Protein AF-A0AAD2CQD9-F1 (afdb_monomer)

Foldseek 3Di:
DLLVVVCVVVVNDDLVVVQVCVVVVVDPPRPDHNVNSVVCCVVWNDDPVCQQQPPDADDFDQFDAPFADDDCVLQPPQQEWEKEWDWADFQPWIWIWIAIQAQRQIATATDDDPLVVVVVVQVLSVVLSHHYAEYEFEPVPVVCDPVSCVVRNHYYDYDDVPDGDVVNVVVSVQLNVQLVVLVVPAPAQFAARVLSRLSSRVSSVVQQLARDPSYSDPPHGSCCSRVSHHDDCVQWVQDRQFFWKWFAHDDDDVDSGGRTFTWTFRTWDPDSGRWTWTQGLPPRDIDIGNDIDGGDDDPVSRVSRNVVRVVVVRDGRFGADPVRDGPDPDPPDDPPPDDCVVVCPVCVVDVVPPDPPPPPPPPPPPPDPPDDPDPVVVVVVVVVVPPPPPDDDDDDDDDD

Sequence (400 aa):
MEARSALHILNAPSTKSLKYAIRSGLIKNCPITEEAINHAEAIFGPDASTLKGKSTRPTPKKTYDDFFSPPEELYQHNRSITVCIDHMEIENAKFLTCIDTTVRYRSCIPCRTSRLNLDKIFRHYNKAGFHVKTIKCDRAFIPLTDDMLDDMGVTIDPTAAGDHEPTAERNNRTLKERVRVALARLPYKVVRKVITECLGRRAAELLNVFPQKDSISSHFSPQQLIDSVNINYKSDMVAELGQYVHAIGTDSNNLMEPQSIEAIYIEPTKGQRTGHRVLNLNTKKMISRPKVVVLPVTDQVIQRVEAWAAAKGVTSMKFFDKKRDLDTFQDGNQIAGVDDTEQGYLEEAFDQDYEPEEEDERDFNLRGQFDDIDDSKRNELLADADNDVDDMPELTVRFQ

Radius of gyration: 28.27 Å; Cα contacts (8 Å, |Δi|>4): 533; chains: 1; bounding box: 92×60×68 Å

Organism: NCBI:txid2856

Solvent-accessible surface area (backbone atoms only — not comparable to full-atom values): 23880 Å² total; per-residue (Å²): 112,66,43,59,51,50,36,54,75,66,69,54,61,55,69,68,57,50,44,48,37,58,78,69,56,72,55,79,90,59,94,61,52,64,66,48,42,54,51,45,40,71,74,51,35,74,58,68,67,53,40,25,74,67,45,69,58,79,78,86,74,87,68,77,85,68,70,44,81,69,66,67,75,66,43,79,84,51,29,71,32,44,34,25,36,43,81,43,65,54,66,79,35,48,26,43,35,36,36,34,70,44,56,54,40,46,46,41,41,66,64,84,53,70,67,69,50,50,55,52,54,49,57,47,37,49,76,44,64,30,42,67,43,36,39,38,27,36,64,89,59,61,85,61,51,68,70,60,29,62,75,64,62,36,46,78,50,61,42,60,95,94,46,73,46,65,71,30,51,53,50,48,53,56,50,51,50,51,37,50,55,53,52,70,70,45,92,52,77,31,71,38,49,72,55,55,42,47,42,48,30,49,41,25,55,59,57,16,65,44,51,43,87,80,25,83,34,85,82,51,16,23,36,37,63,50,69,28,43,70,87,49,60,82,67,60,59,74,66,62,67,68,41,37,25,41,36,29,51,62,81,90,59,100,60,97,62,65,30,35,41,60,24,31,36,59,45,50,41,89,65,85,63,76,26,34,33,28,38,30,69,86,79,74,41,80,45,77,27,64,41,74,44,74,40,76,78,48,72,71,55,40,54,51,50,33,50,54,8,44,77,69,75,43,84,64,74,46,56,46,47,100,82,70,46,79,57,62,90,63,74,84,73,74,56,91,90,61,76,67,82,80,65,50,64,70,50,77,77,45,59,86,82,67,70,77,76,73,80,71,88,68,78,75,73,85,77,81,85,86,82,79,84,62,73,72,66,60,55,62,67,51,61,74,64,65,77,80,67,87,84,71,85,85,81,81,84,76,92,127

Nearest PDB structures (foldseek):
  8fnj-assembly1_B  TM=5.018E-01  e=2.767E-07  Homo sapiens
  5jl4-assembly1_A  TM=6.960E-01  e=2.024E-05  Human immunodeficiency virus 1
  8fnl-assembly1_G  TM=4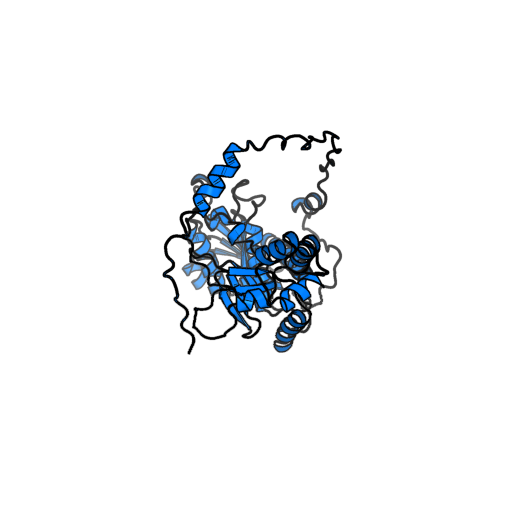.165E-01  e=2.793E-08  Homo sapiens
  7u32-assembly1_F  TM=4.137E-01  e=2.793E-08  Visna/maedi virus EV1 KV1772
  4e1n-assembly1_A-2  TM=6.637E-01  e=2.880E-05  Human immunodeficiency virus type 1 (NEW YORK-5 ISOLATE)

pLDDT: mean 75.84, std 19.42, range [31.92, 96.19]

Structure (mmCIF, N/CA/C/O backbone):
data_AF-A0AAD2CQD9-F1
#
_entry.id   AF-A0AAD2CQD9-F1
#
loop_
_atom_site.group_PDB
_atom_site.id
_atom_site.type_symbol
_atom_site.label_atom_id
_atom_site.label_alt_id
_atom_site.label_comp_id
_atom_site.label_asym_id
_atom_site.label_entity_id
_atom_site.label_seq_id
_atom_site.pdbx_PDB_ins_code
_atom_site.Cartn_x
_atom_site.Cartn_y
_atom_site.Cartn_z
_atom_site.occupancy
_atom_site.B_iso_or_equiv
_atom_site.auth_seq_id
_atom_site.auth_comp_id
_atom_site.auth_asym_id
_atom_site.auth_atom_id
_atom_site.pdbx_PDB_model_num
ATOM 1 N N . MET A 1 1 ? -12.488 9.260 28.743 1.00 68.25 1 MET A N 1
ATOM 2 C CA . MET A 1 1 ? -12.953 7.896 29.103 1.00 68.25 1 MET A CA 1
ATOM 3 C C . MET A 1 1 ? -14.430 7.882 29.481 1.00 68.25 1 MET A C 1
ATOM 5 O O . MET A 1 1 ? -15.168 7.062 28.950 1.00 68.25 1 MET A O 1
ATOM 9 N N . GLU A 1 2 ? -14.881 8.813 30.323 1.00 83.88 2 GLU A N 1
ATOM 10 C CA . GLU A 1 2 ? -16.268 8.881 30.815 1.00 83.88 2 GLU A CA 1
ATOM 11 C C . GLU A 1 2 ? -17.322 9.006 29.707 1.00 83.88 2 GLU A C 1
ATOM 13 O O . GLU A 1 2 ? -18.307 8.278 29.737 1.00 83.88 2 GLU A O 1
ATOM 18 N N . ALA A 1 3 ? -17.080 9.812 28.666 1.00 85.88 3 ALA A N 1
ATOM 19 C CA . ALA A 1 3 ? -17.989 9.926 27.518 1.00 85.88 3 ALA A CA 1
ATOM 20 C C . ALA A 1 3 ? -18.225 8.591 26.781 1.00 85.88 3 ALA A C 1
ATOM 22 O O . ALA A 1 3 ? -19.349 8.300 26.376 1.00 85.88 3 ALA A O 1
ATOM 23 N N . ARG A 1 4 ? -17.196 7.737 26.652 1.00 85.62 4 ARG A N 1
ATOM 24 C CA . ARG A 1 4 ? -17.338 6.396 26.049 1.00 85.62 4 ARG A CA 1
ATOM 25 C C . ARG A 1 4 ? -18.096 5.438 26.965 1.00 85.62 4 ARG A C 1
ATOM 27 O O . ARG A 1 4 ? -18.937 4.686 26.488 1.00 85.62 4 ARG A O 1
ATOM 34 N N . SER A 1 5 ? -17.825 5.499 28.267 1.00 86.50 5 SER A N 1
ATOM 35 C CA . SER A 1 5 ? -18.565 4.718 29.262 1.00 86.50 5 SER A CA 1
ATOM 36 C C . SER A 1 5 ? -20.051 5.086 29.248 1.00 86.50 5 SER A C 1
ATOM 38 O O . SER A 1 5 ? -20.903 4.215 29.113 1.00 86.50 5 SER A O 1
ATOM 40 N N . ALA A 1 6 ? -20.369 6.382 29.267 1.00 86.50 6 ALA A N 1
ATOM 41 C CA . ALA A 1 6 ? -21.735 6.884 29.178 1.00 86.50 6 ALA A CA 1
ATOM 42 C C . ALA A 1 6 ? -22.427 6.465 27.872 1.00 86.50 6 ALA A C 1
ATOM 44 O O . ALA A 1 6 ? -23.576 6.034 27.909 1.00 86.50 6 ALA A O 1
ATOM 45 N N . LEU A 1 7 ? -21.724 6.516 26.732 1.00 87.44 7 LEU A N 1
ATOM 46 C CA . LEU A 1 7 ? -22.238 5.997 25.463 1.00 87.44 7 LEU A CA 1
ATOM 47 C C . LEU A 1 7 ? -22.656 4.526 25.599 1.00 87.44 7 LEU A C 1
ATOM 49 O O . LEU A 1 7 ? -23.752 4.171 25.178 1.00 87.44 7 LEU A O 1
ATOM 53 N N . HIS A 1 8 ? -21.823 3.674 26.203 1.00 87.69 8 HIS A N 1
ATOM 5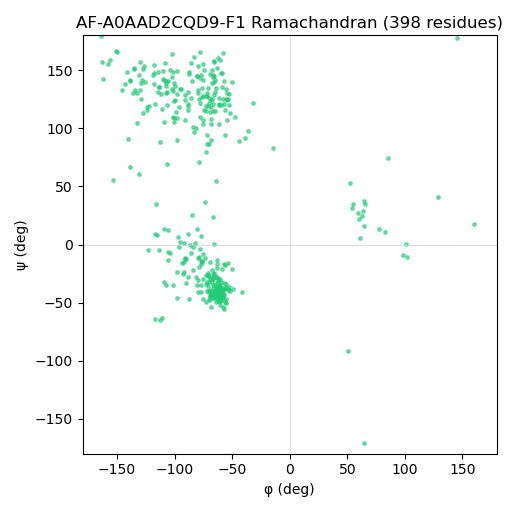4 C CA . HIS A 1 8 ? -22.130 2.250 26.389 1.00 87.69 8 HIS A CA 1
ATOM 55 C C . HIS A 1 8 ? -23.265 2.017 27.391 1.00 87.69 8 HIS A C 1
ATOM 57 O O . HIS A 1 8 ? -24.164 1.231 27.105 1.00 87.69 8 HIS A O 1
ATOM 63 N N . ILE A 1 9 ? -23.269 2.735 28.517 1.00 88.62 9 ILE A N 1
ATOM 64 C CA . ILE A 1 9 ? -24.322 2.666 29.545 1.00 88.62 9 ILE A CA 1
ATOM 65 C C . ILE A 1 9 ? -25.686 3.042 28.956 1.00 88.62 9 ILE A C 1
ATOM 67 O O . ILE A 1 9 ? -26.688 2.394 29.245 1.00 88.62 9 ILE A O 1
ATOM 71 N N . LEU A 1 10 ? -25.723 4.049 28.082 1.00 88.50 10 LEU A N 1
ATOM 72 C CA . LEU A 1 10 ? -26.937 4.502 27.400 1.00 88.50 10 LEU A CA 1
ATOM 73 C C . LEU A 1 10 ? -27.314 3.632 26.187 1.00 88.50 10 LEU A C 1
ATOM 75 O O . LEU A 1 10 ? -28.165 4.026 25.394 1.00 88.50 10 LEU A O 1
ATOM 79 N N . ASN A 1 11 ? -26.708 2.449 26.039 1.00 87.56 11 ASN A N 1
ATOM 80 C CA . ASN A 1 11 ? -26.952 1.500 24.949 1.00 87.56 11 ASN A CA 1
ATOM 81 C C . ASN A 1 11 ? -26.549 2.023 23.550 1.00 87.56 11 ASN A C 1
ATOM 83 O O . ASN A 1 11 ? -27.198 1.778 22.526 1.00 87.56 11 ASN A O 1
ATOM 87 N N . ALA A 1 12 ? -25.438 2.757 23.513 1.00 88.31 12 ALA A N 1
ATOM 88 C CA . ALA A 1 12 ? -24.756 3.256 22.322 1.00 88.31 12 ALA A CA 1
ATOM 89 C C . ALA A 1 12 ? -25.650 4.035 21.334 1.00 88.31 12 ALA A C 1
ATOM 91 O O . ALA A 1 12 ? -25.681 3.688 20.151 1.00 88.31 12 ALA A O 1
ATOM 92 N N . PRO A 1 13 ? -26.401 5.072 21.755 1.00 89.12 13 PRO A N 1
ATOM 93 C CA . PRO A 1 13 ? -27.195 5.900 20.844 1.00 89.12 13 PRO A CA 1
ATOM 94 C C . PRO A 1 13 ? -26.317 6.548 19.762 1.00 89.12 13 PRO A C 1
ATOM 96 O O . PRO A 1 13 ? -25.092 6.590 19.875 1.00 89.12 13 PRO A O 1
ATOM 99 N N . SER A 1 14 ? -26.933 7.074 18.697 1.00 86.38 14 SER A N 1
ATOM 100 C CA . SER A 1 14 ? -26.167 7.842 17.706 1.00 86.38 14 SER A CA 1
ATOM 101 C C . SER A 1 14 ? -25.489 9.046 18.376 1.00 86.38 14 SER A C 1
ATOM 103 O O . SER A 1 14 ? -26.049 9.628 19.309 1.00 86.38 14 SER A O 1
ATOM 105 N N . THR A 1 15 ? -24.312 9.455 17.896 1.00 86.69 15 THR A N 1
ATOM 106 C CA . THR A 1 15 ? -23.597 10.622 18.445 1.00 86.69 15 THR A CA 1
ATOM 107 C C . THR A 1 15 ? -24.465 11.881 18.392 1.00 86.69 15 THR A C 1
ATOM 109 O O . THR A 1 15 ? -24.514 12.634 19.361 1.00 86.69 15 THR A O 1
ATOM 112 N N . LYS A 1 16 ? -25.242 12.063 17.314 1.00 88.81 16 LYS A N 1
ATOM 113 C CA . LYS A 1 16 ? -26.214 13.159 17.169 1.00 88.81 16 LYS A CA 1
ATOM 114 C C . LYS A 1 16 ? -27.299 13.114 18.250 1.00 88.81 16 LYS A C 1
ATOM 116 O O . LYS A 1 16 ? -27.583 14.139 18.866 1.00 88.81 16 LYS A O 1
ATOM 121 N N . SER A 1 17 ? -27.875 11.939 18.502 1.00 89.25 17 SER A N 1
ATOM 122 C CA . SER A 1 17 ? -28.901 11.745 19.536 1.00 89.25 17 SER A CA 1
ATOM 123 C C . SER A 1 17 ? -28.343 11.973 20.940 1.00 89.25 17 SER A C 1
ATOM 125 O O . SER A 1 17 ? -29.004 12.606 21.755 1.00 89.25 17 SER A O 1
ATOM 127 N N . LEU A 1 18 ? -27.119 11.510 21.216 1.00 88.56 18 LEU A N 1
ATOM 128 C CA . LEU A 1 18 ? -26.476 11.702 22.516 1.00 88.56 18 LEU A CA 1
ATOM 129 C C . LEU A 1 18 ? -26.173 13.183 22.782 1.00 88.56 18 LEU A C 1
ATOM 131 O O . LEU A 1 18 ? -26.510 13.698 23.844 1.00 88.56 18 LEU A O 1
ATOM 135 N N . LYS A 1 19 ? -25.616 13.890 21.790 1.00 90.31 19 LYS A N 1
ATOM 136 C CA . LYS A 1 19 ? -25.384 15.343 21.860 1.00 90.31 19 LYS A CA 1
ATOM 137 C C . LYS A 1 19 ? -26.682 16.119 22.050 1.00 90.31 19 LYS A C 1
ATOM 139 O O . LYS A 1 19 ? -26.730 17.068 22.822 1.00 90.31 19 LYS A O 1
ATOM 144 N N . TYR A 1 20 ? -27.745 15.728 21.348 1.00 90.88 20 TYR A N 1
ATOM 145 C CA . TYR A 1 20 ? -29.069 16.317 21.541 1.00 90.88 20 TYR A CA 1
ATOM 146 C C . TYR A 1 20 ? -29.584 16.096 22.970 1.00 90.88 20 TYR A C 1
ATOM 148 O O . TYR A 1 20 ? -29.956 17.059 23.628 1.00 90.88 20 TYR A O 1
ATOM 156 N N . ALA A 1 21 ? -29.522 14.867 23.488 1.00 89.94 21 ALA A N 1
ATOM 157 C CA . ALA A 1 21 ? -30.004 14.554 24.831 1.00 89.94 21 ALA A CA 1
ATOM 158 C C . ALA A 1 21 ? -29.280 15.341 25.936 1.00 89.94 21 ALA A C 1
ATOM 160 O O . ALA A 1 21 ? -29.913 15.733 26.916 1.00 89.94 21 ALA A O 1
ATOM 161 N N . ILE A 1 22 ? -27.982 15.606 25.763 1.00 89.75 22 ILE A N 1
ATOM 162 C CA . ILE A 1 22 ? -27.195 16.428 26.692 1.00 89.75 22 ILE A CA 1
ATOM 163 C C . ILE A 1 22 ? -27.576 17.906 26.569 1.00 89.75 22 ILE A C 1
ATOM 165 O O . ILE A 1 22 ? -27.887 18.527 27.581 1.00 89.75 22 ILE A O 1
ATOM 169 N N . ARG A 1 23 ? -27.624 18.457 25.346 1.00 88.69 23 ARG A N 1
ATOM 170 C CA . ARG A 1 23 ? -28.008 19.863 25.106 1.00 88.69 23 ARG A CA 1
ATOM 171 C C . ARG A 1 23 ? -29.410 20.186 25.614 1.00 88.69 23 ARG A C 1
ATOM 173 O O . ARG A 1 23 ? -29.631 21.250 26.176 1.00 88.69 23 ARG A O 1
ATOM 180 N N . SER A 1 24 ? -30.346 19.259 25.435 1.00 89.38 24 SER A N 1
ATOM 181 C CA . SER A 1 24 ? -31.734 19.399 25.878 1.00 89.38 24 SER A CA 1
ATOM 182 C C . SER A 1 24 ? -31.940 19.056 27.358 1.00 89.38 24 SER A C 1
ATOM 184 O O . SER A 1 24 ? -33.074 19.093 27.828 1.00 89.38 24 SER A O 1
ATOM 186 N N . GLY A 1 25 ? -30.884 18.693 28.099 1.00 87.88 25 GLY A N 1
ATOM 187 C CA . GLY A 1 25 ? -30.979 18.364 29.523 1.00 87.88 25 GLY A CA 1
ATOM 188 C C . GLY A 1 25 ? -31.856 17.143 29.832 1.00 87.88 25 GLY A C 1
ATOM 189 O O . GLY A 1 25 ? -32.378 17.035 30.940 1.00 87.88 25 GLY A O 1
ATOM 190 N N . LEU A 1 26 ? -32.029 16.217 28.876 1.00 89.50 26 LEU A N 1
ATOM 191 C CA . LEU A 1 26 ? -32.893 15.036 29.035 1.00 89.50 26 LEU A CA 1
ATOM 192 C C . LEU A 1 26 ? -32.364 14.063 30.100 1.00 89.50 26 LEU A C 1
ATOM 194 O O . LEU A 1 26 ? -33.128 13.291 30.675 1.00 89.50 26 LEU A O 1
ATOM 198 N N . ILE A 1 27 ? -31.054 14.094 30.362 1.00 88.00 27 ILE A N 1
ATOM 199 C CA . ILE A 1 27 ? -30.380 13.227 31.330 1.00 88.00 27 ILE A CA 1
ATOM 200 C C . ILE A 1 27 ? -29.963 14.073 32.534 1.00 88.00 27 ILE A C 1
ATOM 202 O O . ILE A 1 27 ? -28.997 14.835 32.475 1.00 88.00 27 ILE A O 1
ATOM 206 N N . LYS A 1 28 ? -30.684 13.926 33.648 1.00 86.06 28 LYS A N 1
ATOM 207 C CA . LYS A 1 28 ? -30.339 14.603 34.906 1.00 86.06 28 LYS A CA 1
ATOM 208 C C . LYS A 1 28 ? -29.002 14.091 35.448 1.00 86.06 28 LYS A C 1
ATOM 210 O O . LYS A 1 28 ? -28.739 12.892 35.402 1.00 86.06 28 LYS A O 1
ATOM 215 N N . ASN A 1 29 ? -28.199 14.998 36.010 1.00 85.94 29 ASN A N 1
ATOM 216 C CA . ASN A 1 29 ? -26.888 14.708 36.608 1.00 85.94 29 ASN A CA 1
ATOM 217 C C . ASN A 1 29 ? -25.922 13.983 35.655 1.00 85.94 29 ASN A C 1
ATOM 219 O O . ASN A 1 29 ? -25.145 13.131 36.082 1.00 85.94 29 ASN A O 1
ATOM 223 N N . CYS A 1 30 ? -25.985 14.291 34.357 1.00 83.75 30 CYS A N 1
ATOM 224 C CA . CYS A 1 30 ? -25.062 13.725 33.386 1.00 83.75 30 CYS A CA 1
ATOM 225 C C . CYS A 1 30 ? -23.659 14.329 33.597 1.00 83.75 30 CYS A C 1
ATOM 227 O O . CYS A 1 30 ? -23.515 15.543 33.469 1.00 83.75 30 CYS A O 1
ATOM 229 N N . PRO A 1 31 ? -22.623 13.525 33.905 1.00 84.25 31 PRO A N 1
ATOM 230 C CA . PRO A 1 31 ? -21.279 14.046 34.165 1.00 84.25 31 PRO A CA 1
ATOM 231 C C . PRO A 1 31 ? -20.521 14.415 32.880 1.00 84.25 31 PRO A C 1
ATOM 233 O O . PRO A 1 31 ? -19.393 14.890 32.948 1.00 84.25 31 PRO A O 1
ATOM 236 N N . ILE A 1 32 ? -21.108 14.166 31.704 1.00 89.88 32 ILE A N 1
ATOM 237 C CA . ILE A 1 32 ? -20.449 14.339 30.408 1.00 89.88 32 ILE A CA 1
ATOM 238 C C . ILE A 1 32 ? -20.985 15.562 29.664 1.00 89.88 32 ILE A C 1
ATOM 240 O O . ILE A 1 32 ? -22.186 15.829 29.648 1.00 89.88 32 ILE A O 1
ATOM 244 N N . THR A 1 33 ? -20.081 16.277 29.002 1.00 89.38 33 THR A N 1
ATOM 245 C CA . THR A 1 33 ? -20.396 17.418 28.137 1.00 89.38 33 THR A CA 1
ATOM 246 C C . THR A 1 33 ? -20.344 17.018 26.661 1.00 89.38 33 THR A C 1
ATOM 248 O O . THR A 1 33 ? -19.781 15.984 26.292 1.00 89.38 33 THR A O 1
ATOM 251 N N . GLU A 1 34 ? -20.915 17.846 25.784 1.00 89.62 34 GLU A N 1
ATOM 252 C CA . GLU A 1 34 ? -20.796 17.656 24.332 1.00 89.62 34 GLU A CA 1
ATOM 253 C C . GLU A 1 34 ? -19.334 17.717 23.862 1.00 89.62 34 GLU A C 1
ATOM 255 O O . GLU A 1 34 ? -18.913 16.912 23.029 1.00 89.62 34 GLU A O 1
ATOM 260 N N . GLU A 1 35 ? -18.532 18.601 24.454 1.00 89.06 35 GLU A N 1
ATOM 261 C CA . GLU A 1 35 ? -17.092 18.686 24.202 1.00 89.06 35 GLU A CA 1
ATOM 262 C C . GLU A 1 35 ? -16.376 17.383 24.564 1.00 89.06 35 GLU A C 1
ATOM 264 O O . GLU A 1 35 ? -15.565 16.885 23.786 1.00 89.06 35 GLU A O 1
ATOM 269 N N . ALA A 1 36 ? -16.733 16.760 25.693 1.00 89.44 36 ALA A N 1
ATOM 270 C CA . ALA A 1 36 ? -16.169 15.472 26.084 1.00 89.44 36 ALA A CA 1
ATOM 271 C C . ALA A 1 36 ? -16.494 14.357 25.072 1.00 89.44 36 ALA A C 1
ATOM 273 O O . ALA A 1 36 ? -15.678 13.452 24.879 1.00 89.44 36 ALA A O 1
ATOM 274 N N . ILE A 1 37 ? -17.652 14.422 24.400 1.00 88.69 37 ILE A N 1
ATOM 275 C CA . ILE A 1 37 ? -18.001 13.507 23.301 1.00 88.69 37 ILE A CA 1
ATOM 276 C C . ILE A 1 37 ? -17.127 13.785 22.079 1.00 88.69 37 ILE A C 1
ATOM 278 O O . ILE A 1 37 ? -16.564 12.842 21.528 1.00 88.69 37 ILE A O 1
ATOM 282 N N . ASN A 1 38 ? -16.973 15.052 21.684 1.00 90.31 38 ASN A N 1
ATOM 283 C CA . ASN A 1 38 ? -16.125 15.437 20.551 1.00 90.31 38 ASN A CA 1
ATOM 284 C C . ASN A 1 38 ? -14.672 15.002 20.769 1.00 90.31 38 ASN A C 1
ATOM 286 O O . ASN A 1 38 ? -14.072 14.385 19.892 1.00 90.31 38 ASN A O 1
ATOM 290 N N . HIS A 1 39 ? -14.125 15.244 21.962 1.00 90.06 39 HIS A N 1
ATOM 291 C CA . HIS A 1 39 ? -12.779 14.804 22.325 1.00 90.06 39 HIS A CA 1
ATOM 292 C C . HIS A 1 39 ? -12.667 13.279 22.334 1.00 90.06 39 HIS A C 1
ATOM 294 O O . HIS A 1 39 ? -11.682 12.730 21.849 1.00 90.06 39 HIS A O 1
ATOM 300 N N . ALA A 1 40 ? -13.673 12.564 22.847 1.00 88.00 40 ALA A N 1
ATOM 301 C CA . ALA A 1 40 ? -13.659 11.106 22.823 1.00 88.00 40 ALA A CA 1
ATOM 302 C C . ALA A 1 40 ? -13.692 10.546 21.391 1.00 88.00 40 ALA A C 1
ATOM 304 O O . ALA A 1 40 ? -13.002 9.567 21.113 1.00 88.00 40 ALA A O 1
ATOM 305 N N . GLU A 1 41 ? -14.457 11.159 20.490 1.00 86.88 41 GLU A N 1
ATOM 306 C CA . GLU A 1 41 ? -14.512 10.772 19.079 1.00 86.88 41 GLU A CA 1
ATOM 307 C C . GLU A 1 41 ? -13.201 11.100 18.351 1.00 86.88 41 GLU A C 1
ATOM 309 O O . GLU A 1 41 ? -12.699 10.261 17.610 1.00 86.88 41 GLU A O 1
ATOM 314 N N . ALA A 1 42 ? -12.586 12.253 18.624 1.00 86.75 42 ALA A N 1
ATOM 315 C CA . ALA A 1 42 ? -11.290 12.625 18.055 1.00 86.75 42 ALA A CA 1
ATOM 316 C C . ALA A 1 42 ? -10.146 11.710 18.532 1.00 86.75 42 ALA A C 1
ATOM 318 O O . ALA A 1 42 ? -9.323 11.279 17.730 1.00 86.75 42 ALA A O 1
ATOM 319 N N . ILE A 1 43 ? -10.105 11.380 19.828 1.00 85.88 43 ILE A N 1
ATOM 320 C CA . ILE A 1 43 ? -9.034 10.561 20.419 1.00 85.88 43 ILE A CA 1
ATOM 321 C C . ILE A 1 43 ? -9.199 9.088 20.051 1.00 85.88 43 ILE A C 1
ATOM 323 O O . ILE A 1 43 ? -8.234 8.413 19.694 1.00 85.88 43 ILE A O 1
ATOM 327 N N . PHE A 1 44 ? -10.412 8.554 20.193 1.00 83.50 44 PHE A N 1
ATOM 328 C CA . PHE A 1 44 ? -10.629 7.114 20.110 1.00 83.50 44 PHE A CA 1
ATOM 329 C C . PHE A 1 44 ? -11.297 6.654 18.816 1.00 83.50 44 PHE A C 1
ATOM 331 O O . PHE A 1 44 ? -11.452 5.443 18.613 1.00 83.50 44 PHE A O 1
ATOM 338 N N . GLY A 1 45 ? -11.721 7.590 17.972 1.00 86.00 45 GLY A N 1
ATOM 339 C CA . GLY A 1 45 ? -12.501 7.296 16.785 1.00 86.00 45 GLY A CA 1
ATOM 340 C C . GLY A 1 45 ? -13.882 6.702 17.099 1.00 86.00 45 GLY A C 1
ATOM 341 O O . GLY A 1 45 ? -14.316 6.626 18.262 1.00 86.00 45 GLY A O 1
ATOM 342 N N . PRO A 1 46 ? -14.577 6.229 16.052 1.00 86.25 46 PRO A N 1
ATOM 343 C CA . PRO A 1 46 ? -15.876 5.587 16.188 1.00 86.25 46 PRO A CA 1
ATOM 344 C C . PRO A 1 46 ? -15.802 4.343 17.080 1.00 86.25 46 PRO A C 1
ATOM 346 O O . PRO A 1 46 ? -14.805 3.622 17.128 1.00 86.25 46 PRO A O 1
ATOM 349 N N . ASP A 1 47 ? -16.886 4.084 17.807 1.00 86.12 47 ASP A N 1
ATOM 350 C CA . ASP A 1 47 ? -16.962 2.965 18.738 1.00 86.12 47 ASP A CA 1
ATOM 351 C C . ASP A 1 47 ? -17.072 1.608 18.017 1.00 86.12 47 ASP A C 1
ATOM 353 O O . ASP A 1 47 ? -17.959 1.380 17.191 1.00 86.12 47 ASP A O 1
ATOM 357 N N . ALA A 1 48 ? -16.186 0.676 18.373 1.00 84.81 48 ALA A N 1
ATOM 358 C CA . ALA A 1 48 ? -16.092 -0.640 17.744 1.00 84.81 48 ALA A CA 1
ATOM 359 C C . ALA A 1 48 ? -17.354 -1.500 17.942 1.00 84.81 48 ALA A C 1
ATOM 361 O O . ALA A 1 48 ? -17.746 -2.233 17.031 1.00 84.81 48 ALA A O 1
ATOM 362 N N . SER A 1 49 ? -17.999 -1.423 19.111 1.00 83.75 49 SER A N 1
ATOM 363 C CA . SER A 1 49 ? -19.226 -2.177 19.409 1.00 83.75 49 SER A CA 1
ATOM 364 C C . SER A 1 49 ? -20.398 -1.663 18.574 1.00 83.75 49 SER A C 1
ATOM 366 O O . SER A 1 49 ? -21.150 -2.446 17.993 1.00 83.75 49 SER A O 1
ATOM 368 N N . THR A 1 50 ? -20.489 -0.343 18.428 1.00 85.50 50 THR A N 1
ATOM 369 C CA . THR A 1 50 ? -21.460 0.334 17.565 1.00 85.50 50 THR A CA 1
ATOM 370 C C . THR A 1 50 ? -21.255 -0.052 16.102 1.00 85.50 50 THR A C 1
ATOM 372 O O . THR A 1 50 ? -22.224 -0.378 15.417 1.00 85.50 50 THR A O 1
ATOM 375 N N . LEU A 1 51 ? -20.004 -0.101 15.627 1.00 84.69 51 LEU A N 1
ATOM 376 C CA . LEU A 1 51 ? -19.702 -0.557 14.268 1.00 84.69 51 LEU A CA 1
ATOM 377 C C . LEU A 1 51 ? -20.123 -2.015 14.043 1.00 84.69 51 LEU A C 1
ATOM 379 O O . LEU A 1 51 ? -20.713 -2.315 13.009 1.00 84.69 51 LEU A O 1
ATOM 383 N N . LYS A 1 52 ? -19.883 -2.910 15.004 1.00 84.38 52 LYS A N 1
ATOM 384 C CA . LYS A 1 52 ? -20.291 -4.320 14.896 1.00 84.38 52 LYS A CA 1
ATOM 385 C C . LYS A 1 52 ? -21.808 -4.510 14.906 1.00 84.38 52 LYS A C 1
ATOM 387 O O . LYS A 1 52 ? -22.295 -5.395 14.210 1.00 84.38 52 LYS A O 1
ATOM 392 N N . GLY A 1 53 ? -22.532 -3.716 15.695 1.00 81.88 53 GLY A N 1
ATOM 393 C CA . GLY A 1 53 ? -23.972 -3.891 15.907 1.00 81.88 53 GLY A CA 1
ATOM 394 C C . GLY A 1 53 ? -24.882 -3.095 14.970 1.00 81.88 53 GLY A C 1
ATOM 395 O O . GLY A 1 53 ? -26.025 -3.492 14.775 1.00 81.88 53 GLY A O 1
ATOM 396 N N . LYS A 1 54 ? -24.412 -1.968 14.413 1.00 82.69 54 LYS A N 1
ATOM 397 C CA . LYS A 1 54 ? -25.266 -1.009 13.679 1.00 82.69 54 LYS A CA 1
ATOM 398 C C . LYS A 1 54 ? -24.824 -0.725 12.239 1.00 82.69 54 LYS A C 1
ATOM 400 O O . LYS A 1 54 ? -25.494 0.038 11.546 1.00 82.69 54 LYS A O 1
ATOM 405 N N . SER A 1 55 ? -23.692 -1.266 11.784 1.00 80.56 55 SER A N 1
ATOM 406 C CA . SER A 1 55 ? -23.164 -0.943 10.449 1.00 80.56 55 SER A CA 1
ATOM 407 C C . SER A 1 55 ? -23.886 -1.677 9.330 1.00 80.56 55 SER A C 1
ATOM 409 O O . SER A 1 55 ? -23.640 -2.851 9.082 1.00 80.56 55 SER A O 1
ATOM 411 N N . THR A 1 56 ? -24.659 -0.952 8.534 1.00 74.00 56 THR A N 1
ATOM 412 C CA . THR A 1 56 ? -25.305 -1.523 7.354 1.00 74.00 56 THR A CA 1
ATOM 413 C C . THR A 1 56 ? -24.355 -1.630 6.162 1.00 74.00 56 THR A C 1
ATOM 415 O O . THR A 1 56 ? -23.384 -0.876 6.010 1.00 74.00 56 THR A O 1
ATOM 418 N N . ARG A 1 57 ? -24.651 -2.582 5.269 1.00 72.81 57 ARG A N 1
ATOM 419 C CA . ARG A 1 57 ? -23.979 -2.684 3.974 1.00 72.81 57 ARG A CA 1
ATOM 420 C C . ARG A 1 57 ? -24.246 -1.404 3.168 1.00 72.81 57 ARG A C 1
ATOM 422 O O . ARG A 1 57 ? -25.409 -1.062 2.962 1.00 72.81 57 ARG A O 1
ATOM 429 N N . PRO A 1 58 ? -23.205 -0.714 2.671 1.00 73.12 58 PRO A N 1
ATOM 430 C CA . PRO A 1 58 ? -23.402 0.450 1.821 1.00 73.12 58 PRO A CA 1
ATOM 431 C C . PRO A 1 58 ? -24.044 0.042 0.492 1.00 73.12 58 PRO A C 1
ATOM 433 O O . PRO A 1 58 ? -23.672 -0.969 -0.115 1.00 73.12 58 PRO A O 1
ATOM 436 N N . THR A 1 59 ? -24.980 0.861 0.018 1.00 74.69 59 THR A N 1
ATOM 437 C CA . THR A 1 59 ? -25.526 0.750 -1.334 1.00 74.69 59 THR A CA 1
ATOM 438 C C . THR A 1 59 ? -24.423 1.036 -2.355 1.00 74.69 59 THR A C 1
ATOM 440 O O . THR A 1 59 ? -23.717 2.042 -2.210 1.00 74.69 59 THR A O 1
ATOM 443 N N . PRO A 1 60 ? -24.246 0.186 -3.382 1.00 67.75 60 PRO A N 1
ATOM 444 C CA . PRO A 1 60 ? -23.234 0.415 -4.404 1.00 67.75 60 PRO A CA 1
ATOM 445 C C . PRO A 1 60 ? -23.536 1.728 -5.131 1.00 67.75 60 PRO A C 1
ATOM 447 O O . PRO A 1 60 ? -24.607 1.888 -5.715 1.00 67.75 60 PRO A O 1
ATOM 450 N N . LYS A 1 61 ? -22.598 2.677 -5.082 1.00 65.50 61 LYS A N 1
ATOM 451 C CA . LYS A 1 61 ? -22.685 3.901 -5.880 1.00 65.50 61 LYS A CA 1
ATOM 452 C C . LYS A 1 61 ? -22.294 3.586 -7.322 1.00 65.50 61 LYS A C 1
ATOM 454 O O . LYS A 1 61 ? -21.438 2.735 -7.560 1.00 65.50 61 LYS A O 1
ATOM 459 N N . LYS A 1 62 ? -22.927 4.267 -8.278 1.00 62.38 62 LYS A N 1
ATOM 460 C CA . LYS A 1 62 ? -22.520 4.216 -9.683 1.00 62.38 62 LYS A CA 1
ATOM 461 C C . LYS A 1 62 ? -21.161 4.907 -9.805 1.00 62.38 62 LYS A C 1
ATOM 463 O O . LYS A 1 62 ? -21.049 6.081 -9.461 1.00 62.38 62 LYS A O 1
ATOM 468 N N . THR A 1 63 ? -20.148 4.169 -10.236 1.00 59.69 63 THR A N 1
ATOM 469 C CA . THR A 1 63 ? -18.825 4.722 -10.539 1.00 59.69 63 THR A CA 1
ATOM 470 C C . THR A 1 63 ? -18.876 5.372 -11.918 1.00 59.69 63 THR A C 1
ATOM 472 O O . THR A 1 63 ? -19.426 4.780 -12.849 1.00 59.69 63 THR A O 1
ATOM 475 N N . TYR A 1 64 ? -18.347 6.588 -12.031 1.00 59.41 64 TYR A N 1
ATOM 476 C CA . TYR A 1 64 ? -18.037 7.211 -13.314 1.00 59.41 64 TYR A CA 1
ATOM 477 C C . TYR A 1 64 ? -16.573 6.912 -13.620 1.00 59.41 64 TYR A C 1
ATOM 479 O O . TYR A 1 64 ? -15.733 7.003 -12.723 1.00 59.41 64 TYR A O 1
ATOM 487 N N . ASP A 1 65 ? -16.290 6.492 -14.848 1.00 60.34 65 ASP A N 1
ATOM 488 C CA . ASP A 1 65 ? -14.920 6.240 -15.264 1.00 60.34 65 ASP A CA 1
ATOM 489 C C . ASP A 1 65 ? -14.268 7.579 -15.655 1.00 60.34 65 ASP A C 1
ATOM 491 O O . ASP A 1 65 ? -14.491 8.094 -16.752 1.00 60.34 65 ASP A O 1
ATOM 495 N N . ASP A 1 66 ? -13.469 8.148 -14.749 1.00 63.25 66 ASP A N 1
ATOM 496 C CA . ASP A 1 66 ? -12.626 9.318 -15.026 1.00 63.25 66 ASP A CA 1
ATOM 497 C C . ASP A 1 66 ? -11.366 8.863 -15.783 1.00 63.25 66 ASP A C 1
ATOM 499 O O . ASP A 1 66 ? -10.262 8.801 -15.233 1.00 63.25 66 ASP A O 1
ATOM 503 N N . PHE A 1 67 ? -11.544 8.467 -17.045 1.00 68.94 67 PHE A N 1
ATOM 504 C CA . PHE A 1 67 ? -10.432 8.074 -17.906 1.00 68.94 67 PHE A CA 1
ATOM 505 C C . PHE A 1 67 ? -9.566 9.288 -18.243 1.00 68.94 67 PHE A C 1
ATOM 507 O O . PHE A 1 67 ? -10.041 10.281 -18.796 1.00 68.94 67 PHE A O 1
ATOM 514 N N . PHE A 1 68 ? -8.274 9.186 -17.939 1.00 78.69 68 PHE A N 1
ATOM 515 C CA . PHE A 1 68 ? -7.274 10.135 -18.401 1.00 78.69 68 PHE A CA 1
ATOM 516 C C . PHE A 1 68 ? -6.749 9.667 -19.761 1.00 78.69 68 PHE A C 1
ATOM 518 O O . PHE A 1 68 ? -6.221 8.562 -19.865 1.00 78.69 68 PHE A O 1
ATOM 525 N N . SER A 1 69 ? -6.886 10.497 -20.797 1.00 80.75 69 SER A N 1
ATOM 526 C CA . SER A 1 69 ? -6.284 10.240 -22.109 1.00 80.75 69 SER A CA 1
ATOM 527 C C . SER A 1 69 ? -5.008 11.068 -22.234 1.00 80.75 69 SER A C 1
ATOM 529 O O . SER A 1 69 ? -5.108 12.293 -22.349 1.00 80.75 69 SER A O 1
ATOM 531 N N . PRO A 1 70 ? -3.818 10.449 -22.211 1.00 80.62 70 PRO A N 1
ATOM 532 C CA . PRO A 1 70 ? -2.582 11.190 -22.392 1.00 80.62 70 PRO A CA 1
ATOM 533 C C . PRO A 1 70 ? -2.488 11.737 -23.830 1.00 80.62 70 PRO A C 1
ATOM 535 O O . PRO A 1 70 ? -3.039 11.117 -24.745 1.00 80.62 70 PRO A O 1
ATOM 538 N N . PRO A 1 71 ? -1.818 12.883 -24.056 1.00 84.75 71 PRO A N 1
ATOM 539 C CA . PRO A 1 71 ? -1.633 13.435 -25.399 1.00 84.75 71 PRO A CA 1
ATOM 540 C C . PRO A 1 71 ? -0.904 12.455 -26.330 1.00 84.75 71 PRO A C 1
ATOM 542 O O . PRO A 1 71 ? 0.104 11.859 -25.939 1.00 84.75 71 PRO A O 1
ATOM 545 N N . GLU A 1 72 ? -1.389 12.294 -27.566 1.00 83.12 72 GLU A N 1
ATOM 546 C CA . GLU A 1 72 ? -0.849 11.308 -28.519 1.00 83.12 72 GLU A CA 1
ATOM 547 C C . GLU A 1 72 ? 0.612 11.614 -28.890 1.00 83.12 72 GLU A C 1
ATOM 549 O O . GLU A 1 72 ? 1.396 10.709 -29.179 1.00 83.12 72 GLU A O 1
ATOM 554 N N . GLU A 1 73 ? 1.012 12.886 -28.827 1.00 84.56 73 GLU A N 1
ATOM 555 C CA . GLU A 1 73 ? 2.372 13.360 -29.096 1.00 84.56 73 GLU A CA 1
ATOM 556 C C . GLU A 1 73 ? 3.407 12.679 -28.195 1.00 84.56 73 GLU A C 1
ATOM 558 O O . GLU A 1 73 ? 4.521 12.395 -28.639 1.00 84.56 73 GLU A O 1
ATOM 563 N N . LEU A 1 74 ? 3.029 12.341 -26.955 1.00 81.75 74 LEU A N 1
ATOM 564 C CA . LEU A 1 74 ? 3.911 11.641 -26.021 1.00 81.75 74 LEU A CA 1
ATOM 565 C C . LEU A 1 74 ? 4.252 10.229 -26.496 1.00 81.75 74 LEU A C 1
ATOM 567 O O . LEU A 1 74 ? 5.311 9.713 -26.141 1.00 81.75 74 LEU A O 1
ATOM 571 N N . TYR A 1 75 ? 3.399 9.614 -27.317 1.00 81.62 75 TYR A N 1
ATOM 572 C CA . TYR A 1 75 ? 3.589 8.255 -27.810 1.00 81.62 75 TYR A CA 1
ATOM 573 C C . TYR A 1 75 ? 4.360 8.197 -29.124 1.00 81.62 75 TYR A C 1
ATOM 575 O O . TYR A 1 75 ? 5.110 7.244 -29.317 1.00 81.62 75 TYR A O 1
ATOM 583 N N . GLN A 1 76 ? 4.217 9.183 -30.015 1.00 80.56 76 GLN A N 1
ATOM 584 C CA . GLN A 1 76 ? 4.698 9.118 -31.409 1.00 80.56 76 GLN A CA 1
ATOM 585 C C . GLN A 1 76 ? 6.157 8.653 -31.553 1.00 80.56 76 GLN A C 1
ATOM 587 O O . GLN A 1 76 ? 6.461 7.856 -32.441 1.00 80.56 76 GLN A O 1
ATOM 592 N N . HIS A 1 77 ? 7.040 9.083 -30.646 1.00 80.12 77 HIS A N 1
ATOM 593 C CA . HIS A 1 77 ? 8.463 8.720 -30.661 1.00 80.12 77 HIS A CA 1
ATOM 594 C C . HIS A 1 77 ? 8.915 7.853 -29.476 1.00 80.12 77 HIS A C 1
ATOM 596 O O . HIS A 1 77 ? 10.042 7.363 -29.484 1.00 80.12 77 HIS A O 1
ATOM 602 N N . ASN A 1 78 ? 8.039 7.591 -28.500 1.00 84.88 78 ASN A N 1
ATOM 603 C CA . ASN A 1 78 ? 8.414 6.966 -27.225 1.00 84.88 78 ASN A CA 1
ATOM 604 C C . ASN A 1 78 ? 7.758 5.599 -26.979 1.00 84.88 78 ASN A C 1
ATOM 606 O O . ASN A 1 78 ? 7.874 5.055 -25.883 1.00 84.88 78 ASN A O 1
ATOM 610 N N . ARG A 1 79 ? 7.080 5.003 -27.976 1.00 87.50 79 ARG A N 1
ATOM 611 C CA . ARG A 1 79 ? 6.424 3.689 -27.796 1.00 87.50 79 ARG A CA 1
ATOM 612 C C . ARG A 1 79 ? 7.406 2.566 -27.476 1.00 87.50 79 ARG A C 1
ATOM 614 O O . ARG A 1 79 ? 7.020 1.597 -26.842 1.00 87.50 79 ARG A O 1
ATOM 621 N N . SER A 1 80 ? 8.648 2.652 -27.948 1.00 90.75 80 SER A N 1
ATOM 622 C CA . SER A 1 80 ? 9.674 1.639 -27.674 1.00 90.75 80 SER A CA 1
ATOM 623 C C . SER A 1 80 ? 10.405 1.973 -26.382 1.00 90.75 80 SER A C 1
ATOM 625 O O . SER A 1 80 ? 11.103 2.980 -26.334 1.00 90.75 80 SER A O 1
ATOM 627 N N . ILE A 1 81 ? 10.278 1.124 -25.364 1.00 92.19 81 ILE A N 1
ATOM 628 C CA . ILE A 1 81 ? 10.865 1.376 -24.044 1.00 92.19 81 ILE A CA 1
ATOM 629 C C . ILE A 1 81 ? 11.954 0.360 -23.699 1.00 92.19 81 ILE A C 1
ATOM 631 O O . ILE A 1 81 ? 11.899 -0.812 -24.090 1.00 92.19 81 ILE A O 1
ATOM 635 N N . THR A 1 82 ? 12.938 0.834 -22.938 1.00 93.12 82 THR A N 1
ATOM 636 C CA . THR A 1 82 ? 13.935 -0.006 -22.270 1.00 93.12 82 THR A CA 1
ATOM 637 C C . THR A 1 82 ? 13.561 -0.119 -20.803 1.00 93.12 82 THR A C 1
ATOM 639 O O . THR A 1 82 ? 13.243 0.885 -20.163 1.00 93.12 82 THR A O 1
ATOM 642 N N . VAL A 1 83 ? 13.597 -1.336 -20.270 1.00 93.38 83 VAL A N 1
ATOM 643 C CA . VAL A 1 83 ? 13.332 -1.599 -18.854 1.00 93.38 83 VAL A CA 1
ATOM 644 C C . VAL A 1 83 ? 14.589 -2.099 -18.166 1.00 93.38 83 VAL A C 1
ATOM 646 O O . VAL A 1 83 ? 15.280 -2.965 -18.691 1.00 93.38 83 VAL A O 1
ATOM 649 N N . CYS A 1 84 ? 14.872 -1.577 -16.980 1.00 91.75 84 CYS A N 1
ATOM 650 C CA . CYS A 1 84 ? 15.924 -2.070 -16.104 1.00 91.75 84 CYS A CA 1
ATOM 651 C C . CYS A 1 84 ? 15.276 -2.933 -15.016 1.00 91.75 84 CYS A C 1
ATOM 653 O O . CYS A 1 84 ? 14.381 -2.457 -14.309 1.00 91.75 84 CYS A O 1
ATOM 655 N N . ILE A 1 85 ? 15.706 -4.189 -14.881 1.00 90.88 85 ILE A N 1
ATOM 656 C CA . ILE A 1 85 ? 15.169 -5.128 -13.886 1.00 90.88 85 ILE A CA 1
ATOM 657 C C . ILE A 1 85 ? 16.245 -5.586 -12.906 1.00 90.88 85 ILE A C 1
ATOM 659 O O . ILE A 1 85 ? 17.398 -5.781 -13.285 1.00 90.88 85 ILE A O 1
ATOM 663 N N . ASP A 1 86 ? 15.851 -5.813 -11.655 1.00 88.38 86 ASP A N 1
ATOM 664 C CA . ASP A 1 86 ? 16.715 -6.428 -10.647 1.00 88.38 86 ASP A CA 1
ATOM 665 C C . ASP A 1 86 ? 15.889 -7.225 -9.619 1.00 88.38 86 ASP A C 1
ATOM 667 O O . ASP A 1 86 ? 14.659 -7.134 -9.538 1.00 88.38 86 ASP A O 1
ATOM 671 N N . HIS A 1 87 ? 16.567 -8.062 -8.841 1.00 87.38 87 HIS A N 1
ATOM 672 C CA . HIS A 1 87 ? 16.004 -8.721 -7.679 1.00 87.38 87 HIS A CA 1
ATOM 673 C C . HIS A 1 87 ? 16.241 -7.880 -6.428 1.00 87.38 87 HIS A C 1
ATOM 675 O O . HIS A 1 87 ? 17.371 -7.601 -6.037 1.00 87.38 87 HIS A O 1
ATOM 681 N N . MET A 1 88 ? 15.157 -7.567 -5.729 1.00 88.25 88 MET A N 1
ATOM 682 C CA . MET A 1 88 ? 15.201 -6.884 -4.442 1.00 88.25 88 MET A CA 1
ATOM 683 C C . MET A 1 88 ? 14.714 -7.822 -3.340 1.00 88.25 88 MET A C 1
ATOM 685 O O . MET A 1 88 ? 13.686 -8.482 -3.482 1.00 88.25 88 MET A O 1
ATOM 689 N N . GLU A 1 89 ? 15.417 -7.864 -2.213 1.00 86.75 89 GLU A N 1
ATOM 690 C CA . GLU A 1 89 ? 14.978 -8.570 -1.007 1.00 86.75 89 GLU A CA 1
ATOM 691 C C . GLU A 1 89 ? 14.664 -7.553 0.095 1.00 86.75 89 GLU A C 1
ATOM 693 O O . GLU A 1 89 ? 15.454 -6.644 0.357 1.00 86.75 89 GLU A O 1
ATOM 698 N N . ILE A 1 90 ? 13.483 -7.686 0.700 1.00 82.00 90 ILE A N 1
ATOM 699 C CA . ILE A 1 90 ? 13.046 -6.917 1.866 1.00 82.00 90 ILE A CA 1
ATOM 700 C C . ILE A 1 90 ? 12.591 -7.922 2.916 1.00 82.00 90 ILE A C 1
ATOM 702 O O . ILE A 1 90 ? 11.579 -8.599 2.730 1.00 82.00 90 ILE A O 1
ATOM 706 N N . GLU A 1 91 ? 13.337 -7.997 4.016 1.00 74.62 91 GLU A N 1
ATOM 707 C CA . GLU A 1 91 ? 13.084 -8.865 5.170 1.00 74.62 91 GLU A CA 1
ATOM 708 C C . GLU A 1 91 ? 12.847 -10.341 4.810 1.00 74.62 91 GLU A C 1
ATOM 710 O O . GLU A 1 91 ? 13.772 -11.142 4.747 1.00 74.62 91 GLU A O 1
ATOM 715 N N . ASN A 1 92 ? 11.582 -10.713 4.607 1.00 81.94 92 ASN A N 1
ATOM 716 C CA . ASN A 1 92 ? 11.092 -12.067 4.380 1.00 81.94 92 ASN A CA 1
ATOM 717 C C . ASN A 1 92 ? 10.490 -12.251 2.970 1.00 81.94 92 ASN A C 1
ATOM 719 O O . ASN A 1 92 ? 9.880 -13.290 2.685 1.00 81.94 92 ASN A O 1
ATOM 723 N N . ALA A 1 93 ? 10.632 -11.251 2.094 1.00 87.62 93 ALA A N 1
ATOM 724 C CA . ALA A 1 93 ? 10.070 -11.215 0.752 1.00 87.62 93 ALA A CA 1
ATOM 725 C C . ALA A 1 93 ? 11.123 -10.855 -0.306 1.00 87.62 93 ALA A C 1
ATOM 727 O O . ALA A 1 93 ? 11.941 -9.959 -0.128 1.00 87.62 93 ALA A O 1
ATOM 728 N N . LYS A 1 94 ? 11.057 -11.555 -1.441 1.00 89.50 94 LYS A N 1
ATOM 729 C CA . LYS A 1 94 ? 11.858 -11.283 -2.638 1.00 89.50 94 LYS A CA 1
ATOM 730 C C . LYS A 1 94 ? 10.955 -10.727 -3.722 1.00 89.50 94 LYS A C 1
ATOM 732 O O . LYS A 1 94 ? 9.828 -11.205 -3.875 1.00 89.50 94 LYS A O 1
ATOM 737 N N . PHE A 1 95 ? 11.458 -9.772 -4.479 1.00 91.25 95 PHE A N 1
ATOM 738 C CA . PHE A 1 95 ? 10.734 -9.049 -5.510 1.00 91.25 95 PHE A CA 1
ATOM 739 C C . PHE A 1 95 ? 11.544 -9.021 -6.797 1.00 91.25 95 PHE A C 1
ATOM 741 O O . PHE A 1 95 ? 12.769 -8.934 -6.760 1.00 91.25 95 PHE A O 1
ATOM 748 N N . LEU A 1 96 ? 10.833 -9.065 -7.919 1.00 91.75 96 LEU A N 1
ATOM 749 C CA . LEU A 1 96 ? 11.325 -8.554 -9.183 1.00 91.75 96 LEU A CA 1
ATOM 750 C C . LEU A 1 96 ? 10.927 -7.086 -9.230 1.00 91.75 96 LEU A C 1
ATOM 752 O O . LEU A 1 96 ? 9.733 -6.764 -9.172 1.00 91.75 96 LEU A O 1
ATOM 756 N N . THR A 1 97 ? 11.919 -6.216 -9.308 1.00 92.69 97 THR A N 1
ATOM 757 C CA . THR A 1 97 ? 11.713 -4.794 -9.526 1.00 92.69 97 THR A CA 1
ATOM 758 C C . THR A 1 97 ? 11.997 -4.465 -10.979 1.00 92.69 97 THR A C 1
ATOM 760 O O . THR A 1 97 ? 12.795 -5.121 -11.644 1.00 92.69 97 THR A O 1
ATOM 763 N N . CYS A 1 98 ? 11.280 -3.476 -11.487 1.00 93.50 98 CYS A N 1
ATOM 764 C CA . CYS A 1 98 ? 11.429 -2.987 -12.842 1.00 93.50 98 CYS A CA 1
ATOM 765 C C . CYS A 1 98 ? 11.229 -1.480 -12.823 1.00 93.50 98 CYS A C 1
ATOM 767 O O . CYS A 1 98 ? 10.327 -0.988 -12.143 1.00 93.50 98 CYS A O 1
ATOM 769 N N . ILE A 1 99 ? 12.057 -0.769 -13.572 1.00 94.19 99 ILE A N 1
ATOM 770 C CA . ILE A 1 99 ? 11.890 0.647 -13.866 1.00 94.19 99 ILE A CA 1
ATOM 771 C C . ILE A 1 99 ? 12.181 0.851 -15.346 1.00 94.19 99 ILE A C 1
ATOM 773 O O . ILE A 1 99 ? 13.192 0.360 -15.843 1.00 94.19 99 ILE A O 1
ATOM 777 N N . ASP A 1 100 ? 11.300 1.535 -16.067 1.00 93.69 100 ASP A N 1
ATOM 778 C CA . ASP A 1 100 ? 11.610 1.920 -17.442 1.00 93.69 100 ASP A CA 1
ATOM 779 C C . ASP A 1 100 ? 12.389 3.239 -17.501 1.00 93.69 100 ASP A C 1
ATOM 781 O O . ASP A 1 100 ? 12.358 4.057 -16.579 1.00 93.69 100 ASP A O 1
ATOM 785 N N . THR A 1 101 ? 13.124 3.438 -18.589 1.00 90.44 101 THR A N 1
ATOM 786 C CA . THR A 1 101 ? 13.985 4.613 -18.780 1.00 90.44 101 THR A CA 1
ATOM 787 C C . THR A 1 101 ? 13.259 5.822 -19.368 1.00 90.44 101 THR A C 1
ATOM 789 O O . THR A 1 101 ? 13.872 6.875 -19.490 1.00 90.44 101 THR A O 1
ATOM 792 N N . THR A 1 102 ? 11.998 5.675 -19.778 1.00 91.25 102 THR A N 1
ATOM 793 C CA . THR A 1 102 ? 11.284 6.634 -20.633 1.00 91.25 102 THR A CA 1
ATOM 794 C C . THR A 1 102 ? 10.176 7.335 -19.848 1.00 91.25 102 THR A C 1
ATOM 796 O O . THR A 1 102 ? 10.222 8.535 -19.624 1.00 91.25 102 THR A O 1
ATOM 799 N N . VAL A 1 103 ? 9.192 6.580 -19.380 1.00 91.31 103 VAL A N 1
ATOM 800 C CA . VAL A 1 103 ? 8.087 7.003 -18.514 1.00 91.31 103 VAL A CA 1
ATOM 801 C C . VAL A 1 103 ? 8.493 7.008 -17.034 1.00 91.31 103 VAL A C 1
ATOM 803 O O . VAL A 1 103 ? 7.868 7.702 -16.236 1.00 91.31 103 VAL A O 1
ATOM 806 N N . ARG A 1 104 ? 9.538 6.255 -16.655 1.00 93.12 104 ARG A N 1
ATOM 807 C CA . ARG A 1 104 ? 9.985 6.053 -15.260 1.00 93.12 104 ARG A CA 1
ATOM 808 C C . ARG A 1 104 ? 8.947 5.342 -14.383 1.00 93.12 104 ARG A C 1
ATOM 810 O O . ARG A 1 104 ? 8.918 5.529 -13.167 1.00 93.12 104 ARG A O 1
ATOM 817 N N . TYR A 1 105 ? 8.113 4.494 -14.980 1.00 94.31 105 TYR A N 1
ATOM 818 C CA . TYR A 1 105 ? 7.152 3.667 -14.263 1.00 94.31 105 TYR A CA 1
ATOM 819 C C . TYR A 1 105 ? 7.863 2.547 -13.505 1.00 94.31 105 TYR A C 1
ATOM 821 O O . TYR A 1 105 ? 8.650 1.778 -14.064 1.00 94.31 105 TYR A O 1
ATOM 829 N N . ARG A 1 106 ? 7.564 2.432 -12.211 1.00 95.31 106 ARG A N 1
ATOM 830 C CA . ARG A 1 106 ? 8.144 1.429 -11.316 1.00 95.31 106 ARG A CA 1
ATOM 831 C C . ARG A 1 106 ? 7.170 0.285 -11.096 1.00 95.31 106 ARG A C 1
ATOM 833 O O . ARG A 1 106 ? 6.016 0.488 -10.729 1.00 95.31 106 ARG A O 1
ATOM 840 N N . SER A 1 107 ? 7.656 -0.939 -11.230 1.00 94.19 107 SER A N 1
ATOM 841 C CA . SER A 1 107 ? 6.936 -2.149 -10.836 1.00 94.19 107 SER A CA 1
ATOM 842 C C . SER A 1 107 ? 7.704 -2.885 -9.747 1.00 94.19 107 SER A C 1
ATOM 844 O O . SER A 1 107 ? 8.919 -3.041 -9.824 1.00 94.19 107 SER A O 1
ATOM 846 N N . CYS A 1 108 ? 6.984 -3.377 -8.740 1.00 94.06 108 CYS A N 1
ATOM 847 C CA . CYS A 1 108 ? 7.536 -4.209 -7.675 1.00 94.06 108 CYS A CA 1
ATOM 848 C C . CYS A 1 108 ? 6.630 -5.428 -7.481 1.00 94.06 108 CYS A C 1
ATOM 850 O O . CYS A 1 108 ? 5.517 -5.331 -6.954 1.00 94.06 108 CYS A O 1
ATOM 852 N N . ILE A 1 109 ? 7.083 -6.581 -7.974 1.00 91.56 109 ILE A N 1
ATOM 853 C CA . ILE A 1 109 ? 6.281 -7.803 -8.050 1.00 91.56 109 ILE A CA 1
ATOM 854 C C . ILE A 1 109 ? 6.927 -8.879 -7.175 1.00 91.56 109 ILE A C 1
ATOM 856 O O . ILE A 1 109 ? 8.061 -9.269 -7.446 1.00 91.56 109 ILE A O 1
ATOM 860 N N . PRO A 1 110 ? 6.225 -9.425 -6.165 1.00 90.19 110 PRO A N 1
ATOM 861 C CA . PRO A 1 110 ? 6.733 -10.548 -5.384 1.00 90.19 110 PRO A CA 1
ATOM 862 C C . PRO A 1 110 ? 7.173 -11.718 -6.275 1.00 90.19 110 PRO A C 1
ATOM 864 O O . PRO A 1 110 ? 6.431 -12.167 -7.156 1.00 90.19 110 PRO A O 1
ATOM 867 N N . CYS A 1 111 ? 8.382 -12.224 -6.049 1.00 82.94 111 CYS A N 1
ATOM 868 C CA . CYS A 1 111 ? 8.961 -13.303 -6.838 1.00 82.94 111 CYS A CA 1
ATOM 869 C C . CYS A 1 111 ? 8.187 -14.609 -6.639 1.00 82.94 111 CYS A C 1
ATOM 871 O O . CYS A 1 111 ? 8.103 -15.142 -5.530 1.00 82.94 111 CYS A O 1
ATOM 873 N N . ARG A 1 112 ? 7.666 -15.149 -7.747 1.00 68.88 112 ARG A N 1
ATOM 874 C CA . ARG A 1 112 ? 7.241 -16.552 -7.863 1.00 68.88 112 ARG A CA 1
ATOM 875 C C . ARG A 1 112 ? 8.164 -17.268 -8.843 1.00 68.88 112 ARG A C 1
ATOM 877 O O . ARG A 1 112 ? 8.944 -18.115 -8.432 1.00 68.88 112 ARG A O 1
ATOM 884 N N . THR A 1 113 ? 8.118 -16.851 -10.109 1.00 66.62 113 THR A N 1
ATOM 885 C CA . THR A 1 113 ? 9.064 -17.206 -11.177 1.00 66.62 113 THR A CA 1
ATOM 886 C C . THR A 1 113 ? 9.318 -15.970 -12.047 1.00 66.62 113 THR A C 1
ATOM 888 O O . THR A 1 113 ? 8.430 -15.127 -12.193 1.00 66.62 113 THR A O 1
ATOM 891 N N . SER A 1 114 ? 10.519 -15.845 -12.617 1.00 68.00 114 SER A N 1
ATOM 892 C CA . SER A 1 114 ? 10.933 -14.694 -13.439 1.00 68.00 114 SER A CA 1
ATOM 893 C C . SER A 1 114 ? 10.042 -14.504 -14.677 1.00 68.00 114 SER A C 1
ATOM 895 O O . SER A 1 114 ? 9.524 -13.409 -14.888 1.00 68.00 114 SER A O 1
ATOM 897 N N . ARG A 1 115 ? 9.748 -15.582 -15.425 1.00 71.81 115 ARG A N 1
ATOM 898 C CA . ARG A 1 115 ? 8.897 -15.553 -16.639 1.00 71.81 115 ARG A CA 1
ATOM 899 C C . ARG A 1 115 ? 7.511 -14.951 -16.400 1.00 71.81 115 ARG A C 1
ATOM 901 O O . ARG A 1 115 ? 7.084 -14.064 -17.131 1.00 71.81 115 ARG A O 1
ATOM 908 N N . LEU A 1 116 ? 6.801 -15.425 -15.372 1.00 72.00 116 LEU A N 1
ATOM 909 C CA . LEU A 1 116 ? 5.431 -14.978 -15.085 1.00 72.00 116 LEU A CA 1
ATOM 910 C C . LEU A 1 116 ? 5.372 -13.512 -14.651 1.00 72.00 116 LEU A C 1
ATOM 912 O O . LEU A 1 116 ? 4.332 -12.870 -14.789 1.00 72.00 116 LEU A O 1
ATOM 916 N N . ASN A 1 117 ? 6.457 -12.998 -14.078 1.00 81.56 117 ASN A N 1
ATOM 917 C CA . ASN A 1 117 ? 6.528 -11.609 -13.661 1.00 81.56 117 ASN A CA 1
ATOM 918 C C . ASN A 1 117 ? 6.816 -10.689 -14.857 1.00 81.56 117 ASN A C 1
ATOM 920 O O . ASN A 1 117 ? 6.149 -9.665 -14.978 1.00 81.56 117 ASN A O 1
ATOM 924 N N . LEU A 1 118 ? 7.710 -11.085 -15.771 1.00 83.12 118 LEU A N 1
ATOM 925 C CA . LEU A 1 118 ? 7.989 -10.331 -17.000 1.00 83.12 118 LEU A CA 1
ATOM 926 C C . LEU A 1 118 ? 6.767 -10.243 -17.921 1.00 83.12 118 LEU A C 1
ATOM 928 O O . LEU A 1 118 ? 6.413 -9.153 -18.358 1.00 83.12 118 LEU A O 1
ATOM 932 N N . ASP A 1 119 ? 6.047 -11.349 -18.129 1.00 84.62 119 ASP A N 1
ATOM 933 C CA . ASP A 1 119 ? 4.809 -11.362 -18.927 1.00 84.62 119 ASP A CA 1
ATOM 934 C C . ASP A 1 119 ? 3.751 -10.387 -18.374 1.00 84.62 119 ASP A C 1
ATOM 936 O O . ASP A 1 119 ? 3.086 -9.678 -19.129 1.00 84.62 119 ASP A O 1
ATOM 940 N N . LYS A 1 120 ? 3.627 -10.273 -17.044 1.00 86.56 120 LYS A N 1
ATOM 941 C CA . LYS A 1 120 ? 2.723 -9.289 -16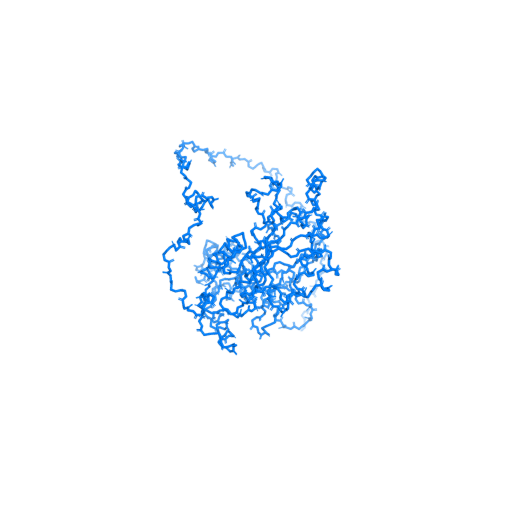.425 1.00 86.56 120 LYS A CA 1
ATOM 942 C C . LYS A 1 120 ? 3.148 -7.854 -16.703 1.00 86.56 120 LYS A C 1
ATOM 944 O O . LYS A 1 120 ? 2.284 -7.049 -17.034 1.00 86.56 120 LYS A O 1
ATOM 949 N N . ILE A 1 121 ? 4.439 -7.554 -16.563 1.00 88.50 121 ILE A N 1
ATOM 950 C CA . ILE A 1 121 ? 4.991 -6.221 -16.834 1.00 88.50 121 ILE A CA 1
ATOM 951 C C . ILE A 1 121 ? 4.736 -5.855 -18.301 1.00 88.50 121 ILE A C 1
ATOM 953 O O . ILE A 1 121 ? 4.219 -4.784 -18.596 1.00 88.50 121 ILE A O 1
ATOM 957 N N . PHE A 1 122 ? 5.000 -6.776 -19.226 1.00 89.62 122 PHE A N 1
ATOM 958 C CA . PHE A 1 122 ? 4.871 -6.510 -20.658 1.00 89.62 122 PHE A CA 1
ATOM 959 C C . PHE A 1 122 ? 3.419 -6.309 -21.071 1.00 89.62 122 PHE A C 1
ATOM 961 O O . PHE A 1 122 ? 3.105 -5.370 -21.795 1.00 89.62 122 PHE A O 1
ATOM 968 N N . ARG A 1 123 ? 2.499 -7.140 -20.567 1.00 89.44 123 ARG A N 1
ATOM 969 C CA . ARG A 1 123 ? 1.058 -6.941 -20.789 1.00 89.44 123 ARG A CA 1
ATOM 970 C C . ARG A 1 123 ? 0.564 -5.611 -20.243 1.00 89.44 123 ARG A C 1
ATOM 972 O O . ARG A 1 123 ? -0.413 -5.084 -20.767 1.00 89.44 123 ARG A O 1
ATOM 979 N N . HIS A 1 124 ? 1.187 -5.102 -19.185 1.00 90.19 124 HIS A N 1
ATOM 980 C CA . HIS A 1 124 ? 0.852 -3.803 -18.622 1.00 90.19 124 HIS A CA 1
ATOM 981 C C . HIS A 1 124 ? 1.247 -2.682 -19.585 1.00 90.19 124 HIS A C 1
ATOM 983 O O . HIS A 1 124 ? 0.373 -1.936 -20.013 1.00 90.19 124 HIS A O 1
ATOM 989 N N . TYR A 1 125 ? 2.507 -2.645 -20.023 1.00 92.38 125 TYR A N 1
ATOM 990 C CA . TYR A 1 125 ? 2.972 -1.662 -21.007 1.00 92.38 125 TYR A CA 1
ATOM 991 C C . TYR A 1 125 ? 2.218 -1.758 -22.342 1.00 92.38 125 TYR A C 1
ATOM 993 O O . TYR A 1 125 ? 1.758 -0.742 -22.858 1.00 92.38 125 TYR A O 1
ATOM 1001 N N . ASN A 1 126 ? 1.987 -2.974 -22.854 1.00 90.81 126 ASN A N 1
ATOM 1002 C CA . ASN A 1 126 ? 1.287 -3.185 -24.124 1.00 90.81 126 ASN A CA 1
ATOM 1003 C C . ASN A 1 126 ? -0.150 -2.643 -24.104 1.00 90.81 126 ASN A C 1
ATOM 1005 O O . ASN A 1 126 ? -0.619 -2.127 -25.114 1.00 90.81 126 ASN A O 1
ATOM 1009 N N . LYS A 1 127 ? -0.853 -2.732 -22.965 1.00 89.06 127 LYS A N 1
ATOM 1010 C CA . LYS A 1 127 ? -2.194 -2.139 -22.810 1.00 89.06 127 LYS A CA 1
ATOM 1011 C C . LYS A 1 127 ? -2.174 -0.613 -22.858 1.00 89.06 127 LYS A C 1
ATOM 1013 O O . LYS A 1 127 ? -3.158 -0.027 -23.288 1.00 89.06 127 LYS A O 1
ATOM 1018 N N . ALA A 1 128 ? -1.071 -0.009 -22.431 1.00 88.38 128 ALA A N 1
ATOM 1019 C CA . ALA A 1 128 ? -0.854 1.431 -22.438 1.00 88.38 128 ALA A CA 1
ATOM 1020 C C . ALA A 1 128 ? -0.290 1.957 -23.772 1.00 88.38 128 ALA A C 1
ATOM 1022 O O . ALA A 1 128 ? -0.029 3.147 -23.891 1.00 88.38 128 ALA A O 1
ATOM 1023 N N . GLY A 1 129 ? -0.057 1.090 -24.767 1.00 89.62 129 GLY A N 1
ATOM 1024 C CA . GLY A 1 129 ? 0.534 1.477 -26.054 1.00 89.62 129 GLY A CA 1
ATOM 1025 C C . GLY A 1 129 ? 2.067 1.574 -26.062 1.00 89.62 129 GLY A C 1
ATOM 1026 O O . GLY A 1 129 ? 2.637 2.048 -27.046 1.00 89.62 129 GLY A O 1
ATOM 1027 N N . PHE A 1 130 ? 2.737 1.102 -25.005 1.00 91.62 130 PHE A N 1
ATOM 1028 C CA . PHE A 1 130 ? 4.196 0.992 -24.933 1.00 91.62 130 PHE A CA 1
ATOM 1029 C C . PHE A 1 130 ? 4.653 -0.454 -25.158 1.00 91.62 130 PHE A C 1
ATOM 1031 O O . PHE A 1 130 ? 4.027 -1.409 -24.704 1.00 91.62 130 PHE A O 1
ATOM 1038 N N . HIS A 1 131 ? 5.787 -0.621 -25.826 1.00 91.62 131 HIS A N 1
ATOM 1039 C CA . HIS A 1 131 ? 6.372 -1.904 -26.185 1.00 91.62 131 HIS A CA 1
ATOM 1040 C C . HIS A 1 131 ? 7.796 -1.988 -25.649 1.00 91.62 131 HIS A C 1
ATOM 1042 O O . HIS A 1 131 ? 8.671 -1.205 -26.028 1.00 91.62 131 HIS A O 1
ATOM 1048 N N . VAL A 1 132 ? 8.030 -2.953 -24.764 1.00 91.56 132 VAL A N 1
ATOM 1049 C CA . VAL A 1 132 ? 9.369 -3.239 -24.247 1.00 91.56 132 VAL A CA 1
ATOM 1050 C C . VAL A 1 132 ? 10.199 -3.857 -25.368 1.00 91.56 132 VAL A C 1
ATOM 1052 O O . VAL A 1 132 ? 9.801 -4.882 -25.908 1.00 91.56 132 VAL A O 1
ATOM 1055 N N . LYS A 1 133 ? 11.330 -3.237 -25.721 1.00 90.75 133 LYS A N 1
ATOM 1056 C CA . LYS A 1 133 ? 12.274 -3.767 -26.727 1.00 90.75 133 LYS A CA 1
ATOM 1057 C C . LYS A 1 133 ? 13.558 -4.308 -26.121 1.00 90.75 133 LYS A C 1
ATOM 1059 O O . LYS A 1 133 ? 14.096 -5.293 -26.617 1.00 90.75 133 LYS A O 1
ATOM 1064 N N . THR A 1 134 ? 14.023 -3.672 -25.051 1.00 90.62 134 THR A N 1
ATOM 1065 C CA . THR A 1 134 ? 15.295 -4.003 -24.412 1.00 90.62 134 THR A CA 1
ATOM 1066 C C . THR A 1 134 ? 15.089 -4.175 -22.916 1.00 90.62 134 THR A C 1
ATOM 1068 O O . THR A 1 134 ? 14.459 -3.332 -22.270 1.00 90.62 134 THR A O 1
ATOM 1071 N N . ILE A 1 135 ? 15.634 -5.254 -22.360 1.00 90.50 135 ILE A N 1
ATOM 1072 C CA . ILE A 1 135 ? 15.772 -5.445 -20.917 1.00 90.50 135 ILE A CA 1
ATOM 1073 C C . ILE A 1 135 ? 17.240 -5.259 -20.552 1.00 90.50 135 ILE A C 1
ATOM 1075 O O . ILE A 1 135 ? 18.084 -6.034 -20.992 1.00 90.50 135 ILE A O 1
ATOM 1079 N N . LYS A 1 136 ? 17.524 -4.284 -19.693 1.00 90.00 136 LYS A N 1
ATOM 1080 C CA . LYS A 1 136 ? 18.800 -4.165 -18.993 1.00 90.00 136 LYS A CA 1
ATOM 1081 C C . LYS A 1 136 ? 18.723 -4.902 -17.668 1.00 90.00 136 LYS A C 1
ATOM 1083 O O . LYS A 1 136 ? 17.784 -4.700 -16.892 1.00 90.00 136 LYS A O 1
ATOM 1088 N N . CYS A 1 137 ? 19.682 -5.776 -17.409 1.00 86.38 137 CYS A N 1
ATOM 1089 C CA . CYS A 1 137 ? 19.694 -6.566 -16.185 1.00 86.38 137 CYS A CA 1
ATOM 1090 C C . CYS A 1 137 ? 21.092 -7.047 -15.820 1.00 86.38 137 CYS A C 1
ATOM 1092 O O . CYS A 1 137 ? 21.957 -7.225 -16.675 1.00 86.38 137 CYS A O 1
ATOM 1094 N N . ASP A 1 138 ? 21.269 -7.385 -14.550 1.00 80.88 138 ASP A N 1
ATOM 1095 C CA . ASP A 1 138 ? 22.466 -8.083 -14.103 1.00 80.88 138 ASP A CA 1
ATOM 1096 C C . ASP A 1 138 ? 22.545 -9.501 -14.695 1.00 80.88 138 ASP A C 1
ATOM 1098 O O . ASP A 1 138 ? 21.538 -10.151 -15.007 1.00 80.88 138 ASP A O 1
ATOM 1102 N N . ARG A 1 139 ? 23.761 -10.058 -14.751 1.00 72.19 139 ARG A N 1
ATOM 1103 C CA . ARG A 1 139 ? 24.023 -11.409 -15.287 1.00 72.19 139 ARG A CA 1
ATOM 1104 C C . ARG A 1 139 ? 23.247 -12.544 -14.597 1.00 72.19 139 ARG A C 1
ATOM 1106 O O . ARG A 1 139 ? 23.122 -13.632 -15.153 1.00 72.19 139 ARG A O 1
ATOM 1113 N N . ALA A 1 140 ? 22.691 -12.308 -13.410 1.00 67.94 140 ALA A N 1
ATOM 1114 C CA . ALA A 1 140 ? 21.835 -13.262 -12.701 1.00 67.94 140 ALA A CA 1
ATOM 1115 C C . ALA A 1 140 ? 20.530 -13.603 -13.453 1.00 67.94 140 ALA A C 1
ATOM 1117 O O . ALA A 1 140 ? 19.890 -14.609 -13.142 1.00 67.94 140 ALA A O 1
ATOM 1118 N N . PHE A 1 141 ? 20.143 -12.789 -14.440 1.00 70.38 141 PHE A N 1
ATOM 1119 C CA . PHE A 1 141 ? 18.955 -12.984 -15.275 1.00 70.38 141 PHE A CA 1
ATOM 1120 C C . PHE A 1 141 ? 19.239 -13.688 -16.611 1.00 70.38 141 PHE A C 1
ATOM 1122 O O . PHE A 1 141 ? 18.299 -14.023 -17.327 1.00 70.38 141 PHE A O 1
ATOM 1129 N N . ILE A 1 142 ? 20.505 -14.015 -16.900 1.00 61.41 142 ILE A N 1
ATOM 1130 C CA . ILE A 1 142 ? 20.930 -14.781 -18.086 1.00 61.41 142 ILE A CA 1
ATOM 1131 C C . ILE A 1 142 ? 20.293 -16.189 -18.205 1.00 61.41 142 ILE A C 1
ATOM 1133 O O . ILE A 1 142 ? 20.207 -16.679 -19.323 1.00 61.41 142 ILE A O 1
ATOM 1137 N N . PRO A 1 143 ? 19.765 -16.857 -17.152 1.00 59.69 143 PRO A N 1
ATOM 1138 C CA . PRO A 1 143 ? 19.007 -18.102 -17.332 1.00 59.69 143 PRO A CA 1
ATOM 1139 C C . PRO A 1 143 ? 17.669 -17.958 -18.088 1.00 59.69 143 PRO A C 1
ATOM 1141 O O . PRO A 1 143 ? 16.944 -18.946 -18.205 1.00 59.69 143 PRO A O 1
ATOM 1144 N N . LEU A 1 144 ? 17.288 -16.755 -18.536 1.00 63.56 144 LEU A N 1
ATOM 1145 C CA . LEU A 1 144 ? 16.201 -16.561 -19.500 1.00 63.56 144 LEU A CA 1
ATOM 1146 C C . LEU A 1 144 ? 16.644 -17.176 -20.838 1.00 63.56 144 LEU A C 1
ATOM 1148 O O . LEU A 1 144 ? 17.629 -16.733 -21.413 1.00 63.56 144 LEU A O 1
ATOM 1152 N N . THR A 1 145 ? 15.964 -18.231 -21.297 1.00 61.53 145 THR A N 1
ATOM 1153 C CA . THR A 1 145 ? 16.333 -18.918 -22.545 1.00 61.53 145 THR A CA 1
ATOM 1154 C C . THR A 1 145 ? 16.106 -18.021 -23.757 1.00 61.53 145 THR A C 1
ATOM 1156 O O . THR A 1 145 ? 15.126 -17.276 -23.782 1.00 61.53 145 THR A O 1
ATOM 1159 N N . ASP A 1 146 ? 16.957 -18.146 -24.776 1.00 68.38 146 ASP A N 1
ATOM 1160 C CA . ASP A 1 146 ? 16.823 -17.417 -26.047 1.00 68.38 146 ASP A CA 1
ATOM 1161 C C . ASP A 1 146 ? 15.414 -17.599 -26.647 1.00 68.38 146 ASP A C 1
ATOM 1163 O O . ASP A 1 146 ? 14.769 -16.617 -27.001 1.00 68.38 146 ASP A O 1
ATOM 1167 N N . ASP A 1 147 ? 14.846 -18.810 -26.562 1.00 67.69 147 ASP A N 1
ATOM 1168 C CA . ASP A 1 147 ? 13.456 -19.100 -26.954 1.00 67.69 147 ASP A CA 1
ATOM 1169 C C . ASP A 1 147 ? 12.420 -18.183 -26.273 1.00 67.69 147 ASP A C 1
ATOM 1171 O O . ASP A 1 147 ? 11.431 -17.781 -26.878 1.00 67.69 147 ASP A O 1
ATOM 1175 N N . MET A 1 148 ? 12.616 -17.846 -24.992 1.00 69.31 148 MET A N 1
ATOM 1176 C CA . MET A 1 148 ? 11.702 -16.953 -24.273 1.00 69.31 148 MET A CA 1
ATOM 1177 C C . MET A 1 148 ? 11.825 -15.503 -24.730 1.00 69.31 148 MET A C 1
ATOM 1179 O O . MET A 1 148 ? 10.848 -14.762 -24.652 1.00 69.31 148 MET A O 1
ATOM 1183 N N . LEU A 1 149 ? 13.020 -15.089 -25.133 1.00 72.75 149 LEU A N 1
ATOM 1184 C CA . LEU A 1 149 ? 13.297 -13.734 -25.594 1.00 72.75 149 LEU A CA 1
ATOM 1185 C C . LEU A 1 149 ? 12.783 -13.525 -27.009 1.00 72.75 149 LEU A C 1
ATOM 1187 O O . LEU A 1 149 ? 12.141 -12.507 -27.272 1.00 72.75 149 LEU A O 1
ATOM 1191 N N . ASP A 1 150 ? 12.962 -14.533 -27.857 1.00 75.81 150 ASP A N 1
ATOM 1192 C CA . ASP A 1 150 ? 12.438 -14.574 -29.216 1.00 75.81 150 ASP A CA 1
ATOM 1193 C C . ASP A 1 150 ? 10.902 -14.606 -29.219 1.00 75.81 150 ASP A C 1
ATOM 1195 O O . ASP A 1 150 ? 10.279 -13.802 -29.914 1.00 75.81 150 ASP A O 1
ATOM 1199 N N . ASP A 1 151 ? 10.278 -15.429 -28.361 1.00 77.06 151 ASP A N 1
ATOM 1200 C CA . ASP A 1 151 ? 8.819 -15.447 -28.150 1.00 77.06 151 ASP A CA 1
ATOM 1201 C C . ASP A 1 151 ? 8.267 -14.064 -27.753 1.00 77.06 151 ASP A C 1
ATOM 1203 O O . ASP A 1 151 ? 7.144 -13.696 -28.107 1.00 77.06 151 ASP A O 1
ATOM 1207 N N . MET A 1 152 ? 9.030 -13.311 -26.956 1.00 74.06 152 MET A N 1
ATOM 1208 C CA . MET A 1 152 ? 8.618 -12.009 -26.428 1.00 74.06 152 MET A CA 1
ATOM 1209 C C . MET A 1 152 ? 9.026 -10.842 -27.338 1.00 74.06 152 MET A C 1
ATOM 1211 O O . MET A 1 152 ? 8.534 -9.732 -27.133 1.00 74.06 152 MET A O 1
ATOM 1215 N N . GLY A 1 153 ? 9.885 -11.078 -28.336 1.00 81.69 153 GLY A N 1
ATOM 1216 C CA . GLY A 1 153 ? 10.425 -10.056 -29.234 1.00 81.69 153 GLY A CA 1
ATOM 1217 C C . GLY A 1 153 ? 11.326 -9.036 -28.531 1.00 81.69 153 GLY A C 1
ATOM 1218 O O . GLY A 1 153 ? 11.289 -7.854 -28.878 1.00 81.69 153 GLY A O 1
ATOM 1219 N N . VAL A 1 154 ? 12.090 -9.462 -27.516 1.00 84.38 154 VAL A N 1
ATOM 1220 C CA . VAL A 1 154 ? 12.880 -8.572 -26.646 1.00 84.38 154 VAL A CA 1
ATOM 1221 C C . VAL A 1 154 ? 14.343 -8.979 -26.610 1.00 84.38 154 VAL A C 1
ATOM 1223 O O . VAL A 1 154 ? 14.670 -10.152 -26.496 1.00 84.38 154 VAL A O 1
ATOM 1226 N N . THR A 1 155 ? 15.236 -7.994 -26.633 1.00 85.31 155 THR A N 1
ATOM 1227 C CA . THR A 1 155 ? 16.677 -8.208 -26.477 1.00 85.31 155 THR A CA 1
ATOM 1228 C C . THR A 1 155 ? 17.096 -8.003 -25.020 1.00 85.31 155 THR A C 1
ATOM 1230 O O . THR A 1 155 ? 16.704 -7.016 -24.393 1.00 85.31 155 THR A O 1
ATOM 1233 N N . ILE A 1 156 ? 17.905 -8.913 -24.470 1.00 84.62 156 ILE A N 1
ATOM 1234 C CA . ILE A 1 156 ? 18.577 -8.692 -23.181 1.00 84.62 156 ILE A CA 1
ATOM 1235 C C . ILE A 1 156 ? 19.919 -8.003 -23.425 1.00 84.62 156 ILE A C 1
ATOM 1237 O O . ILE A 1 156 ? 20.721 -8.461 -24.234 1.00 84.62 156 ILE A O 1
ATOM 1241 N N . ASP A 1 157 ? 20.163 -6.938 -22.672 1.00 85.50 157 ASP A N 1
ATOM 1242 C CA . ASP A 1 157 ? 21.431 -6.220 -22.581 1.00 85.50 157 ASP A CA 1
ATOM 1243 C C . ASP A 1 157 ? 22.000 -6.429 -21.164 1.00 85.50 157 ASP A C 1
ATOM 1245 O O . ASP A 1 157 ? 21.630 -5.706 -20.230 1.00 85.50 157 ASP A O 1
ATOM 1249 N N . PRO A 1 158 ? 22.790 -7.500 -20.939 1.00 82.44 158 PRO A N 1
ATOM 1250 C CA . PRO A 1 158 ? 23.296 -7.814 -19.617 1.00 82.44 158 PRO A CA 1
ATOM 1251 C C . PRO A 1 158 ? 24.522 -6.961 -19.289 1.00 82.44 158 PRO A C 1
ATOM 1253 O O . PRO A 1 158 ? 25.388 -6.743 -20.138 1.00 82.44 158 PRO A O 1
ATOM 1256 N N . THR A 1 159 ? 24.665 -6.572 -18.025 1.00 81.19 159 THR A N 1
ATOM 1257 C CA . THR A 1 159 ? 25.870 -5.872 -17.566 1.00 81.19 159 THR A CA 1
ATOM 1258 C C . THR A 1 159 ? 27.139 -6.724 -17.699 1.00 81.19 159 THR A C 1
ATOM 1260 O O . THR A 1 159 ? 27.114 -7.965 -17.814 1.00 81.19 159 THR A O 1
ATOM 1263 N N . ALA A 1 160 ? 28.292 -6.047 -17.690 1.00 78.00 160 ALA A N 1
ATOM 1264 C CA . ALA A 1 160 ? 29.590 -6.705 -17.673 1.00 78.00 160 ALA A CA 1
ATOM 1265 C C . ALA A 1 160 ? 29.754 -7.586 -16.420 1.00 78.00 160 ALA A C 1
ATOM 1267 O O . ALA A 1 160 ? 29.046 -7.462 -15.420 1.00 78.00 160 ALA A O 1
ATOM 1268 N N . ALA A 1 161 ? 30.668 -8.554 -16.486 1.00 68.56 161 ALA A N 1
ATOM 1269 C CA . ALA A 1 161 ? 30.878 -9.482 -15.382 1.00 68.56 161 ALA A CA 1
ATOM 1270 C C . ALA A 1 161 ? 31.407 -8.746 -14.140 1.00 68.56 161 ALA A C 1
ATOM 1272 O O . ALA A 1 161 ? 32.530 -8.258 -14.151 1.00 68.56 161 ALA A O 1
ATOM 1273 N N . GLY A 1 162 ? 30.605 -8.724 -13.072 1.00 64.88 162 GLY A N 1
ATOM 1274 C CA . GLY A 1 162 ? 30.931 -8.034 -11.819 1.00 64.88 162 GLY A CA 1
ATOM 1275 C C . GLY A 1 162 ? 30.300 -6.646 -11.676 1.00 64.88 162 GLY A C 1
ATOM 1276 O O . GLY A 1 162 ? 30.317 -6.121 -10.568 1.00 64.88 162 GLY A O 1
ATOM 1277 N N . ASP A 1 163 ? 29.691 -6.112 -12.739 1.00 72.94 163 ASP A N 1
ATOM 1278 C CA . ASP A 1 163 ? 29.035 -4.802 -12.734 1.00 72.94 163 ASP A CA 1
ATOM 1279 C C . ASP A 1 163 ? 27.517 -4.922 -12.527 1.00 72.94 163 ASP A C 1
ATOM 1281 O O . ASP A 1 163 ? 26.880 -5.892 -12.958 1.00 72.94 163 ASP A O 1
ATOM 1285 N N . HIS A 1 164 ? 26.936 -3.907 -11.888 1.00 74.81 164 HIS A N 1
ATOM 1286 C CA . HIS A 1 164 ? 25.499 -3.779 -11.636 1.00 74.81 164 HIS A CA 1
ATOM 1287 C C . HIS A 1 164 ? 24.851 -2.766 -12.581 1.00 74.81 164 HIS A C 1
ATOM 1289 O O . HIS A 1 164 ? 25.495 -1.802 -12.991 1.00 74.81 164 HIS A O 1
ATOM 1295 N N . GLU A 1 165 ? 23.567 -2.954 -12.904 1.00 83.75 165 GLU A N 1
ATOM 1296 C CA . GLU A 1 165 ? 22.795 -1.961 -13.660 1.00 83.75 165 GLU A CA 1
ATOM 1297 C C . GLU A 1 165 ? 22.418 -0.785 -12.733 1.00 83.75 165 GLU A C 1
ATOM 1299 O O . GLU A 1 165 ? 21.513 -0.921 -11.896 1.00 83.75 165 GLU A O 1
ATOM 1304 N N . PRO A 1 166 ? 23.050 0.400 -12.872 1.00 85.88 166 PRO A N 1
ATOM 1305 C CA . PRO A 1 166 ? 22.951 1.475 -11.880 1.00 85.88 166 PRO A CA 1
ATOM 1306 C C . PRO A 1 166 ? 21.521 2.008 -11.734 1.00 85.88 166 PRO A C 1
ATOM 1308 O O . PRO A 1 166 ? 21.090 2.378 -10.642 1.00 85.88 166 PRO A O 1
ATOM 1311 N N . THR A 1 167 ? 20.742 2.013 -12.819 1.00 87.06 167 THR A N 1
ATOM 1312 C CA . THR A 1 167 ? 19.340 2.452 -12.798 1.00 87.06 167 THR A CA 1
ATOM 1313 C C . THR A 1 167 ? 18.471 1.526 -11.942 1.00 87.06 167 THR A C 1
ATOM 1315 O O . THR A 1 167 ? 17.630 1.993 -11.167 1.00 87.06 167 THR A O 1
ATOM 1318 N N . ALA A 1 168 ? 18.678 0.211 -12.058 1.00 86.69 168 ALA A N 1
ATOM 1319 C CA . ALA A 1 168 ? 17.930 -0.779 -11.293 1.00 86.69 168 ALA A CA 1
ATOM 1320 C C . ALA A 1 168 ? 18.329 -0.750 -9.809 1.00 86.69 168 ALA A C 1
ATOM 1322 O O . ALA A 1 168 ? 17.461 -0.794 -8.933 1.00 86.69 168 ALA A O 1
ATOM 1323 N N . GLU A 1 169 ? 19.623 -0.580 -9.525 1.00 86.94 169 GLU A N 1
ATOM 1324 C CA . GLU A 1 169 ? 20.142 -0.449 -8.164 1.00 86.94 169 GLU A CA 1
ATOM 1325 C C . GLU A 1 169 ? 19.580 0.790 -7.451 1.00 86.94 169 GLU A C 1
ATOM 1327 O O . GLU A 1 169 ? 19.027 0.677 -6.351 1.00 86.94 169 GLU A O 1
ATOM 1332 N N . ARG A 1 170 ? 19.614 1.961 -8.102 1.00 88.44 170 ARG A N 1
ATOM 1333 C CA . ARG A 1 170 ? 19.017 3.196 -7.561 1.00 88.44 170 ARG A CA 1
ATOM 1334 C C . ARG A 1 170 ? 17.526 3.024 -7.283 1.00 88.44 170 ARG A C 1
ATOM 1336 O O . ARG A 1 170 ? 17.043 3.437 -6.231 1.00 88.44 170 ARG A O 1
ATOM 1343 N N . ASN A 1 171 ? 16.793 2.374 -8.189 1.00 90.50 171 ASN A N 1
ATOM 1344 C CA . ASN A 1 171 ? 15.378 2.074 -7.981 1.00 90.50 171 ASN A CA 1
ATOM 1345 C C . ASN A 1 171 ? 15.143 1.182 -6.753 1.00 90.50 171 ASN A C 1
ATOM 1347 O O . ASN A 1 171 ? 14.238 1.452 -5.961 1.00 90.50 171 ASN A O 1
ATOM 1351 N N . ASN A 1 172 ? 15.976 0.159 -6.561 1.00 89.88 172 ASN A N 1
ATOM 1352 C CA . ASN A 1 172 ? 15.900 -0.715 -5.393 1.00 89.88 172 ASN A CA 1
ATOM 1353 C C . ASN A 1 172 ? 16.196 0.031 -4.093 1.00 89.88 172 ASN A C 1
ATOM 1355 O O . ASN A 1 172 ? 15.501 -0.195 -3.100 1.00 89.88 172 ASN A O 1
ATOM 1359 N N . ARG A 1 173 ? 17.165 0.953 -4.100 1.00 90.25 173 ARG A N 1
ATOM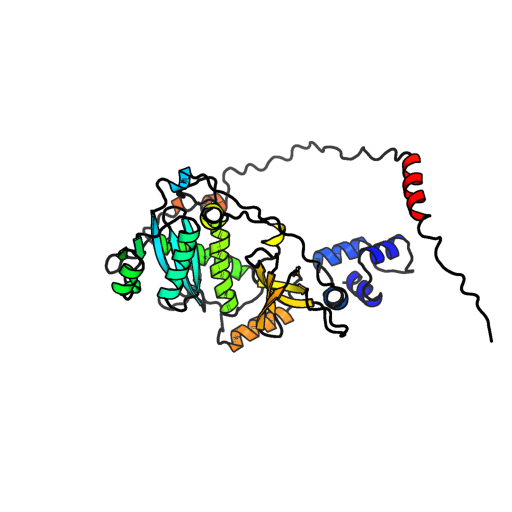 1360 C CA . ARG A 1 173 ? 17.453 1.836 -2.961 1.00 90.25 173 ARG A CA 1
ATOM 1361 C C . ARG A 1 173 ? 16.219 2.660 -2.575 1.00 90.25 173 ARG A C 1
ATOM 1363 O O . ARG A 1 173 ? 15.743 2.527 -1.446 1.00 90.25 173 ARG A O 1
ATOM 1370 N N . THR A 1 174 ? 15.619 3.384 -3.524 1.00 91.12 174 THR A N 1
ATOM 1371 C CA . THR A 1 174 ? 14.409 4.193 -3.279 1.00 91.12 174 THR A CA 1
ATOM 1372 C C . THR A 1 174 ? 13.227 3.345 -2.790 1.00 91.12 174 THR A C 1
ATOM 1374 O O . THR A 1 174 ? 12.530 3.723 -1.848 1.00 91.12 174 THR A O 1
ATOM 1377 N N . LEU A 1 175 ? 12.992 2.166 -3.377 1.00 91.56 175 LEU A N 1
ATOM 1378 C CA . LEU A 1 175 ? 11.918 1.270 -2.928 1.00 91.56 175 LEU A CA 1
ATOM 1379 C C . LEU A 1 175 ? 12.149 0.773 -1.496 1.00 91.56 175 LEU A C 1
ATOM 1381 O O . LEU A 1 175 ? 11.222 0.801 -0.682 1.00 91.56 175 LEU A O 1
ATOM 1385 N N . LYS A 1 176 ? 13.377 0.359 -1.161 1.00 88.88 176 LYS A N 1
ATOM 1386 C CA . LYS A 1 176 ? 13.739 -0.049 0.203 1.00 88.88 176 LYS A CA 1
ATOM 1387 C C . LYS A 1 176 ? 13.558 1.091 1.199 1.00 88.88 176 LYS A C 1
ATOM 1389 O O . LYS A 1 176 ? 13.098 0.838 2.305 1.00 88.88 176 LYS A O 1
ATOM 1394 N N . GLU A 1 177 ? 13.904 2.326 0.845 1.00 90.06 177 GLU A N 1
ATOM 1395 C CA . GLU A 1 177 ? 13.673 3.510 1.689 1.00 90.06 177 GLU A CA 1
ATOM 1396 C C . GLU A 1 177 ? 12.186 3.723 1.968 1.00 90.06 177 GLU A C 1
ATOM 1398 O O . GLU A 1 177 ? 11.782 3.780 3.128 1.00 90.06 177 GLU A O 1
ATOM 1403 N N . ARG A 1 178 ? 11.338 3.751 0.933 1.00 90.75 178 ARG A N 1
ATOM 1404 C CA . ARG A 1 178 ? 9.889 3.943 1.120 1.00 90.75 178 ARG A CA 1
ATOM 1405 C C . ARG A 1 178 ? 9.269 2.835 1.973 1.00 90.75 178 ARG A C 1
ATOM 1407 O O . ARG A 1 178 ? 8.432 3.120 2.830 1.00 90.75 178 ARG A O 1
ATOM 1414 N N . VAL A 1 179 ? 9.702 1.586 1.790 1.00 90.06 179 VAL A N 1
ATOM 1415 C CA . VAL A 1 179 ? 9.241 0.463 2.621 1.00 90.06 179 VAL A CA 1
ATOM 1416 C C . VAL A 1 179 ? 9.771 0.563 4.054 1.00 90.06 179 VAL A C 1
ATOM 1418 O O . VAL A 1 179 ? 9.005 0.315 4.981 1.00 90.06 179 VAL A O 1
ATOM 1421 N N . ARG A 1 180 ? 11.026 0.987 4.259 1.00 86.94 180 ARG A N 1
ATOM 1422 C CA . ARG A 1 180 ? 11.602 1.257 5.590 1.00 86.94 180 ARG A CA 1
ATOM 1423 C C . ARG A 1 180 ? 10.774 2.277 6.364 1.00 86.94 180 ARG A C 1
ATOM 1425 O O . ARG A 1 180 ? 10.380 2.004 7.494 1.00 86.94 180 ARG A O 1
ATOM 1432 N N . VAL A 1 181 ? 10.452 3.410 5.740 1.00 88.94 181 VAL A N 1
ATOM 1433 C CA . VAL A 1 181 ? 9.637 4.458 6.372 1.00 88.94 181 VAL A CA 1
ATOM 1434 C C . VAL A 1 181 ? 8.230 3.939 6.691 1.00 88.94 181 VAL A C 1
ATOM 1436 O O . VAL A 1 181 ? 7.719 4.182 7.782 1.00 88.94 181 VAL A O 1
ATOM 1439 N N . ALA A 1 182 ? 7.606 3.190 5.776 1.00 90.25 182 ALA A N 1
ATOM 1440 C CA . ALA A 1 182 ? 6.288 2.610 6.024 1.00 90.25 182 ALA A CA 1
ATOM 1441 C C . ALA A 1 182 ? 6.303 1.626 7.204 1.00 90.25 182 ALA A C 1
ATOM 1443 O O . ALA A 1 182 ? 5.441 1.706 8.070 1.00 90.25 182 ALA A O 1
ATOM 1444 N N . LEU A 1 183 ? 7.302 0.741 7.279 1.00 86.50 183 LEU A N 1
ATOM 1445 C CA . LEU A 1 183 ? 7.465 -0.196 8.395 1.00 86.50 183 LEU A CA 1
ATOM 1446 C C . LEU A 1 183 ? 7.693 0.528 9.727 1.00 86.50 183 LEU A C 1
ATOM 1448 O O . LEU A 1 183 ? 7.106 0.128 10.725 1.00 86.50 183 LEU A O 1
ATOM 1452 N N . ALA A 1 184 ? 8.472 1.614 9.735 1.00 86.69 184 ALA A N 1
ATOM 1453 C CA . ALA A 1 184 ? 8.734 2.406 10.938 1.00 86.69 184 ALA A CA 1
ATOM 1454 C C . ALA A 1 184 ? 7.477 3.087 11.511 1.00 86.69 184 ALA A C 1
ATOM 1456 O O . ALA A 1 184 ? 7.400 3.309 12.717 1.00 86.69 184 ALA A O 1
ATOM 1457 N N . ARG A 1 185 ? 6.479 3.399 10.671 1.00 87.81 185 ARG A N 1
ATOM 1458 C CA . ARG A 1 185 ? 5.181 3.930 11.124 1.00 87.81 185 ARG A CA 1
ATOM 1459 C C . ARG A 1 185 ? 4.246 2.858 11.677 1.00 87.81 185 ARG A C 1
ATOM 1461 O O . ARG A 1 185 ? 3.289 3.189 12.377 1.00 87.81 185 ARG A O 1
ATOM 1468 N N . LEU A 1 186 ? 4.474 1.585 11.352 1.00 89.75 186 LEU A N 1
ATOM 1469 C CA . LEU A 1 186 ? 3.603 0.514 11.817 1.00 89.75 186 LEU A CA 1
ATOM 1470 C C . LEU A 1 186 ? 3.845 0.207 13.300 1.00 89.75 186 LEU A C 1
ATOM 1472 O O . LEU A 1 186 ? 4.986 0.126 13.743 1.00 89.75 186 LEU A O 1
ATOM 1476 N N . PRO A 1 187 ? 2.783 -0.085 14.068 1.00 88.94 187 PRO A N 1
ATOM 1477 C CA . PRO A 1 187 ? 2.893 -0.413 15.488 1.00 88.94 187 PRO A CA 1
ATOM 1478 C C . PRO A 1 187 ? 3.386 -1.853 15.744 1.00 88.94 187 PRO A C 1
ATOM 1480 O O . PRO A 1 187 ? 3.338 -2.322 16.878 1.00 88.94 187 PRO A O 1
ATOM 1483 N N . TYR A 1 188 ? 3.801 -2.588 14.705 1.00 88.69 188 TYR A N 1
ATOM 1484 C CA . TYR A 1 188 ? 4.159 -4.007 14.786 1.00 88.69 188 TYR A CA 1
ATOM 1485 C C . TYR A 1 188 ? 5.670 -4.186 14.668 1.00 88.69 188 TYR A C 1
ATOM 1487 O O . TYR A 1 188 ? 6.270 -3.734 13.697 1.00 88.69 188 TYR A O 1
ATOM 1495 N N . LYS A 1 189 ? 6.273 -4.948 15.582 1.00 84.50 189 LYS A N 1
ATOM 1496 C CA . LYS A 1 189 ? 7.705 -5.286 15.519 1.00 84.50 189 LYS A CA 1
ATOM 1497 C C . LYS A 1 189 ? 8.032 -6.286 14.420 1.00 84.50 189 LYS A C 1
ATOM 1499 O O . LYS A 1 189 ? 9.174 -6.369 13.981 1.00 84.50 189 LYS A O 1
ATOM 1504 N N . VAL A 1 190 ? 7.056 -7.112 14.038 1.00 85.06 190 VAL A N 1
ATOM 1505 C CA . VAL A 1 190 ? 7.199 -8.130 12.995 1.00 85.06 190 VAL A CA 1
ATOM 1506 C C . VAL A 1 190 ? 5.890 -8.278 12.232 1.00 85.06 190 VAL A C 1
ATOM 1508 O O . VAL A 1 190 ? 4.824 -8.426 12.830 1.00 85.06 190 VAL A O 1
ATOM 1511 N N . VAL A 1 191 ? 5.970 -8.302 10.900 1.00 87.12 191 VAL A N 1
ATOM 1512 C CA . VAL A 1 191 ? 4.820 -8.542 10.022 1.00 87.12 191 VAL A CA 1
ATOM 1513 C C . VAL A 1 191 ? 4.997 -9.804 9.184 1.00 87.12 191 VAL A C 1
ATOM 1515 O O . VAL A 1 191 ? 6.096 -10.275 8.889 1.00 87.12 191 VAL A O 1
ATOM 1518 N N . ARG A 1 192 ? 3.870 -10.392 8.783 1.00 87.81 192 ARG A N 1
ATOM 1519 C CA . ARG A 1 192 ? 3.853 -11.559 7.898 1.00 87.81 192 ARG A CA 1
ATOM 1520 C C . ARG A 1 192 ? 4.314 -11.162 6.493 1.00 87.81 192 ARG A C 1
ATOM 1522 O O . ARG A 1 192 ? 3.895 -10.125 5.995 1.00 87.81 192 ARG A O 1
ATOM 1529 N N . LYS A 1 193 ? 4.998 -12.077 5.794 1.00 88.88 193 LYS A N 1
ATOM 1530 C CA . LYS A 1 193 ? 5.437 -11.930 4.390 1.00 88.88 193 LYS A CA 1
ATOM 1531 C C . LYS A 1 193 ? 4.411 -11.293 3.446 1.00 88.88 193 LYS A C 1
ATOM 1533 O O . LYS A 1 193 ? 4.768 -10.463 2.629 1.00 88.88 193 LYS A O 1
ATOM 1538 N N . VAL A 1 194 ? 3.128 -11.644 3.568 1.00 90.06 194 VAL A N 1
ATOM 1539 C CA . VAL A 1 194 ? 2.056 -11.081 2.720 1.00 90.06 194 VAL A CA 1
ATOM 1540 C C . VAL A 1 194 ? 1.921 -9.560 2.886 1.00 90.06 194 VAL A C 1
ATOM 1542 O O . VAL A 1 194 ? 1.629 -8.873 1.913 1.00 90.06 194 VAL A O 1
ATOM 1545 N N . ILE A 1 195 ? 2.132 -9.033 4.096 1.00 91.06 195 ILE A N 1
ATOM 1546 C CA . ILE A 1 195 ? 2.107 -7.590 4.370 1.00 91.06 195 ILE A CA 1
ATOM 1547 C C . ILE A 1 195 ? 3.335 -6.939 3.731 1.00 91.06 195 ILE A C 1
ATOM 1549 O O . ILE A 1 195 ? 3.168 -5.987 2.979 1.00 91.06 195 ILE A O 1
ATOM 1553 N N . THR A 1 196 ? 4.531 -7.506 3.920 1.00 90.75 196 THR A N 1
ATOM 1554 C CA . THR A 1 196 ? 5.775 -7.043 3.276 1.00 90.75 196 THR A CA 1
ATOM 1555 C C . THR A 1 196 ? 5.659 -7.036 1.747 1.00 90.75 196 THR A C 1
ATOM 1557 O O . THR A 1 196 ? 6.012 -6.058 1.093 1.00 90.75 196 THR A O 1
ATOM 1560 N N . GLU A 1 197 ? 5.072 -8.083 1.159 1.00 92.56 197 GLU A N 1
ATOM 1561 C CA . GLU A 1 197 ? 4.788 -8.171 -0.279 1.00 92.56 197 GLU A CA 1
ATOM 1562 C C . GLU A 1 197 ? 3.835 -7.075 -0.772 1.00 92.56 197 GLU A C 1
ATOM 1564 O O . GLU A 1 197 ? 3.975 -6.588 -1.896 1.00 92.56 197 GLU A O 1
ATOM 1569 N N . CYS A 1 198 ? 2.845 -6.699 0.039 1.00 93.38 198 CYS A N 1
ATOM 1570 C CA . CYS A 1 198 ? 1.935 -5.609 -0.300 1.00 93.38 198 CYS A CA 1
ATOM 1571 C C . CYS A 1 198 ? 2.584 -4.239 -0.082 1.00 93.38 198 CYS A C 1
ATOM 1573 O O . CYS A 1 198 ? 2.355 -3.359 -0.900 1.00 93.38 198 CYS A O 1
ATOM 1575 N N . LEU A 1 199 ? 3.438 -4.075 0.933 1.00 93.38 199 LEU A N 1
ATOM 1576 C CA . LEU A 1 199 ? 4.224 -2.857 1.151 1.00 93.38 199 LEU A CA 1
ATOM 1577 C C . LEU A 1 199 ? 5.134 -2.558 -0.039 1.00 93.38 199 LEU A C 1
ATOM 1579 O O . LEU A 1 199 ? 5.092 -1.451 -0.562 1.00 93.38 199 LEU A O 1
ATOM 1583 N N . GLY A 1 200 ? 5.892 -3.550 -0.519 1.00 93.25 200 GLY A N 1
ATOM 1584 C CA . GLY A 1 200 ? 6.763 -3.375 -1.685 1.00 93.25 200 GLY A CA 1
ATOM 1585 C C . GLY A 1 200 ? 5.991 -2.957 -2.939 1.00 93.25 200 GLY A C 1
ATOM 1586 O O . GLY A 1 200 ? 6.392 -2.023 -3.633 1.00 93.25 200 GLY A O 1
ATOM 1587 N N . ARG A 1 201 ? 4.841 -3.594 -3.198 1.00 93.50 201 ARG A N 1
ATOM 1588 C CA . ARG A 1 201 ? 3.959 -3.223 -4.316 1.00 93.50 201 ARG A CA 1
ATOM 1589 C C . ARG A 1 201 ? 3.398 -1.814 -4.145 1.00 93.50 201 ARG A C 1
ATOM 1591 O O . ARG A 1 201 ? 3.472 -1.016 -5.073 1.00 93.50 201 ARG A O 1
ATOM 1598 N N . ARG A 1 202 ? 2.857 -1.508 -2.963 1.00 93.12 202 ARG A N 1
ATOM 1599 C CA . ARG A 1 202 ? 2.214 -0.225 -2.673 1.00 93.12 202 ARG A CA 1
ATOM 1600 C C . ARG A 1 202 ? 3.209 0.930 -2.722 1.00 93.12 202 ARG A C 1
ATOM 1602 O O . ARG A 1 202 ? 2.847 2.000 -3.188 1.00 93.12 202 ARG A O 1
ATOM 1609 N N . ALA A 1 203 ? 4.454 0.710 -2.305 1.00 93.81 203 ALA A N 1
ATOM 1610 C CA . ALA A 1 203 ? 5.523 1.693 -2.434 1.00 93.81 203 ALA A CA 1
ATOM 1611 C C . ALA A 1 203 ? 5.796 2.047 -3.905 1.00 93.81 203 ALA A C 1
ATOM 1613 O O . ALA A 1 203 ? 5.864 3.225 -4.237 1.00 93.81 203 ALA A O 1
ATOM 1614 N N . ALA A 1 204 ? 5.886 1.049 -4.793 1.00 94.12 204 ALA A N 1
ATOM 1615 C CA . ALA A 1 204 ? 6.052 1.292 -6.228 1.00 94.12 204 ALA A CA 1
ATOM 1616 C C . ALA A 1 204 ? 4.845 2.026 -6.833 1.00 94.12 204 ALA A C 1
ATOM 1618 O O . ALA A 1 204 ? 5.024 3.000 -7.554 1.00 94.12 204 ALA A O 1
ATOM 1619 N N . GLU A 1 205 ? 3.623 1.611 -6.482 1.00 91.94 205 GLU A N 1
ATOM 1620 C CA . GLU A 1 205 ? 2.397 2.293 -6.920 1.00 91.94 205 GLU A CA 1
ATOM 1621 C C . GLU A 1 205 ? 2.373 3.762 -6.499 1.00 91.94 205 GLU A C 1
ATOM 1623 O O . GLU A 1 205 ? 2.085 4.619 -7.323 1.00 91.94 205 GLU A O 1
ATOM 1628 N N . LEU A 1 206 ? 2.693 4.055 -5.234 1.00 91.94 206 LEU A N 1
ATOM 1629 C CA . LEU A 1 206 ? 2.677 5.417 -4.703 1.00 91.94 206 LEU A CA 1
ATOM 1630 C C . LEU A 1 206 ? 3.784 6.301 -5.294 1.00 91.94 206 LEU A C 1
ATOM 1632 O O . LEU A 1 206 ? 3.578 7.499 -5.441 1.00 91.94 206 LEU A O 1
ATOM 1636 N N . LEU A 1 207 ? 4.930 5.732 -5.674 1.00 93.12 207 LEU A N 1
ATOM 1637 C CA . LEU A 1 207 ? 5.972 6.474 -6.392 1.00 93.12 207 LEU A CA 1
ATOM 1638 C C . LEU A 1 207 ? 5.530 6.869 -7.808 1.00 93.12 207 LEU A C 1
ATOM 1640 O O . LEU A 1 207 ? 5.905 7.935 -8.281 1.00 93.12 207 LEU A O 1
ATOM 1644 N N . ASN A 1 208 ? 4.698 6.054 -8.462 1.00 93.31 208 ASN A N 1
ATOM 1645 C CA . ASN A 1 208 ? 4.194 6.337 -9.810 1.00 93.31 208 ASN A CA 1
ATOM 1646 C C . ASN A 1 208 ? 3.106 7.421 -9.846 1.00 93.31 208 ASN A C 1
ATOM 1648 O O . ASN A 1 208 ? 2.710 7.839 -10.931 1.00 93.31 208 ASN A O 1
ATOM 1652 N N . VAL A 1 209 ? 2.610 7.859 -8.687 1.00 91.88 209 VAL A N 1
ATOM 1653 C CA . VAL A 1 209 ? 1.591 8.915 -8.554 1.00 91.88 209 VAL A CA 1
ATOM 1654 C C . VAL A 1 209 ? 2.149 10.284 -8.909 1.00 91.88 209 VAL A C 1
ATOM 1656 O O . VAL A 1 209 ? 1.418 11.135 -9.412 1.00 91.88 209 VAL A O 1
ATOM 1659 N N . PHE A 1 210 ? 3.434 10.489 -8.639 1.00 89.75 210 PHE A N 1
ATOM 1660 C CA . PHE A 1 210 ? 4.096 11.774 -8.786 1.00 89.75 210 PHE A CA 1
ATOM 1661 C C . PHE A 1 210 ? 4.895 11.804 -10.094 1.00 89.75 210 PHE A C 1
ATOM 1663 O O . PHE A 1 210 ? 5.549 10.803 -10.422 1.00 89.75 210 PHE A O 1
ATOM 1670 N N . PRO A 1 211 ? 4.871 12.922 -10.845 1.00 88.44 211 PRO A N 1
ATOM 1671 C CA . PRO A 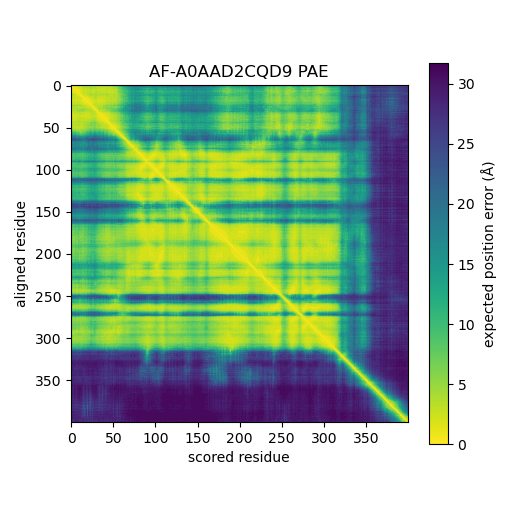1 211 ? 5.767 13.127 -11.977 1.00 88.44 211 PRO A CA 1
ATOM 1672 C C . PRO A 1 211 ? 7.218 12.845 -11.584 1.00 88.44 211 PRO A C 1
ATOM 1674 O O . PRO A 1 211 ? 7.649 13.162 -10.477 1.00 88.44 211 PRO A O 1
ATOM 1677 N N . GLN A 1 212 ? 7.958 12.195 -12.478 1.00 86.94 212 GLN A N 1
ATOM 1678 C CA . GLN A 1 212 ? 9.356 11.845 -12.243 1.00 86.94 212 GLN A CA 1
ATOM 1679 C C . GLN A 1 212 ? 10.248 12.761 -13.074 1.00 86.94 212 GLN A C 1
ATOM 1681 O O . GLN A 1 212 ? 9.953 13.033 -14.241 1.00 86.94 212 GLN A O 1
ATOM 1686 N N . LYS A 1 213 ? 11.373 13.178 -12.489 1.00 83.94 213 LYS A N 1
ATOM 1687 C CA . LYS A 1 213 ? 12.458 13.816 -13.234 1.00 83.94 213 LYS A CA 1
ATOM 1688 C C . LYS A 1 213 ? 12.920 12.875 -14.354 1.00 83.94 213 LYS A C 1
ATOM 1690 O O . LYS A 1 213 ? 12.952 11.655 -14.174 1.00 83.94 213 LYS A O 1
ATOM 1695 N N . ASP A 1 214 ? 13.219 13.442 -15.517 1.00 84.50 214 ASP A N 1
ATOM 1696 C CA . ASP A 1 214 ? 13.633 12.706 -16.720 1.00 84.50 214 ASP A CA 1
ATOM 1697 C C . ASP A 1 214 ? 12.609 11.669 -17.222 1.00 84.50 214 ASP A C 1
ATOM 1699 O O . ASP A 1 214 ? 12.984 10.657 -17.820 1.00 84.50 214 ASP A O 1
ATOM 1703 N N . SER A 1 215 ? 11.320 11.886 -16.946 1.00 87.75 215 SER A N 1
ATOM 1704 C CA . SER A 1 215 ? 10.220 11.213 -17.644 1.00 87.75 215 SER A CA 1
ATOM 1705 C C . SER A 1 215 ? 9.892 11.935 -18.956 1.00 87.75 215 SER A C 1
ATOM 1707 O O . SER A 1 215 ? 10.187 13.120 -19.114 1.00 87.75 215 SER A O 1
ATOM 1709 N N . ILE A 1 216 ? 9.206 11.258 -19.882 1.00 88.12 216 ILE A N 1
ATOM 1710 C CA . ILE A 1 216 ? 8.656 11.865 -21.110 1.00 88.12 216 ILE A CA 1
ATOM 1711 C C . ILE A 1 216 ? 7.716 13.047 -20.853 1.00 88.12 216 ILE A C 1
ATOM 1713 O O . ILE A 1 216 ? 7.430 13.809 -21.774 1.00 88.12 216 ILE A O 1
ATOM 1717 N N . SER A 1 217 ? 7.201 13.187 -19.631 1.00 87.06 217 SER A N 1
ATOM 1718 C CA . SER A 1 217 ? 6.389 14.325 -19.226 1.00 87.06 217 SER A CA 1
ATOM 1719 C C . SER A 1 217 ? 6.822 14.848 -17.862 1.00 87.06 217 SER A C 1
ATOM 1721 O O . SER A 1 217 ? 6.938 14.089 -16.904 1.00 87.06 217 SER A O 1
ATOM 1723 N N . SER A 1 218 ? 6.982 16.167 -17.771 1.00 85.94 218 SER A N 1
ATOM 1724 C CA . SER A 1 218 ? 7.141 16.904 -16.513 1.00 85.94 218 SER A CA 1
ATOM 1725 C C . SER A 1 218 ? 5.819 17.099 -15.760 1.00 85.94 218 SER A C 1
ATOM 1727 O O . SER A 1 218 ? 5.833 17.438 -14.581 1.00 85.94 218 SER A O 1
ATOM 1729 N N . HIS A 1 219 ? 4.677 16.911 -16.430 1.00 87.38 219 HIS A N 1
ATOM 1730 C CA . HIS A 1 219 ? 3.350 17.231 -15.891 1.00 87.38 219 HIS A CA 1
ATOM 1731 C C . HIS A 1 219 ? 2.519 15.993 -15.561 1.00 87.38 219 HIS A C 1
ATOM 1733 O O . HIS A 1 219 ? 1.728 16.026 -14.621 1.00 87.38 219 HIS A O 1
ATOM 1739 N N . PHE A 1 220 ? 2.686 14.910 -16.320 1.00 89.81 220 PHE A N 1
ATOM 1740 C CA . PHE A 1 220 ? 1.933 13.677 -16.115 1.00 89.81 220 PHE A CA 1
ATOM 1741 C C . PHE A 1 220 ? 2.754 12.655 -15.349 1.00 89.81 220 PHE A C 1
ATOM 1743 O O . PHE A 1 220 ? 3.933 12.431 -15.629 1.00 89.81 220 PHE A O 1
ATOM 1750 N N . SER A 1 221 ? 2.110 12.006 -14.387 1.00 92.38 221 SER A N 1
ATOM 1751 C CA . SER A 1 221 ? 2.759 10.959 -13.616 1.00 92.38 221 SER A CA 1
ATOM 1752 C C . SER A 1 221 ? 2.887 9.662 -14.418 1.00 92.38 221 SER A C 1
ATOM 1754 O O . SER A 1 221 ? 2.081 9.399 -15.319 1.00 92.38 221 SER A O 1
ATOM 1756 N N . PRO A 1 222 ? 3.857 8.792 -14.079 1.00 92.88 222 PRO A N 1
ATOM 1757 C CA . PRO A 1 222 ? 3.958 7.476 -14.698 1.00 92.88 222 PRO A CA 1
ATOM 1758 C C . PRO A 1 222 ? 2.643 6.688 -14.629 1.00 92.88 222 PRO A C 1
ATOM 1760 O O . PRO A 1 222 ? 2.282 5.996 -15.579 1.00 92.88 222 PRO A O 1
ATOM 1763 N N . GLN A 1 223 ? 1.894 6.811 -13.529 1.00 91.31 223 GLN A N 1
ATOM 1764 C CA . GLN A 1 223 ? 0.597 6.158 -13.382 1.00 91.31 223 GLN A CA 1
ATOM 1765 C C . GLN A 1 223 ? -0.440 6.694 -14.374 1.00 91.31 223 GLN A C 1
ATOM 1767 O O . GLN A 1 223 ? -1.179 5.904 -14.949 1.00 91.31 223 GLN A O 1
ATOM 1772 N N . GLN A 1 224 ? -0.486 8.001 -14.624 1.00 91.00 224 GLN A N 1
ATOM 1773 C CA . GLN A 1 224 ? -1.395 8.568 -15.624 1.00 91.00 224 GLN A CA 1
ATOM 1774 C C . GLN A 1 224 ? -1.041 8.101 -17.042 1.00 91.00 224 GLN A C 1
ATOM 1776 O O . GLN A 1 224 ? -1.930 7.780 -17.826 1.00 91.00 224 GLN A O 1
ATOM 1781 N N . LEU A 1 225 ? 0.252 8.012 -17.357 1.00 90.81 225 LEU A N 1
ATOM 1782 C CA . LEU A 1 225 ? 0.738 7.620 -18.682 1.00 90.81 225 LEU A CA 1
ATOM 1783 C C . LEU A 1 225 ? 0.552 6.124 -18.982 1.00 90.81 225 LEU A C 1
ATOM 1785 O O . LEU A 1 225 ? 0.309 5.760 -20.132 1.00 90.81 225 LEU A O 1
ATOM 1789 N N . ILE A 1 226 ? 0.667 5.263 -17.965 1.00 90.88 226 ILE A N 1
ATOM 1790 C CA . ILE A 1 226 ? 0.555 3.803 -18.119 1.00 90.88 226 ILE A CA 1
ATOM 1791 C C . ILE A 1 226 ? -0.839 3.275 -17.759 1.00 90.88 226 ILE A C 1
ATOM 1793 O O . ILE A 1 226 ? -1.390 2.449 -18.482 1.00 90.88 226 ILE A O 1
ATOM 1797 N N . ASP A 1 227 ? -1.419 3.712 -16.640 1.00 88.00 227 ASP A N 1
ATOM 1798 C CA . ASP A 1 227 ? -2.697 3.182 -16.150 1.00 88.00 227 ASP A CA 1
ATOM 1799 C C . ASP A 1 227 ? -3.903 3.983 -16.676 1.00 88.00 227 ASP A C 1
ATOM 1801 O O . ASP A 1 227 ? -5.036 3.518 -16.541 1.00 88.00 227 ASP A O 1
ATOM 1805 N N . SER A 1 228 ? -3.679 5.169 -17.263 1.00 85.94 228 SER A N 1
ATOM 1806 C CA . SER A 1 228 ? -4.727 6.058 -17.801 1.00 85.94 228 SER A CA 1
ATOM 1807 C C . SER A 1 228 ? -5.826 6.400 -16.785 1.00 85.94 228 SER A C 1
ATOM 1809 O O . SER A 1 228 ? -6.988 6.617 -17.137 1.00 85.94 228 SER A O 1
ATOM 1811 N N . VAL A 1 229 ? -5.459 6.453 -15.503 1.00 82.00 229 VAL A N 1
ATOM 1812 C CA . VAL A 1 229 ? -6.361 6.762 -14.389 1.00 82.00 229 VAL A CA 1
ATOM 1813 C C . VAL A 1 229 ? -5.802 7.874 -13.521 1.00 82.00 229 VAL A C 1
ATOM 1815 O O . VAL A 1 229 ? -4.609 7.922 -13.220 1.00 82.00 229 VAL A O 1
ATOM 1818 N N . ASN A 1 230 ? -6.709 8.732 -13.066 1.00 82.75 230 ASN A N 1
ATOM 1819 C CA . ASN A 1 230 ? -6.439 9.670 -11.991 1.00 82.75 230 ASN A CA 1
ATOM 1820 C C . ASN A 1 230 ? -6.718 9.015 -10.640 1.00 82.75 230 ASN A C 1
ATOM 1822 O O . ASN A 1 230 ? -7.609 8.177 -10.499 1.00 82.75 230 ASN A O 1
ATOM 1826 N N . ILE A 1 231 ? -5.963 9.432 -9.630 1.00 83.88 231 ILE A N 1
ATOM 1827 C CA . ILE A 1 231 ? -6.171 8.962 -8.265 1.00 83.88 231 ILE A CA 1
ATOM 1828 C C . ILE A 1 231 ? -7.332 9.712 -7.653 1.00 83.88 231 ILE A C 1
ATOM 1830 O O . ILE A 1 231 ? -7.359 10.942 -7.631 1.00 83.88 231 ILE A O 1
ATOM 1834 N N . ASN A 1 232 ? -8.251 8.962 -7.064 1.00 84.62 232 ASN A N 1
ATOM 1835 C CA . ASN A 1 232 ? -9.309 9.537 -6.267 1.00 84.62 232 ASN A CA 1
ATOM 1836 C C . ASN A 1 232 ? -8.945 9.399 -4.791 1.00 84.62 232 ASN A C 1
ATOM 1838 O O . ASN A 1 232 ? -9.053 8.326 -4.201 1.00 84.62 232 ASN A O 1
ATOM 1842 N N . TYR A 1 233 ? -8.546 10.507 -4.164 1.00 86.25 233 TYR A N 1
ATOM 1843 C CA . TYR A 1 233 ? -8.136 10.510 -2.758 1.00 86.25 233 TYR A CA 1
ATOM 1844 C C . TYR A 1 233 ? -9.201 9.897 -1.830 1.00 86.25 233 TYR A C 1
ATOM 1846 O O . TYR A 1 233 ? -8.881 9.123 -0.930 1.00 86.25 233 TYR A O 1
ATOM 1854 N N . LYS A 1 234 ? -10.488 10.171 -2.084 1.00 85.06 234 LYS A N 1
ATOM 1855 C CA . LYS A 1 234 ? -11.591 9.701 -1.233 1.00 85.06 234 LYS A CA 1
ATOM 1856 C C . LYS A 1 234 ? -11.817 8.190 -1.312 1.00 85.06 234 LYS A C 1
ATOM 1858 O O . LYS A 1 234 ? -12.347 7.634 -0.355 1.00 85.06 234 LYS A O 1
ATOM 1863 N N . SER A 1 235 ? -11.472 7.530 -2.419 1.00 82.81 235 SER A N 1
ATOM 1864 C CA . SER A 1 235 ? -11.606 6.069 -2.558 1.00 82.81 235 SER A CA 1
ATOM 1865 C C . SER A 1 235 ? -10.288 5.324 -2.372 1.00 82.81 235 SER A C 1
ATOM 1867 O O . SER A 1 235 ? -10.280 4.227 -1.812 1.00 82.81 235 SER A O 1
ATOM 1869 N N . ASP A 1 236 ? -9.177 5.913 -2.808 1.00 83.62 236 ASP A N 1
ATOM 1870 C CA . ASP A 1 236 ? -7.894 5.223 -2.945 1.00 83.62 236 ASP A CA 1
ATOM 1871 C C . ASP A 1 236 ? -6.972 5.462 -1.743 1.00 83.62 236 ASP A C 1
ATOM 1873 O O . ASP A 1 236 ? -6.108 4.628 -1.456 1.00 83.62 236 ASP A O 1
ATOM 1877 N N . MET A 1 237 ? -7.186 6.565 -1.011 1.00 88.81 237 MET A N 1
ATOM 1878 C CA . MET A 1 237 ? -6.376 7.004 0.135 1.00 88.81 237 MET A CA 1
ATOM 1879 C C . MET A 1 237 ? -7.174 7.003 1.449 1.00 88.81 237 MET A C 1
ATOM 1881 O O . MET A 1 237 ? -6.961 7.833 2.325 1.00 88.81 237 MET A O 1
ATOM 1885 N N . VAL A 1 238 ? -8.098 6.048 1.605 1.00 89.88 238 VAL A N 1
ATOM 1886 C CA . VAL A 1 238 ? -8.956 5.931 2.805 1.00 89.88 238 VAL A CA 1
ATOM 1887 C C . VAL A 1 238 ? -8.171 5.554 4.067 1.00 89.88 238 VAL A C 1
ATOM 1889 O O . VAL A 1 238 ? -8.581 5.898 5.173 1.00 89.88 238 VAL A O 1
ATOM 1892 N N . ALA A 1 239 ? -7.074 4.812 3.914 1.00 92.25 239 ALA A N 1
ATOM 1893 C CA . ALA A 1 239 ? -6.247 4.346 5.019 1.00 92.25 239 ALA A CA 1
ATOM 1894 C C . ALA A 1 239 ? -4.827 4.019 4.539 1.00 92.25 239 ALA A C 1
ATOM 1896 O O . ALA A 1 239 ? -4.609 3.672 3.373 1.00 92.25 239 ALA A O 1
ATOM 1897 N N . GLU A 1 240 ? -3.871 4.076 5.461 1.00 92.75 240 GLU A N 1
ATOM 1898 C CA . GLU A 1 240 ? -2.516 3.585 5.236 1.00 92.75 240 GLU A CA 1
ATOM 1899 C C . GLU A 1 240 ? -2.471 2.050 5.350 1.00 92.75 240 GLU A C 1
ATOM 1901 O O . GLU A 1 240 ? -3.153 1.436 6.178 1.00 92.75 240 GLU A O 1
ATOM 1906 N N . LEU A 1 241 ? -1.656 1.405 4.507 1.00 94.56 241 LEU A N 1
ATOM 1907 C CA . LEU A 1 241 ? -1.418 -0.038 4.571 1.00 94.56 241 LEU A CA 1
ATOM 1908 C C . LEU A 1 241 ? -0.881 -0.409 5.956 1.00 94.56 241 LEU A C 1
ATOM 1910 O O . LEU A 1 241 ? 0.142 0.108 6.381 1.00 94.56 241 LEU A O 1
ATOM 1914 N N . GLY A 1 242 ? -1.546 -1.342 6.636 1.00 93.19 242 GLY A N 1
ATOM 1915 C CA . GLY A 1 242 ? -1.156 -1.814 7.964 1.00 93.19 242 GLY A CA 1
ATOM 1916 C C . GLY A 1 242 ? -1.987 -1.229 9.108 1.00 93.19 242 GLY A C 1
ATOM 1917 O O . GLY A 1 242 ? -1.938 -1.763 10.220 1.00 93.19 242 GLY A O 1
ATOM 1918 N N . GLN A 1 243 ? -2.810 -0.208 8.844 1.00 94.62 243 GLN A N 1
ATOM 1919 C CA . GLN A 1 243 ? -3.733 0.331 9.841 1.00 94.62 243 GLN A CA 1
ATOM 1920 C C . GLN A 1 243 ? -4.810 -0.685 10.234 1.00 94.62 243 GLN A C 1
ATOM 1922 O O . GLN A 1 243 ? -5.288 -1.483 9.420 1.00 94.62 243 GLN A O 1
ATOM 1927 N N . TYR A 1 244 ? -5.200 -0.641 11.507 1.00 94.94 244 TYR A N 1
ATOM 1928 C CA . TYR A 1 244 ? -6.295 -1.443 12.029 1.00 94.94 244 TYR A CA 1
ATOM 1929 C C . TYR A 1 244 ? -7.638 -0.856 11.586 1.00 94.94 244 TYR A C 1
ATOM 1931 O O . TYR A 1 244 ? -7.908 0.333 11.761 1.00 94.94 244 TYR A O 1
ATOM 1939 N N . VAL A 1 245 ? -8.481 -1.700 10.991 1.00 94.75 245 VAL A N 1
ATOM 1940 C CA . VAL A 1 245 ? -9.770 -1.289 10.439 1.00 94.75 245 VAL A CA 1
ATOM 1941 C C . VAL A 1 245 ? -10.890 -2.248 10.813 1.00 94.75 245 VAL A C 1
ATOM 1943 O O . VAL A 1 245 ? -10.702 -3.459 10.952 1.00 94.75 245 VAL A O 1
ATOM 1946 N N . HIS A 1 246 ? -12.102 -1.709 10.893 1.00 93.12 246 HIS A N 1
ATOM 1947 C CA . HIS A 1 246 ? -13.331 -2.490 10.800 1.00 93.12 246 HIS A CA 1
ATOM 1948 C C . HIS A 1 246 ? -13.841 -2.442 9.369 1.00 93.12 246 HIS A C 1
ATOM 1950 O O . HIS A 1 246 ? -14.158 -1.378 8.838 1.00 93.12 246 HIS A O 1
ATOM 1956 N N . ALA A 1 247 ? -13.919 -3.608 8.740 1.00 91.50 247 ALA A N 1
ATOM 1957 C CA . ALA A 1 247 ? -14.371 -3.757 7.370 1.00 91.50 247 ALA A CA 1
ATOM 1958 C C . ALA A 1 247 ? -15.842 -4.199 7.342 1.00 91.50 247 ALA A C 1
ATOM 1960 O O . ALA A 1 247 ? -16.207 -5.211 7.942 1.00 91.50 247 ALA A O 1
ATOM 1961 N N . ILE A 1 248 ? -16.682 -3.437 6.643 1.00 88.62 248 ILE A N 1
ATOM 1962 C CA . ILE A 1 248 ? -18.148 -3.553 6.646 1.00 88.62 248 ILE A CA 1
ATOM 1963 C C . ILE A 1 248 ? -18.623 -4.090 5.294 1.00 88.62 248 ILE A C 1
ATOM 1965 O O . ILE A 1 248 ? -18.084 -3.711 4.252 1.00 88.62 248 ILE A O 1
ATOM 1969 N N . GLY A 1 249 ? -19.651 -4.945 5.299 1.00 77.25 249 GLY A N 1
ATOM 1970 C CA . GLY A 1 249 ? -20.336 -5.395 4.079 1.00 77.25 249 GLY A CA 1
ATOM 1971 C C . GLY A 1 249 ? -20.487 -6.909 3.945 1.00 77.25 249 GLY A C 1
ATOM 1972 O O . GLY A 1 249 ? -20.266 -7.436 2.856 1.00 77.25 249 GLY A O 1
ATOM 1973 N N . THR A 1 250 ? -20.811 -7.611 5.033 1.00 63.50 250 THR A N 1
ATOM 1974 C CA . THR A 1 250 ? -21.361 -8.973 4.959 1.00 63.50 250 THR A CA 1
ATOM 1975 C C . THR A 1 250 ? -22.744 -8.956 4.297 1.00 63.50 250 THR A C 1
ATOM 1977 O O . THR A 1 250 ? -23.408 -7.915 4.252 1.00 63.50 250 THR A O 1
ATOM 1980 N N . ASP A 1 251 ? -23.165 -10.091 3.733 1.00 57.25 251 ASP A N 1
ATOM 1981 C CA . ASP A 1 251 ? -24.557 -10.251 3.315 1.00 57.25 251 ASP A CA 1
ATOM 1982 C C . ASP A 1 251 ? -25.445 -10.187 4.561 1.00 57.25 251 ASP A C 1
ATOM 1984 O O . ASP A 1 251 ? -25.112 -10.751 5.606 1.00 57.25 251 ASP A O 1
ATOM 1988 N N . SER A 1 252 ? -26.538 -9.430 4.470 1.00 52.91 252 SER A N 1
ATOM 1989 C CA . SER A 1 252 ? -27.492 -9.271 5.560 1.00 52.91 252 SER A CA 1
ATOM 1990 C C . SER A 1 252 ? -28.277 -10.566 5.726 1.00 52.91 252 SER A C 1
ATOM 1992 O O . SER A 1 252 ? -29.353 -10.733 5.154 1.00 52.91 252 SER A O 1
ATOM 1994 N N . ASN A 1 253 ? -27.730 -11.494 6.496 1.00 54.06 253 ASN A N 1
ATOM 1995 C CA . ASN A 1 253 ? -28.511 -12.582 7.054 1.00 54.06 253 ASN A CA 1
ATOM 1996 C C . ASN A 1 253 ? -29.147 -12.053 8.344 1.00 54.06 253 ASN A C 1
ATOM 1998 O O . ASN A 1 253 ? -28.487 -11.340 9.096 1.00 54.06 253 ASN A O 1
ATOM 2002 N N . ASN A 1 254 ? -30.402 -12.412 8.634 1.00 57.22 254 ASN A N 1
ATOM 2003 C CA . ASN A 1 254 ? -31.112 -12.053 9.879 1.00 57.22 254 ASN A CA 1
ATOM 2004 C C . ASN A 1 254 ? -30.509 -12.716 11.143 1.00 57.22 254 ASN A C 1
ATOM 2006 O O . ASN A 1 254 ? -31.194 -12.942 12.137 1.00 57.22 254 ASN A O 1
ATOM 2010 N N . LEU A 1 255 ? -29.232 -13.086 11.089 1.00 61.56 255 LEU A N 1
ATOM 2011 C CA . LEU A 1 255 ? -28.463 -13.655 12.178 1.00 61.56 255 LEU A CA 1
ATOM 2012 C C . LEU A 1 255 ? -27.851 -12.514 12.998 1.00 61.56 255 LEU A C 1
ATOM 2014 O O . LEU A 1 255 ? -27.455 -11.486 12.454 1.00 61.56 255 LEU A O 1
ATOM 2018 N N . MET A 1 256 ? -27.714 -12.724 14.307 1.00 68.25 256 MET A N 1
ATOM 2019 C CA . MET A 1 256 ? -27.059 -11.796 15.244 1.00 68.25 256 MET A CA 1
ATOM 2020 C C . MET A 1 256 ? -25.523 -11.788 15.090 1.00 68.25 256 MET A C 1
ATOM 2022 O O . MET A 1 256 ? -24.782 -11.725 16.070 1.00 68.25 256 MET A O 1
ATOM 2026 N N . GLU A 1 257 ? -25.022 -11.914 13.861 1.00 67.88 257 GLU A N 1
ATOM 2027 C CA . GLU A 1 257 ? -23.592 -11.894 13.574 1.00 67.88 257 GLU A CA 1
ATOM 2028 C C . GLU A 1 257 ? -23.066 -10.450 13.526 1.00 67.88 257 GLU A C 1
ATOM 2030 O O . GLU A 1 257 ? -23.764 -9.550 13.049 1.00 67.88 257 GLU A O 1
ATOM 2035 N N . PRO A 1 258 ? -21.822 -10.202 13.979 1.00 68.62 258 PRO A N 1
ATOM 2036 C CA . PRO A 1 258 ?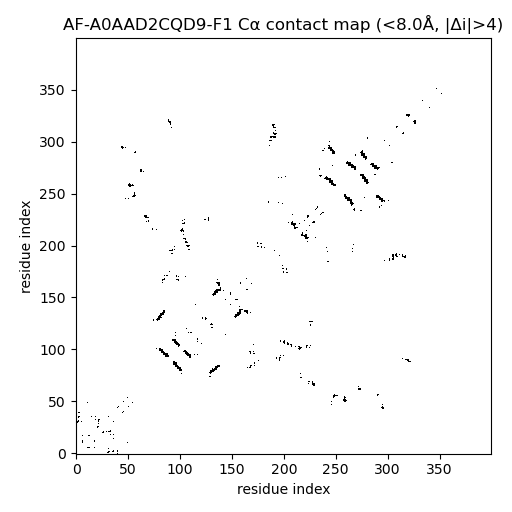 -21.193 -8.894 13.840 1.00 68.62 258 PRO A CA 1
ATOM 2037 C C . PRO A 1 258 ? -21.170 -8.435 12.376 1.00 68.62 258 PRO A C 1
ATOM 2039 O O . PRO A 1 258 ? -20.630 -9.116 11.503 1.00 68.62 258 PRO A O 1
ATOM 2042 N N . GLN A 1 259 ? -21.711 -7.246 12.111 1.00 74.06 259 GLN A N 1
ATOM 2043 C CA . GLN A 1 259 ? -21.823 -6.675 10.761 1.00 74.06 259 GLN A CA 1
ATOM 2044 C C . GLN A 1 259 ? -20.500 -6.065 10.258 1.00 74.06 259 GLN A C 1
ATOM 2046 O O . GLN A 1 259 ? -20.350 -5.746 9.073 1.00 74.06 259 GLN A O 1
ATOM 2051 N N . SER A 1 260 ? -19.512 -5.930 11.151 1.00 84.94 260 SER A N 1
ATOM 2052 C CA . SER A 1 260 ? -18.143 -5.535 10.830 1.00 84.94 260 SER A CA 1
ATOM 2053 C C . SER A 1 260 ? -17.139 -6.628 11.198 1.00 84.94 260 SER A C 1
ATOM 2055 O O . SER A 1 260 ? -17.304 -7.384 12.157 1.00 84.94 260 SER A O 1
ATOM 2057 N N . ILE A 1 261 ? -16.065 -6.702 10.415 1.00 89.75 261 ILE A N 1
ATOM 2058 C CA . ILE A 1 261 ? -14.961 -7.639 10.606 1.00 89.75 261 ILE A CA 1
ATOM 2059 C C . ILE A 1 261 ? -13.703 -6.853 10.953 1.00 89.75 261 ILE A C 1
ATOM 2061 O O . ILE A 1 261 ? -13.326 -5.925 10.241 1.00 89.75 261 ILE A O 1
ATOM 2065 N N . GLU A 1 262 ? -13.017 -7.278 12.006 1.00 92.94 262 GLU A N 1
ATOM 2066 C CA . GLU A 1 262 ? -11.702 -6.758 12.374 1.00 92.94 262 GLU A CA 1
ATOM 2067 C C . GLU A 1 262 ? -10.638 -7.201 11.363 1.00 92.94 262 GLU A C 1
ATOM 2069 O O . GLU A 1 262 ? -10.485 -8.397 11.073 1.00 92.94 262 GLU A O 1
ATOM 2074 N N . ALA A 1 263 ? -9.895 -6.245 10.812 1.00 94.69 263 ALA A N 1
ATOM 2075 C CA . ALA A 1 263 ? -8.903 -6.509 9.782 1.00 94.69 263 ALA A CA 1
ATOM 2076 C C . ALA A 1 263 ? -7.747 -5.499 9.805 1.00 94.69 263 ALA A C 1
ATOM 2078 O O . ALA A 1 263 ? -7.830 -4.439 10.418 1.00 94.69 263 ALA A O 1
ATOM 2079 N N . ILE A 1 264 ? -6.672 -5.837 9.095 1.00 95.69 264 ILE A N 1
ATOM 2080 C CA . ILE A 1 264 ? -5.599 -4.907 8.738 1.00 95.69 264 ILE A CA 1
ATOM 2081 C C . ILE A 1 264 ? -5.837 -4.409 7.315 1.00 95.69 264 ILE A C 1
ATOM 2083 O O . ILE A 1 264 ? -6.064 -5.215 6.407 1.00 95.69 264 ILE A O 1
ATOM 2087 N N . TYR A 1 265 ? -5.800 -3.096 7.110 1.00 96.19 265 TYR A N 1
ATOM 2088 C CA . TYR A 1 265 ? -5.944 -2.503 5.786 1.00 96.19 265 TYR A CA 1
ATOM 2089 C C . TYR A 1 265 ? -4.749 -2.841 4.895 1.00 96.19 265 TYR A C 1
ATOM 2091 O O . TYR A 1 265 ? -3.611 -2.816 5.361 1.00 96.19 265 TYR A O 1
ATOM 2099 N N . ILE A 1 266 ? -4.996 -3.159 3.621 1.00 94.88 266 ILE A N 1
ATOM 2100 C CA . ILE A 1 266 ? -3.928 -3.470 2.664 1.00 94.88 266 ILE A CA 1
ATOM 2101 C C . ILE A 1 266 ? -3.894 -2.457 1.525 1.00 94.88 266 ILE A C 1
ATOM 2103 O O . ILE A 1 266 ? -2.907 -1.750 1.368 1.00 94.88 266 ILE A O 1
ATOM 2107 N N . GLU A 1 267 ? -4.949 -2.395 0.718 1.00 92.50 267 GLU A N 1
ATOM 2108 C CA . GLU A 1 267 ? -4.989 -1.534 -0.468 1.00 92.50 267 GLU A CA 1
ATOM 2109 C C . GLU A 1 267 ? -6.436 -1.343 -0.949 1.00 92.50 267 GLU A C 1
ATOM 2111 O O . GLU A 1 267 ? -7.294 -2.195 -0.674 1.00 92.50 267 GLU A O 1
ATOM 2116 N N . PRO A 1 268 ? -6.739 -0.265 -1.692 1.00 91.19 268 PRO A N 1
ATOM 2117 C CA . PRO A 1 268 ? -7.991 -0.180 -2.432 1.00 91.19 268 PRO A CA 1
ATOM 2118 C C . PRO A 1 268 ? -8.063 -1.286 -3.499 1.00 91.19 268 PRO A C 1
ATOM 2120 O O . PRO A 1 268 ? -7.059 -1.792 -4.002 1.00 91.19 268 PRO A O 1
ATOM 2123 N N . THR A 1 269 ? -9.276 -1.709 -3.838 1.00 87.00 269 THR A N 1
ATOM 2124 C CA . THR A 1 269 ? -9.511 -2.683 -4.908 1.00 87.00 269 THR A CA 1
ATOM 2125 C C . THR A 1 269 ? -9.423 -1.967 -6.247 1.00 87.00 269 THR A C 1
ATOM 2127 O O . THR A 1 269 ? -10.151 -1.010 -6.481 1.00 87.00 269 THR A O 1
ATOM 2130 N N . LYS A 1 270 ? -8.564 -2.461 -7.141 1.00 74.88 270 LYS A N 1
ATOM 2131 C CA . LYS A 1 270 ? -8.462 -1.961 -8.515 1.00 74.88 270 LYS A CA 1
ATOM 2132 C C . LYS A 1 270 ? -9.618 -2.518 -9.354 1.00 74.88 270 LYS A C 1
ATOM 2134 O O . LYS A 1 270 ? -9.770 -3.737 -9.445 1.00 74.88 270 LYS A O 1
ATOM 2139 N N . GLY A 1 271 ? -10.431 -1.643 -9.944 1.00 67.12 271 GLY A N 1
ATOM 2140 C CA . GLY A 1 271 ? -11.549 -1.997 -10.826 1.00 67.12 271 GLY A CA 1
ATOM 2141 C C . GLY A 1 271 ? -12.740 -1.043 -10.699 1.00 67.12 271 GLY A C 1
ATOM 2142 O O . GLY A 1 271 ? -12.744 -0.158 -9.853 1.00 67.12 271 GLY A O 1
ATOM 2143 N N . GLN A 1 272 ? -13.784 -1.261 -11.506 1.00 55.88 272 GLN A N 1
ATOM 2144 C CA . GLN A 1 272 ? -14.959 -0.372 -11.565 1.00 55.88 272 GLN A CA 1
ATOM 2145 C C . GLN A 1 272 ? -15.765 -0.295 -10.260 1.00 55.88 272 GLN A C 1
ATOM 2147 O O . GLN A 1 272 ? -16.536 0.639 -10.059 1.00 55.88 272 GLN A O 1
ATOM 2152 N N . ARG A 1 273 ? -15.635 -1.277 -9.359 1.00 63.09 273 ARG A N 1
ATOM 2153 C CA . ARG A 1 273 ? -16.298 -1.250 -8.050 1.00 63.09 273 ARG A CA 1
ATOM 2154 C C . ARG A 1 273 ? -15.322 -0.780 -6.983 1.00 63.09 273 ARG A C 1
ATOM 2156 O O . ARG A 1 273 ? -14.391 -1.504 -6.640 1.00 63.09 273 ARG A O 1
ATOM 2163 N N . THR A 1 274 ? -15.605 0.389 -6.415 1.00 71.06 274 THR A N 1
ATOM 2164 C CA . THR A 1 274 ? -14.886 0.931 -5.259 1.00 71.06 274 THR A CA 1
ATOM 2165 C C . THR A 1 274 ? -15.016 -0.027 -4.075 1.00 71.06 274 THR A C 1
ATOM 2167 O O . THR A 1 274 ? -16.122 -0.325 -3.614 1.00 71.06 274 THR A O 1
ATOM 2170 N N . GLY A 1 275 ? -13.892 -0.527 -3.582 1.00 86.88 275 GLY A N 1
ATOM 2171 C CA . GLY A 1 275 ? -13.838 -1.396 -2.415 1.00 86.88 275 GLY A CA 1
ATOM 2172 C C . GLY A 1 275 ? -12.420 -1.483 -1.882 1.00 86.88 275 GLY A C 1
ATOM 2173 O O . GLY A 1 275 ? -11.492 -0.925 -2.455 1.00 86.88 275 GLY A O 1
ATOM 2174 N N . HIS A 1 276 ? -12.226 -2.229 -0.806 1.00 92.12 276 HIS A N 1
ATOM 2175 C CA . HIS A 1 276 ? -10.978 -2.269 -0.057 1.00 92.12 276 HIS A CA 1
ATOM 2176 C C . HIS A 1 276 ? -10.572 -3.705 0.218 1.00 92.12 276 HIS A C 1
ATOM 2178 O O . HIS A 1 276 ? -11.362 -4.510 0.719 1.00 92.12 276 HIS A O 1
ATOM 2184 N N . ARG A 1 277 ? -9.320 -4.025 -0.092 1.00 93.56 277 ARG A N 1
ATOM 2185 C CA . ARG A 1 277 ? -8.701 -5.292 0.266 1.00 93.56 277 ARG A CA 1
ATOM 2186 C C . ARG A 1 277 ? -8.135 -5.177 1.674 1.00 93.56 277 ARG A C 1
ATOM 2188 O O . ARG A 1 277 ? -7.337 -4.291 1.969 1.00 93.56 277 ARG A O 1
ATOM 2195 N N . VAL A 1 278 ? -8.535 -6.105 2.533 1.00 95.06 278 VAL A N 1
ATOM 2196 C CA . VAL A 1 278 ? -8.137 -6.144 3.942 1.00 95.06 278 VAL A CA 1
ATOM 2197 C C . VAL A 1 278 ? -7.744 -7.563 4.349 1.00 95.06 278 VAL A C 1
ATOM 2199 O O . VAL A 1 278 ? -8.236 -8.548 3.789 1.00 95.06 278 VAL A O 1
ATOM 2202 N N . LEU A 1 279 ? -6.858 -7.681 5.334 1.00 94.50 279 LEU A N 1
ATOM 2203 C CA . LEU A 1 279 ? -6.420 -8.946 5.914 1.00 94.50 279 LEU A CA 1
ATOM 2204 C C . LEU A 1 279 ? -7.207 -9.221 7.200 1.00 94.50 279 LEU A C 1
ATOM 2206 O O . LEU A 1 279 ? -7.003 -8.561 8.214 1.00 94.50 279 LEU A O 1
ATOM 2210 N N . ASN A 1 280 ? -8.108 -10.199 7.159 1.00 93.19 280 ASN A N 1
ATOM 2211 C CA . ASN A 1 280 ? -9.004 -10.525 8.271 1.00 93.19 280 ASN A CA 1
ATOM 2212 C C . ASN A 1 280 ? -8.231 -11.064 9.494 1.00 93.19 280 ASN A C 1
ATOM 2214 O O . ASN A 1 280 ? -7.469 -12.027 9.356 1.00 93.19 280 ASN A O 1
ATOM 2218 N N . LEU A 1 281 ? -8.479 -10.491 10.685 1.00 91.50 281 LEU A N 1
ATOM 2219 C CA . LEU A 1 281 ? -7.792 -10.869 11.928 1.00 91.50 281 LEU A CA 1
ATOM 2220 C C . LEU A 1 281 ? -8.094 -12.290 12.424 1.00 91.50 281 LEU A C 1
ATOM 2222 O O . LEU A 1 281 ? -7.254 -12.936 13.045 1.00 91.50 281 LEU A O 1
ATOM 2226 N N . ASN A 1 282 ? -9.267 -12.825 12.123 1.00 88.44 282 ASN A N 1
ATOM 2227 C CA . ASN A 1 282 ? -9.657 -14.150 12.594 1.00 88.44 282 ASN A CA 1
ATOM 2228 C C . ASN A 1 282 ? -9.179 -15.239 11.629 1.00 88.44 282 ASN A C 1
ATOM 2230 O O . ASN A 1 282 ? -8.578 -16.234 12.031 1.00 88.44 282 ASN A O 1
ATOM 2234 N N . THR A 1 283 ? -9.409 -15.041 10.329 1.00 89.06 283 THR A N 1
ATOM 2235 C CA . THR A 1 283 ? -9.146 -16.076 9.313 1.00 89.06 283 THR A CA 1
ATOM 2236 C C . THR A 1 283 ? -7.751 -16.000 8.699 1.00 89.06 283 THR A C 1
ATOM 2238 O O . THR A 1 283 ? -7.323 -16.957 8.051 1.00 89.06 283 THR A O 1
ATOM 2241 N N . LYS A 1 284 ? -7.027 -14.884 8.881 1.00 89.88 284 LYS A N 1
ATOM 2242 C CA . LYS A 1 284 ? -5.693 -14.627 8.302 1.00 89.88 284 LYS A CA 1
ATOM 2243 C C . LYS A 1 284 ? -5.681 -14.653 6.765 1.00 89.88 284 LYS A C 1
ATOM 2245 O O . LYS A 1 284 ? -4.632 -14.902 6.154 1.00 89.88 284 LYS A O 1
ATOM 2250 N N . LYS A 1 285 ? -6.850 -14.442 6.148 1.00 90.81 285 LYS A N 1
ATOM 2251 C CA . LYS A 1 285 ? -7.078 -14.430 4.698 1.00 90.81 285 LYS A CA 1
ATOM 2252 C C . LYS A 1 285 ? -7.389 -13.017 4.212 1.00 90.81 285 LYS A C 1
ATOM 2254 O O . LYS A 1 285 ? -7.985 -12.215 4.931 1.00 90.81 285 LYS A O 1
ATOM 2259 N N . MET A 1 286 ? -6.995 -12.744 2.972 1.00 92.19 286 MET A N 1
ATOM 2260 C CA . MET A 1 286 ? -7.374 -11.524 2.266 1.00 92.19 286 MET A CA 1
ATOM 2261 C C . MET A 1 286 ? -8.847 -11.585 1.878 1.00 92.19 286 MET A C 1
ATOM 2263 O O . MET A 1 286 ? -9.283 -12.563 1.274 1.00 92.19 286 MET A O 1
ATOM 2267 N N . ILE A 1 287 ? -9.590 -10.531 2.195 1.00 91.56 287 ILE A N 1
ATOM 2268 C CA . ILE A 1 287 ? -10.988 -10.344 1.803 1.00 91.56 287 ILE A CA 1
ATOM 2269 C C . ILE A 1 287 ? -11.158 -8.954 1.182 1.00 91.56 287 ILE A C 1
ATOM 2271 O O . ILE A 1 287 ? -10.354 -8.059 1.438 1.00 91.56 287 ILE A O 1
ATOM 2275 N N . SER A 1 288 ? -12.194 -8.771 0.363 1.00 90.38 288 SER A N 1
ATOM 2276 C CA . SER A 1 288 ? -12.590 -7.450 -0.138 1.00 90.38 288 SER A CA 1
ATOM 2277 C C . SER A 1 288 ? -13.881 -6.996 0.540 1.00 90.38 288 SER A C 1
ATOM 2279 O O . SER A 1 288 ? -14.782 -7.810 0.786 1.00 90.38 288 SER A O 1
ATOM 2281 N N . ARG A 1 289 ? -13.952 -5.713 0.897 1.00 89.25 289 ARG A N 1
ATOM 2282 C CA . ARG A 1 289 ? -15.104 -5.085 1.548 1.00 89.25 289 ARG A CA 1
ATOM 2283 C C . ARG A 1 289 ? -15.369 -3.696 0.966 1.00 89.25 289 ARG A C 1
ATOM 2285 O O . ARG A 1 289 ? -14.416 -2.979 0.687 1.00 89.25 289 ARG A O 1
ATOM 2292 N N . PRO A 1 290 ? -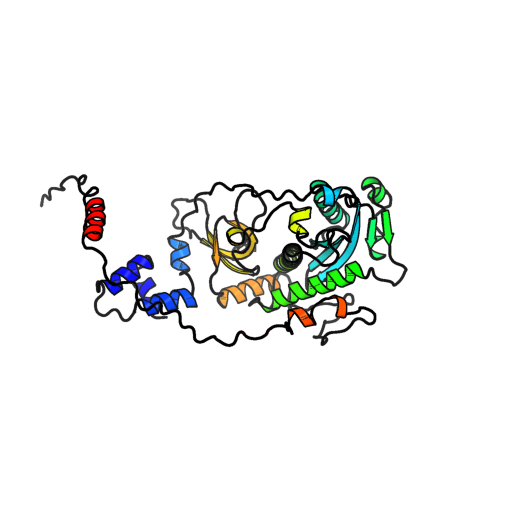16.637 -3.295 0.789 1.00 88.00 290 PRO A N 1
ATOM 2293 C CA . PRO A 1 290 ? -16.983 -2.011 0.180 1.00 88.00 290 PRO A CA 1
ATOM 2294 C C . PRO A 1 290 ? -16.665 -0.799 1.064 1.00 88.00 290 PRO A C 1
ATOM 2296 O O . PRO A 1 290 ? -16.491 0.293 0.541 1.00 88.00 290 PRO A O 1
ATOM 2299 N N . LYS A 1 291 ? -16.607 -0.968 2.391 1.00 89.19 291 LYS A N 1
ATOM 2300 C CA . LYS A 1 291 ? -16.326 0.121 3.333 1.00 89.19 291 LYS A CA 1
ATOM 2301 C C . LYS A 1 291 ? -15.382 -0.346 4.428 1.00 89.19 291 LYS A C 1
ATOM 2303 O O . LYS A 1 291 ? -15.511 -1.461 4.937 1.00 89.19 291 LYS A O 1
ATOM 2308 N N . VAL A 1 292 ? -14.464 0.532 4.803 1.00 92.56 292 VAL A N 1
ATOM 2309 C CA . VAL A 1 292 ? -13.565 0.364 5.943 1.00 92.56 292 VAL A CA 1
ATOM 2310 C C . VAL A 1 292 ? -13.652 1.593 6.836 1.00 92.56 292 VAL A C 1
ATOM 2312 O O . VAL A 1 292 ? -13.956 2.689 6.369 1.00 92.56 292 VAL A O 1
ATOM 2315 N N . VAL A 1 293 ? -13.420 1.394 8.126 1.00 92.00 293 VAL A N 1
ATOM 2316 C CA . VAL A 1 293 ? -13.315 2.459 9.123 1.00 92.00 293 VAL A CA 1
ATOM 2317 C C . VAL A 1 293 ? -12.025 2.222 9.887 1.00 92.00 293 VAL A C 1
ATOM 2319 O O . VAL A 1 293 ? -11.828 1.114 10.383 1.00 92.00 293 VAL A O 1
ATOM 2322 N N . VAL A 1 294 ? -11.148 3.223 9.947 1.00 92.56 294 VAL A N 1
ATOM 2323 C CA . VAL A 1 294 ? -9.896 3.156 10.713 1.00 92.56 294 VAL A CA 1
ATOM 2324 C C . VAL A 1 294 ? -10.207 3.314 12.195 1.00 92.56 294 VAL A C 1
ATOM 2326 O O . VAL A 1 294 ? -11.002 4.173 12.576 1.00 92.56 294 VAL A O 1
ATOM 2329 N N . LEU A 1 295 ? -9.599 2.468 13.025 1.00 91.44 295 LEU A N 1
ATOM 2330 C CA . LEU A 1 295 ? -9.681 2.564 14.479 1.00 91.44 295 LEU A CA 1
ATOM 2331 C C . LEU A 1 295 ? -8.278 2.580 15.091 1.00 91.44 295 LEU A C 1
ATOM 2333 O O . LEU A 1 295 ? -7.358 1.984 14.521 1.00 91.44 295 LEU A O 1
ATOM 2337 N N . PRO A 1 296 ? -8.115 3.180 16.282 1.00 89.75 296 PRO A N 1
ATOM 2338 C CA . PRO A 1 296 ? -6.896 3.034 17.061 1.00 89.75 296 PRO A CA 1
ATOM 2339 C C . PRO A 1 296 ? -6.576 1.558 17.295 1.00 89.75 296 PRO A C 1
ATOM 2341 O O . PRO A 1 296 ? -7.439 0.769 17.697 1.00 89.75 296 PRO A O 1
ATOM 2344 N N . VAL A 1 297 ? -5.329 1.183 17.022 1.00 91.00 297 VAL A N 1
ATOM 2345 C CA . VAL A 1 297 ? -4.839 -0.172 17.269 1.00 91.00 297 VAL A CA 1
ATOM 2346 C C . VAL A 1 297 ? -4.798 -0.440 18.777 1.00 91.00 297 VAL A C 1
ATOM 2348 O O . VAL A 1 297 ? -4.494 0.450 19.568 1.00 91.00 297 VAL A O 1
ATOM 2351 N N . THR A 1 298 ? -5.108 -1.669 19.186 1.00 90.06 298 THR A N 1
ATOM 2352 C CA . THR A 1 298 ? -4.988 -2.108 20.583 1.00 90.06 298 THR A CA 1
ATOM 2353 C C . THR A 1 298 ? -3.826 -3.083 20.737 1.00 90.06 298 THR A C 1
ATOM 2355 O O . THR A 1 298 ? -3.476 -3.791 19.789 1.00 90.06 298 THR A O 1
ATOM 2358 N N . ASP A 1 299 ? -3.281 -3.204 21.948 1.00 91.38 299 ASP A N 1
ATOM 2359 C CA . ASP A 1 299 ? -2.191 -4.147 22.240 1.00 91.38 299 ASP A CA 1
ATOM 2360 C C . ASP A 1 299 ? -2.547 -5.592 21.869 1.00 91.38 299 ASP A C 1
ATOM 2362 O O . ASP A 1 299 ? -1.708 -6.349 21.384 1.00 91.38 299 ASP A O 1
ATOM 2366 N N . GLN A 1 300 ? -3.819 -5.974 22.019 1.00 90.81 300 GLN A N 1
ATOM 2367 C CA . GLN A 1 300 ? -4.302 -7.298 21.618 1.00 90.81 300 GLN A CA 1
ATOM 2368 C C . GLN A 1 300 ? -4.202 -7.524 20.105 1.00 90.81 300 GLN A C 1
ATOM 2370 O O . GLN A 1 300 ? -3.898 -8.635 19.666 1.00 90.81 300 GLN A O 1
ATOM 2375 N N . VAL A 1 301 ? -4.469 -6.490 19.300 1.00 91.69 301 VAL A N 1
ATOM 2376 C CA . VAL A 1 301 ? -4.329 -6.559 17.840 1.00 91.69 301 VAL A CA 1
ATOM 2377 C C . VAL A 1 301 ? -2.854 -6.661 17.465 1.00 91.69 301 VAL A C 1
ATOM 2379 O O . VAL A 1 301 ? -2.509 -7.524 16.658 1.00 91.69 301 VAL A O 1
ATOM 2382 N N . ILE A 1 302 ? -1.987 -5.861 18.095 1.00 92.19 302 ILE A N 1
ATOM 2383 C CA . ILE A 1 302 ? -0.531 -5.898 17.875 1.00 92.19 302 ILE A CA 1
ATOM 2384 C C . ILE A 1 302 ? 0.009 -7.302 18.154 1.00 92.19 302 ILE A C 1
ATOM 2386 O O . ILE A 1 302 ? 0.551 -7.945 17.253 1.00 92.19 302 ILE A O 1
ATOM 2390 N N . GLN A 1 303 ? -0.245 -7.830 19.355 1.00 91.69 303 GLN A N 1
ATOM 2391 C CA . GLN A 1 303 ? 0.192 -9.170 19.754 1.00 91.69 303 GLN A CA 1
ATOM 2392 C C . GLN A 1 303 ? -0.312 -10.248 18.790 1.00 91.69 303 GLN A C 1
ATOM 2394 O O . GLN A 1 303 ? 0.401 -11.202 18.478 1.00 91.69 303 GLN A O 1
ATOM 2399 N N . ARG A 1 304 ? -1.542 -10.111 18.282 1.00 91.38 304 ARG A N 1
ATOM 2400 C CA . ARG A 1 304 ? -2.122 -11.075 17.344 1.00 91.38 304 ARG A CA 1
ATOM 2401 C C . ARG A 1 304 ? -1.434 -11.046 15.982 1.00 91.38 304 ARG A C 1
ATOM 2403 O O . ARG A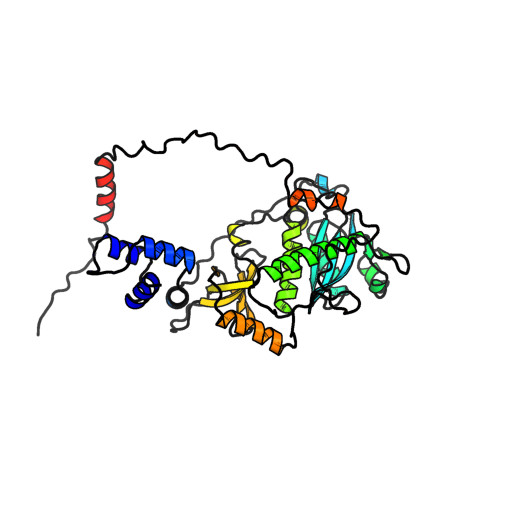 1 304 ? -1.157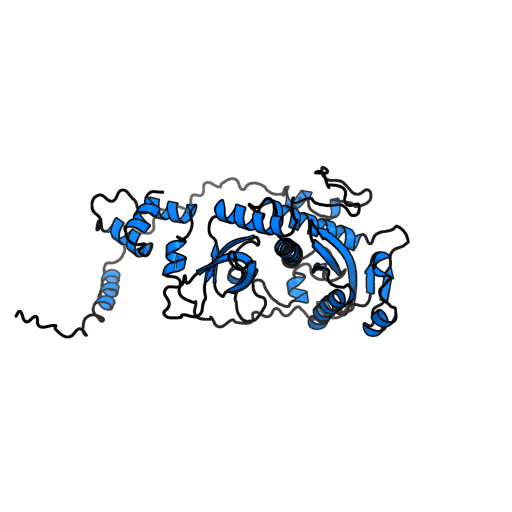 -12.116 15.441 1.00 91.38 304 ARG A O 1
ATOM 2410 N N . VAL A 1 305 ? -1.161 -9.861 15.436 1.00 90.50 305 VAL A N 1
ATOM 2411 C CA . VAL A 1 305 ? -0.450 -9.701 14.156 1.00 90.50 305 VAL A CA 1
ATOM 2412 C C . VAL A 1 305 ? 0.975 -10.247 14.268 1.00 90.50 305 VAL A C 1
ATOM 2414 O O . VAL A 1 305 ? 1.391 -11.046 13.423 1.00 90.50 305 VAL A O 1
ATOM 2417 N N . GLU A 1 306 ? 1.682 -9.906 15.345 1.00 90.56 306 GLU A N 1
ATOM 2418 C CA . GLU A 1 306 ? 3.039 -10.391 15.617 1.00 90.56 306 GLU A CA 1
ATOM 2419 C C . GLU A 1 306 ? 3.073 -11.917 15.796 1.00 90.56 306 GLU A C 1
ATOM 2421 O O . GLU A 1 306 ? 3.903 -12.602 15.193 1.00 90.56 306 GLU A O 1
ATOM 2426 N N . ALA A 1 307 ? 2.108 -12.490 16.526 1.00 89.19 307 ALA A N 1
ATOM 2427 C CA . ALA A 1 307 ? 1.998 -13.937 16.710 1.00 89.19 307 ALA A CA 1
ATOM 2428 C C . ALA A 1 307 ? 1.817 -14.694 15.383 1.00 89.19 307 ALA A C 1
ATOM 2430 O O . ALA A 1 307 ? 2.287 -15.825 15.238 1.00 89.19 307 ALA A O 1
ATOM 2431 N N . TRP A 1 308 ? 1.158 -14.106 14.378 1.00 87.88 308 TRP A N 1
ATOM 2432 C CA . TRP A 1 308 ? 1.059 -14.746 13.063 1.00 87.88 308 TRP A CA 1
ATOM 2433 C C . TRP A 1 308 ? 2.379 -14.762 12.310 1.00 87.88 308 TRP A C 1
ATOM 2435 O O . TRP A 1 308 ? 2.631 -15.708 11.560 1.00 87.88 308 TRP A O 1
ATOM 2445 N N . ALA A 1 309 ? 3.174 -13.703 12.457 1.00 85.25 309 ALA A N 1
ATOM 2446 C CA . ALA A 1 309 ? 4.488 -13.624 11.848 1.00 85.25 309 ALA A CA 1
ATOM 2447 C C . ALA A 1 309 ? 5.421 -14.662 12.493 1.00 85.25 309 ALA A C 1
ATOM 2449 O O . ALA A 1 309 ? 6.015 -15.474 11.777 1.00 85.25 309 ALA A O 1
ATOM 2450 N N . ALA A 1 310 ? 5.407 -14.745 13.827 1.00 84.94 310 ALA A N 1
ATOM 2451 C CA . ALA A 1 310 ? 6.139 -15.749 14.595 1.00 84.94 310 ALA A CA 1
ATOM 2452 C C . ALA A 1 310 ? 5.742 -17.187 14.209 1.00 84.94 310 ALA A C 1
ATOM 2454 O O . ALA A 1 310 ? 6.605 -18.019 13.939 1.00 84.94 310 ALA A O 1
ATOM 2455 N N . ALA A 1 311 ? 4.442 -17.471 14.055 1.00 84.31 311 ALA A N 1
ATOM 2456 C CA . ALA A 1 311 ? 3.945 -18.781 13.607 1.00 84.31 311 ALA A CA 1
ATOM 2457 C C . ALA A 1 311 ? 4.388 -19.167 12.179 1.00 84.31 311 ALA A C 1
ATOM 2459 O O . ALA A 1 311 ? 4.229 -20.314 11.760 1.00 84.31 311 ALA A O 1
ATOM 2460 N N . LYS A 1 312 ? 4.910 -18.213 11.403 1.00 80.75 312 LYS A N 1
ATOM 2461 C CA . LYS A 1 312 ? 5.494 -18.429 10.074 1.00 80.75 312 LYS A CA 1
ATOM 2462 C C . LYS A 1 312 ? 7.023 -18.353 10.074 1.00 80.75 312 LYS A C 1
ATOM 2464 O O . LYS A 1 312 ? 7.609 -18.315 8.997 1.00 80.75 312 LYS A O 1
ATOM 2469 N N . GLY A 1 313 ? 7.649 -18.368 11.252 1.00 77.81 313 GLY A N 1
ATOM 2470 C CA . GLY A 1 313 ? 9.102 -18.354 11.414 1.00 77.81 313 GLY A CA 1
ATOM 2471 C C . GLY A 1 313 ? 9.742 -16.981 11.214 1.00 77.81 313 GLY A C 1
ATOM 2472 O O . GLY A 1 313 ? 10.957 -16.902 11.079 1.00 77.81 313 GLY A O 1
ATOM 2473 N N . VAL A 1 314 ? 8.953 -15.902 11.181 1.00 76.88 314 VAL A N 1
ATOM 2474 C CA . VAL A 1 314 ? 9.482 -14.535 11.109 1.00 76.88 314 VAL A CA 1
ATOM 2475 C C . VAL A 1 314 ? 9.654 -14.038 12.542 1.00 76.88 314 VAL A C 1
ATOM 2477 O O . VAL A 1 314 ? 8.668 -13.801 13.234 1.00 76.88 314 VAL A O 1
ATOM 2480 N N . THR A 1 315 ? 10.897 -13.940 13.006 1.00 63.06 315 THR A N 1
ATOM 2481 C CA . THR A 1 315 ? 11.233 -13.618 14.406 1.00 63.06 315 THR A CA 1
ATOM 2482 C C . THR A 1 315 ? 11.757 -12.198 14.613 1.00 63.06 315 THR A C 1
ATOM 2484 O O . THR A 1 315 ? 11.801 -11.734 15.747 1.00 63.06 315 THR A O 1
ATOM 2487 N N . SER A 1 316 ? 12.117 -11.481 13.546 1.00 63.50 316 SER A N 1
ATOM 2488 C CA . SER A 1 316 ? 12.540 -10.075 13.612 1.00 63.50 316 SER A CA 1
ATOM 2489 C C . SER A 1 316 ? 12.458 -9.409 12.240 1.00 63.50 316 SER A C 1
ATOM 2491 O O . SER A 1 316 ? 12.831 -10.044 11.250 1.00 63.50 316 SER A O 1
ATOM 2493 N N . MET A 1 317 ? 12.062 -8.134 12.190 1.00 61.09 317 MET A N 1
ATOM 2494 C CA . MET A 1 317 ? 12.335 -7.256 11.048 1.00 61.09 317 MET A CA 1
ATOM 2495 C C . MET A 1 317 ? 13.842 -6.983 11.004 1.00 61.09 317 MET A C 1
ATOM 2497 O O . MET A 1 317 ? 14.379 -6.271 11.848 1.00 61.09 317 MET A O 1
ATOM 2501 N N . LYS A 1 318 ? 14.550 -7.631 10.083 1.00 54.62 318 LYS A N 1
ATOM 2502 C CA . LYS A 1 318 ? 15.961 -7.357 9.796 1.00 54.62 318 LYS A CA 1
ATOM 2503 C C . LYS A 1 318 ? 16.032 -7.003 8.320 1.00 54.62 318 LYS A C 1
ATOM 2505 O O . LYS A 1 318 ? 15.641 -7.815 7.481 1.00 54.62 318 LYS A O 1
ATOM 2510 N N . PHE A 1 319 ? 16.485 -5.794 8.006 1.00 52.97 319 PHE A N 1
ATOM 2511 C CA . PHE A 1 319 ? 16.902 -5.483 6.646 1.00 52.97 319 PHE A CA 1
ATOM 2512 C C . PHE A 1 319 ? 18.163 -6.313 6.383 1.00 52.97 319 PHE A C 1
ATOM 2514 O O . PHE A 1 319 ? 19.081 -6.335 7.202 1.00 52.97 319 PHE A O 1
ATOM 2521 N N . PHE A 1 320 ? 18.142 -7.101 5.312 1.00 45.19 320 PHE A N 1
ATOM 2522 C CA . PHE A 1 320 ? 19.273 -7.925 4.907 1.00 45.19 320 PHE A CA 1
ATOM 2523 C C . PHE A 1 320 ? 19.907 -7.303 3.665 1.00 45.19 320 PHE A C 1
ATOM 2525 O O . PHE A 1 320 ? 19.199 -6.922 2.723 1.00 45.19 320 PHE A O 1
ATOM 2532 N N . ASP A 1 321 ? 21.235 -7.250 3.648 1.00 44.28 321 ASP A N 1
ATOM 2533 C CA . ASP A 1 321 ? 21.992 -7.075 2.410 1.00 44.28 321 ASP A CA 1
ATOM 2534 C C . ASP A 1 321 ? 22.062 -8.409 1.625 1.00 44.28 321 ASP A C 1
ATOM 2536 O O . ASP A 1 321 ? 21.778 -9.485 2.165 1.00 44.28 321 ASP A O 1
ATOM 2540 N N . LYS A 1 322 ? 22.454 -8.365 0.342 1.00 42.66 322 LYS A N 1
ATOM 2541 C CA . LYS A 1 322 ? 22.614 -9.499 -0.590 1.00 42.66 322 LYS A CA 1
ATOM 2542 C C . LYS A 1 322 ? 23.461 -10.651 -0.004 1.00 42.66 322 LYS A C 1
ATOM 2544 O O . LYS A 1 322 ? 23.318 -11.789 -0.450 1.00 42.66 322 LYS A O 1
ATOM 2549 N N . LYS A 1 323 ? 24.292 -10.396 1.019 1.00 45.34 323 LYS A N 1
ATOM 2550 C CA . LYS A 1 323 ? 25.117 -11.393 1.738 1.00 45.34 323 LYS A CA 1
ATOM 2551 C C . LYS A 1 323 ? 24.470 -12.018 2.986 1.00 45.34 323 LYS A C 1
ATOM 2553 O O . LYS A 1 323 ? 25.085 -12.884 3.598 1.00 45.34 323 LYS A O 1
ATOM 2558 N N . ARG A 1 324 ? 23.222 -11.661 3.325 1.00 43.94 324 ARG A N 1
ATOM 2559 C CA . ARG A 1 324 ? 22.503 -12.056 4.562 1.00 43.94 324 ARG A CA 1
ATOM 2560 C C . ARG A 1 324 ? 23.109 -11.527 5.865 1.00 43.94 324 ARG A C 1
ATOM 2562 O O . ARG A 1 324 ? 22.723 -11.994 6.939 1.00 43.94 324 ARG A O 1
ATOM 2569 N N . ASP A 1 325 ? 23.985 -10.536 5.782 1.00 43.41 325 ASP A N 1
ATOM 2570 C CA . ASP A 1 325 ? 24.417 -9.791 6.957 1.00 43.41 325 ASP A CA 1
ATOM 2571 C C . ASP A 1 325 ? 23.306 -8.841 7.424 1.00 43.41 325 ASP A C 1
ATOM 2573 O O . ASP A 1 325 ? 22.461 -8.400 6.636 1.00 43.41 325 ASP A O 1
ATOM 2577 N N . LEU A 1 326 ? 23.276 -8.588 8.737 1.00 40.59 326 LEU A N 1
ATOM 2578 C CA . LEU A 1 326 ? 22.392 -7.593 9.333 1.00 40.59 326 LEU A CA 1
ATOM 2579 C C . LEU A 1 326 ? 22.769 -6.233 8.747 1.00 40.59 326 LEU A C 1
ATOM 2581 O O . LEU A 1 326 ? 23.897 -5.786 8.945 1.00 40.59 326 LEU A O 1
ATOM 2585 N N . ASP A 1 327 ? 21.827 -5.561 8.098 1.00 43.09 327 ASP A N 1
ATOM 2586 C CA . ASP A 1 327 ? 21.964 -4.141 7.800 1.00 43.09 327 ASP A CA 1
ATOM 2587 C C . ASP A 1 327 ? 21.784 -3.395 9.139 1.00 43.09 327 ASP A C 1
ATOM 2589 O O . ASP A 1 327 ? 20.688 -2.988 9.530 1.00 43.09 327 ASP A O 1
ATOM 2593 N N . THR A 1 328 ? 22.840 -3.365 9.960 1.00 35.09 328 THR A N 1
ATOM 2594 C CA . THR A 1 328 ? 22.960 -2.399 11.062 1.00 35.09 328 THR A CA 1
ATOM 2595 C C . THR A 1 328 ? 22.823 -1.022 10.452 1.00 35.09 328 THR A C 1
ATOM 2597 O O . THR A 1 328 ? 23.475 -0.806 9.443 1.00 35.09 328 THR A O 1
ATOM 2600 N N . PHE A 1 329 ? 22.018 -0.131 11.047 1.00 37.12 329 PHE A N 1
ATOM 2601 C CA . PHE A 1 329 ? 21.857 1.270 10.637 1.00 37.12 329 PHE A CA 1
ATOM 2602 C C . PHE A 1 329 ? 23.198 1.874 10.198 1.00 37.12 329 PHE A C 1
ATOM 2604 O O . PHE A 1 329 ? 23.966 2.365 11.023 1.00 37.12 329 PHE A O 1
ATOM 2611 N N . GLN A 1 330 ? 23.500 1.782 8.906 1.00 35.69 330 GLN A N 1
ATOM 2612 C CA . GLN A 1 330 ? 24.622 2.473 8.316 1.00 35.69 330 GLN A CA 1
ATOM 2613 C C . GLN A 1 330 ? 24.078 3.856 8.019 1.00 35.69 330 GLN A C 1
ATOM 2615 O O . GLN A 1 330 ? 23.277 4.047 7.101 1.00 35.69 330 GLN A O 1
ATOM 2620 N N . ASP A 1 331 ? 24.445 4.769 8.915 1.00 34.59 331 ASP A N 1
ATOM 2621 C CA . ASP A 1 331 ? 24.466 6.208 8.697 1.00 34.59 331 ASP A CA 1
ATOM 2622 C C . ASP A 1 331 ? 24.800 6.464 7.221 1.00 34.59 331 ASP A C 1
ATOM 2624 O O . ASP A 1 331 ? 25.782 5.909 6.730 1.00 34.59 331 ASP A O 1
ATOM 2628 N N . GLY A 1 332 ? 23.903 7.159 6.513 1.00 36.56 332 GLY A N 1
ATOM 2629 C CA . GLY A 1 332 ? 23.788 7.238 5.049 1.00 36.56 332 GLY A CA 1
ATOM 2630 C C . GLY A 1 332 ? 24.985 6.724 4.248 1.00 36.56 332 GLY A C 1
ATOM 2631 O O . GLY A 1 332 ? 25.821 7.516 3.819 1.00 36.56 332 GLY A O 1
ATOM 2632 N N . ASN A 1 333 ? 25.060 5.406 4.021 1.00 37.34 333 ASN A N 1
ATOM 2633 C CA . ASN A 1 333 ? 26.183 4.837 3.286 1.00 37.34 333 ASN A CA 1
ATOM 2634 C C . ASN A 1 333 ? 26.078 5.205 1.801 1.00 37.34 333 ASN A C 1
ATOM 2636 O O . ASN A 1 333 ? 25.410 4.541 1.004 1.00 37.34 333 ASN A O 1
ATOM 2640 N N . GLN A 1 334 ? 26.759 6.302 1.474 1.00 41.00 334 GLN A N 1
ATOM 2641 C CA . GLN A 1 334 ? 27.201 6.701 0.150 1.00 41.00 334 GLN A CA 1
ATOM 2642 C C . GLN A 1 334 ? 27.860 5.495 -0.520 1.00 41.00 334 GLN A C 1
ATOM 2644 O O . GLN A 1 334 ? 28.938 5.044 -0.127 1.00 41.00 334 GLN A O 1
ATOM 2649 N N . ILE A 1 335 ? 27.199 4.944 -1.534 1.00 41.75 335 ILE A N 1
ATOM 2650 C CA . ILE A 1 335 ? 27.836 3.982 -2.426 1.00 41.75 335 ILE A CA 1
ATOM 2651 C C . ILE A 1 335 ? 28.798 4.808 -3.281 1.00 41.75 335 ILE A C 1
ATOM 2653 O O . ILE A 1 335 ? 28.367 5.694 -4.020 1.00 41.75 335 ILE A O 1
ATOM 2657 N N . ALA A 1 336 ? 30.102 4.565 -3.145 1.00 31.92 336 ALA A N 1
ATOM 2658 C CA . ALA A 1 336 ? 31.121 5.297 -3.890 1.00 31.92 336 ALA A CA 1
ATOM 2659 C C . ALA A 1 336 ? 30.814 5.267 -5.401 1.00 31.92 336 ALA A C 1
ATOM 2661 O O . ALA A 1 336 ? 30.739 4.195 -5.999 1.00 31.92 336 ALA A O 1
ATOM 2662 N N . GLY A 1 337 ? 30.635 6.447 -6.006 1.00 40.22 337 GLY A N 1
ATOM 2663 C CA . GLY A 1 337 ? 30.346 6.612 -7.437 1.00 40.22 337 GLY A CA 1
ATOM 2664 C C . GLY A 1 337 ? 28.880 6.885 -7.795 1.00 40.22 337 GLY A C 1
ATOM 2665 O O . GLY A 1 337 ? 28.577 7.052 -8.976 1.00 40.22 337 GLY A O 1
ATOM 2666 N N . VAL A 1 338 ? 27.972 6.965 -6.818 1.00 44.09 338 VAL A N 1
ATOM 2667 C CA . VAL A 1 338 ? 26.605 7.458 -7.033 1.00 44.09 338 VAL A CA 1
ATOM 2668 C C . VAL A 1 338 ? 26.535 8.900 -6.540 1.00 44.09 338 VAL A C 1
ATOM 2670 O O . VAL A 1 338 ? 26.646 9.148 -5.346 1.00 44.09 338 VAL A O 1
ATOM 2673 N N . ASP A 1 339 ? 26.413 9.850 -7.465 1.00 38.06 339 ASP A N 1
ATOM 2674 C CA . ASP A 1 339 ? 26.228 11.259 -7.122 1.00 38.06 339 ASP A CA 1
ATOM 2675 C C . ASP A 1 339 ? 24.841 11.453 -6.488 1.00 38.06 339 ASP A C 1
ATOM 2677 O O . ASP A 1 339 ? 23.808 11.323 -7.150 1.00 38.06 339 ASP A O 1
ATOM 2681 N N . ASP A 1 340 ? 24.817 11.694 -5.177 1.00 42.72 340 ASP A N 1
ATOM 2682 C CA . ASP A 1 340 ? 23.590 11.902 -4.407 1.00 42.72 340 ASP A CA 1
ATOM 2683 C C . ASP A 1 340 ? 22.952 13.280 -4.688 1.00 42.72 340 ASP A C 1
ATOM 2685 O O . ASP A 1 340 ? 21.793 13.499 -4.329 1.00 42.72 340 ASP A O 1
ATOM 2689 N N . THR A 1 341 ? 23.652 14.202 -5.371 1.00 42.44 341 THR A N 1
ATOM 2690 C CA . THR A 1 341 ? 23.105 15.535 -5.694 1.00 42.44 341 THR A CA 1
ATOM 2691 C C . THR A 1 341 ? 21.950 15.488 -6.697 1.00 42.44 341 THR A C 1
ATOM 2693 O O . THR A 1 341 ? 21.101 16.375 -6.700 1.00 42.44 341 THR A O 1
ATOM 2696 N N . GLU A 1 342 ? 21.824 14.422 -7.493 1.00 43.12 342 GLU A N 1
ATOM 2697 C CA . GLU A 1 342 ? 20.713 14.273 -8.443 1.00 43.12 342 GLU A CA 1
ATOM 2698 C C . GLU A 1 342 ? 19.378 13.882 -7.793 1.00 43.12 342 GLU A C 1
ATOM 2700 O O . GLU A 1 342 ? 18.338 13.950 -8.455 1.00 43.12 342 GLU A O 1
ATOM 2705 N N . GLN A 1 343 ? 19.387 13.444 -6.529 1.00 43.91 343 GLN A N 1
ATOM 2706 C CA . GLN A 1 343 ? 18.230 12.797 -5.912 1.00 43.91 343 GLN A CA 1
ATOM 2707 C C . GLN A 1 343 ? 17.316 13.724 -5.101 1.00 43.91 343 GLN A C 1
ATOM 2709 O O . GLN A 1 343 ? 16.352 13.229 -4.524 1.00 43.91 343 GLN A O 1
ATOM 2714 N N . GLY A 1 344 ? 17.588 15.032 -5.034 1.00 42.81 344 GLY A N 1
ATOM 2715 C CA . GLY A 1 344 ? 16.697 16.005 -4.379 1.00 42.81 344 GLY A CA 1
ATOM 2716 C C . GLY A 1 344 ? 16.452 15.769 -2.879 1.00 42.81 344 GLY A C 1
ATOM 2717 O O . GLY A 1 344 ? 15.667 16.483 -2.269 1.00 42.81 344 GLY A O 1
ATOM 2718 N N . TYR A 1 345 ? 17.122 14.797 -2.247 1.00 44.28 345 TYR A N 1
ATOM 2719 C CA . TYR A 1 345 ? 16.842 14.396 -0.864 1.00 44.28 345 TYR A CA 1
ATOM 2720 C C . TYR A 1 345 ? 17.180 15.476 0.173 1.00 44.28 345 TYR A C 1
ATOM 2722 O O . TYR A 1 345 ? 16.561 15.510 1.234 1.00 44.28 345 TYR A O 1
ATOM 2730 N N . LEU A 1 346 ? 18.157 16.342 -0.114 1.00 33.75 346 LEU A N 1
ATOM 2731 C CA . LEU A 1 346 ? 18.497 17.474 0.754 1.00 33.75 346 LEU A CA 1
ATOM 2732 C C . LEU A 1 346 ? 17.543 18.664 0.568 1.00 33.75 346 LEU A C 1
ATOM 2734 O O . LEU A 1 346 ? 17.287 19.361 1.542 1.00 33.75 346 LEU A O 1
ATOM 2738 N N . GLU A 1 347 ? 16.984 18.855 -0.629 1.00 41.78 347 GLU A N 1
ATOM 2739 C CA . GLU A 1 347 ? 16.016 19.926 -0.918 1.00 41.78 347 GLU A CA 1
ATOM 2740 C C . GLU A 1 347 ? 14.592 19.559 -0.454 1.00 41.78 347 GLU A C 1
ATOM 2742 O O . GLU A 1 347 ? 13.881 20.412 0.058 1.00 41.78 347 GLU A O 1
ATOM 2747 N N . GLU A 1 348 ? 14.170 18.286 -0.530 1.00 45.22 348 GLU A N 1
ATOM 2748 C CA . GLU A 1 348 ? 12.827 17.858 -0.081 1.00 45.22 348 GLU A CA 1
ATOM 2749 C C . GLU A 1 348 ? 12.642 17.870 1.452 1.00 45.22 348 GLU A C 1
ATOM 2751 O O . GLU A 1 348 ? 11.514 17.957 1.938 1.00 45.22 348 GLU A O 1
ATOM 2756 N N . ALA A 1 349 ? 13.721 17.728 2.231 1.00 43.34 349 ALA A N 1
ATOM 2757 C CA . ALA A 1 349 ? 13.662 17.717 3.699 1.00 43.34 349 ALA A CA 1
ATOM 2758 C C . ALA A 1 349 ? 13.857 19.108 4.325 1.00 43.34 349 ALA A C 1
ATOM 2760 O O . ALA A 1 349 ? 13.425 19.338 5.455 1.00 43.34 349 ALA A O 1
ATOM 2761 N N . PHE A 1 350 ? 14.504 20.014 3.594 1.00 38.56 350 PHE A N 1
ATOM 2762 C CA . PHE A 1 350 ? 14.740 21.401 3.966 1.00 38.56 350 PHE A CA 1
ATOM 2763 C C . PHE A 1 350 ? 14.552 22.244 2.712 1.00 38.56 350 PHE A C 1
ATOM 2765 O O . PHE A 1 350 ? 15.495 22.451 1.951 1.00 38.56 350 PHE A O 1
ATOM 2772 N N . ASP A 1 351 ? 13.325 22.709 2.508 1.00 39.81 351 ASP A N 1
ATOM 2773 C CA . ASP A 1 351 ? 13.057 23.752 1.530 1.00 39.81 351 ASP A CA 1
ATOM 2774 C C . ASP A 1 351 ? 13.844 25.002 1.962 1.00 39.81 351 ASP A C 1
ATOM 2776 O O . ASP A 1 351 ? 13.519 25.637 2.967 1.00 39.81 351 ASP A O 1
ATOM 2780 N N . GLN A 1 352 ? 14.959 25.286 1.282 1.00 45.19 352 GLN A N 1
ATOM 2781 C CA . GLN A 1 352 ? 15.812 26.441 1.589 1.00 45.19 352 GLN A CA 1
ATOM 2782 C C . GLN A 1 352 ? 15.123 27.765 1.233 1.00 45.19 352 GLN A C 1
ATOM 2784 O O . GLN A 1 352 ? 15.546 28.806 1.732 1.00 45.19 352 GLN A O 1
ATOM 2789 N N . ASP A 1 353 ? 14.049 27.700 0.439 1.00 45.53 353 ASP A N 1
ATOM 2790 C CA . ASP A 1 353 ? 13.223 28.833 0.028 1.00 45.53 353 ASP A CA 1
ATOM 2791 C C . ASP A 1 353 ? 11.958 28.976 0.902 1.00 45.53 353 ASP A C 1
ATOM 2793 O O . ASP A 1 353 ? 11.113 29.834 0.638 1.00 45.53 353 ASP A O 1
ATOM 2797 N N . TYR A 1 354 ? 11.824 28.178 1.974 1.00 47.06 354 TYR A N 1
ATOM 2798 C CA . TYR A 1 354 ? 10.800 28.398 2.995 1.00 47.06 354 TYR A CA 1
ATOM 2799 C C . TYR A 1 354 ? 11.140 29.653 3.808 1.00 47.06 354 TYR A C 1
ATOM 2801 O O . TYR A 1 354 ? 11.758 29.592 4.875 1.00 47.06 354 TYR A O 1
ATOM 2809 N N . GLU A 1 355 ? 10.715 30.812 3.312 1.00 44.84 355 GLU A N 1
ATOM 2810 C CA . GLU A 1 355 ? 10.487 31.971 4.164 1.00 44.84 355 GLU A CA 1
ATOM 2811 C C . GLU A 1 355 ? 9.189 31.713 4.943 1.00 44.84 355 GLU A C 1
ATOM 2813 O O . GLU A 1 355 ? 8.130 31.571 4.324 1.00 44.84 355 GLU A O 1
ATOM 2818 N N . PRO A 1 356 ? 9.222 31.599 6.286 1.00 42.50 356 PRO A N 1
ATOM 2819 C CA . PRO A 1 356 ? 7.985 31.632 7.046 1.00 42.50 356 PRO A CA 1
ATOM 2820 C C . PRO A 1 356 ? 7.297 32.952 6.708 1.00 42.50 356 PRO A C 1
ATOM 2822 O O . PRO A 1 356 ? 7.888 34.012 6.913 1.00 42.50 356 PRO A O 1
ATOM 2825 N N . GLU A 1 357 ? 6.078 32.888 6.170 1.00 41.56 357 GLU A N 1
ATOM 2826 C CA . GLU A 1 357 ? 5.230 34.071 6.076 1.00 41.56 357 GLU A CA 1
ATOM 2827 C C . GLU A 1 357 ? 5.191 34.678 7.483 1.00 41.56 357 GLU A C 1
ATOM 2829 O O . GLU A 1 357 ? 4.719 34.034 8.426 1.00 41.56 357 GLU A O 1
ATOM 2834 N N . GLU A 1 358 ? 5.764 35.877 7.655 1.00 40.00 358 GLU A N 1
ATOM 2835 C CA . GLU A 1 358 ? 5.468 36.661 8.846 1.00 40.00 358 GLU A CA 1
ATOM 2836 C C . GLU A 1 358 ? 3.946 36.761 8.890 1.00 40.00 358 GLU A C 1
ATOM 2838 O O . GLU A 1 358 ? 3.320 37.120 7.889 1.00 40.00 358 GLU A O 1
ATOM 2843 N N . GLU A 1 359 ? 3.353 36.353 10.014 1.00 39.88 359 GLU A N 1
ATOM 2844 C CA . GLU A 1 359 ? 1.931 36.530 10.264 1.00 39.88 359 GLU A CA 1
ATOM 2845 C C . GLU A 1 359 ? 1.630 38.024 10.119 1.00 39.88 359 GLU A C 1
ATOM 2847 O O . GLU A 1 359 ? 1.792 38.810 11.051 1.00 39.88 359 GLU A O 1
ATOM 2852 N N . ASP A 1 360 ? 1.213 38.429 8.920 1.00 35.78 360 ASP A N 1
ATOM 2853 C CA . ASP A 1 360 ? 0.532 39.686 8.690 1.00 35.78 360 ASP A CA 1
ATOM 2854 C C . ASP A 1 360 ? -0.652 39.652 9.666 1.00 35.78 360 ASP A C 1
ATOM 2856 O O . ASP A 1 360 ? -1.609 38.898 9.464 1.00 35.78 360 ASP A O 1
ATOM 2860 N N . GLU A 1 361 ? -0.585 40.446 10.740 1.00 45.22 361 GLU A N 1
ATOM 2861 C CA . GLU A 1 361 ? -1.676 40.723 11.682 1.00 45.22 361 GLU A CA 1
ATOM 2862 C C . GLU A 1 361 ? -2.830 41.461 10.969 1.00 45.22 361 GLU A C 1
ATOM 2864 O O . GLU A 1 361 ? -3.282 42.540 11.354 1.00 45.22 361 GLU A O 1
ATOM 2869 N N . ARG A 1 362 ? -3.344 40.887 9.884 1.00 36.41 362 ARG A N 1
ATOM 2870 C CA . ARG A 1 362 ? -4.631 41.217 9.289 1.00 36.41 362 ARG A CA 1
ATOM 2871 C C . ARG A 1 362 ? -5.583 40.090 9.611 1.00 36.41 362 ARG A C 1
ATOM 2873 O O . ARG A 1 362 ? -6.040 39.340 8.753 1.00 36.41 362 ARG A O 1
ATOM 2880 N N . ASP A 1 363 ? -5.882 40.062 10.902 1.00 36.25 363 ASP A N 1
ATOM 2881 C CA . ASP A 1 363 ? -7.095 39.541 11.502 1.00 36.25 363 ASP A CA 1
ATOM 2882 C C . ASP A 1 363 ? -8.298 40.025 10.666 1.00 36.25 363 ASP A C 1
ATOM 2884 O O . ASP A 1 363 ? -8.847 41.116 10.862 1.00 36.25 363 ASP A O 1
ATOM 2888 N N . PHE A 1 364 ? -8.683 39.250 9.647 1.00 34.06 364 PHE A N 1
ATOM 2889 C CA . PHE A 1 364 ? -9.978 39.414 9.005 1.00 34.06 364 PHE A CA 1
ATOM 2890 C C . PHE A 1 364 ? -11.003 38.975 10.040 1.00 34.06 364 PHE A C 1
ATOM 2892 O O . PHE A 1 364 ? -11.365 37.805 10.135 1.00 34.06 364 PHE A O 1
ATOM 2899 N N . ASN A 1 365 ? -11.438 39.955 10.831 1.00 36.75 365 ASN A N 1
ATOM 2900 C CA . ASN A 1 365 ? -12.608 39.907 11.683 1.00 36.75 365 ASN A CA 1
ATOM 2901 C C . ASN A 1 365 ? -13.736 39.107 11.010 1.00 36.75 365 ASN A C 1
ATOM 2903 O O . ASN A 1 365 ? -14.547 39.644 10.261 1.00 36.75 365 ASN A O 1
ATOM 2907 N N . LEU A 1 366 ? -13.854 37.830 11.372 1.00 38.88 366 LEU A N 1
ATOM 2908 C CA . LEU A 1 366 ? -15.101 37.064 11.310 1.00 38.88 366 LEU A CA 1
ATOM 2909 C C . LEU A 1 366 ? -15.932 37.290 12.588 1.00 38.88 366 LEU A C 1
ATOM 2911 O O . LEU A 1 366 ? -16.770 36.476 12.967 1.00 38.88 366 LEU A O 1
ATOM 2915 N N . ARG A 1 367 ? -15.726 38.435 13.249 1.00 40.94 367 ARG A N 1
ATOM 2916 C CA . ARG A 1 367 ? -16.644 39.023 14.226 1.00 40.94 367 ARG A CA 1
ATOM 2917 C C . ARG A 1 367 ? -17.467 40.097 13.519 1.00 40.94 367 ARG A C 1
ATOM 2919 O O . ARG A 1 367 ? -17.046 41.247 13.467 1.00 40.94 367 ARG A O 1
ATOM 2926 N N . GLY A 1 368 ? -18.621 39.725 12.957 1.00 40.81 368 GLY A N 1
ATOM 2927 C CA . GLY A 1 368 ? -19.550 40.736 12.433 1.00 40.81 368 GLY A CA 1
ATOM 2928 C C . GLY A 1 368 ? -20.610 40.330 11.407 1.00 40.81 368 GLY A C 1
ATOM 2929 O O . GLY A 1 368 ? -21.128 41.224 10.750 1.00 40.81 368 GLY A O 1
ATOM 2930 N N . GLN A 1 369 ? -20.960 39.051 11.228 1.00 38.66 369 GLN A N 1
ATOM 2931 C CA . GLN A 1 369 ? -22.123 38.679 10.398 1.00 38.66 369 GLN A CA 1
ATOM 2932 C C . GLN A 1 369 ? -22.938 37.544 11.020 1.00 38.66 369 GLN A C 1
ATOM 2934 O O . GLN A 1 369 ? -22.980 36.448 10.482 1.00 38.66 369 GLN A O 1
ATOM 2939 N N . PHE A 1 370 ? -23.579 37.815 12.157 1.00 40.31 370 PHE A N 1
ATOM 2940 C CA . PHE A 1 370 ? -24.818 37.146 12.576 1.00 40.31 370 PHE A CA 1
ATOM 2941 C C . PHE A 1 370 ? -25.605 38.086 13.498 1.00 40.31 370 PHE A C 1
ATOM 2943 O O . PHE A 1 370 ? -25.929 37.726 14.622 1.00 40.31 370 PHE A O 1
ATOM 2950 N N . ASP A 1 371 ? -25.899 39.290 13.010 1.00 42.84 371 ASP A N 1
ATOM 2951 C CA . ASP A 1 371 ? -27.084 40.016 13.462 1.00 42.84 371 ASP A CA 1
ATOM 2952 C C . ASP A 1 371 ? -28.104 39.945 12.311 1.00 42.84 371 ASP A C 1
ATOM 2954 O O . ASP A 1 371 ? -27.749 40.149 11.149 1.00 42.84 371 ASP A O 1
ATOM 2958 N N . ASP A 1 372 ? -29.337 39.576 12.666 1.00 40.78 372 ASP A N 1
ATOM 2959 C CA . ASP A 1 372 ? -30.561 39.471 11.854 1.00 40.78 372 ASP A CA 1
ATOM 2960 C C . ASP A 1 372 ? -30.812 38.160 11.075 1.00 40.78 372 ASP A C 1
ATOM 2962 O O . ASP A 1 372 ? -30.790 38.088 9.844 1.00 40.78 372 ASP A O 1
ATOM 2966 N N . ILE A 1 373 ? -31.205 37.111 11.811 1.00 41.69 373 ILE A N 1
ATOM 2967 C CA . ILE A 1 373 ? -32.158 36.132 11.264 1.00 41.69 373 ILE A CA 1
ATOM 2968 C C . ILE A 1 373 ? -33.539 36.798 11.289 1.00 41.69 373 ILE A C 1
ATOM 2970 O O . ILE A 1 373 ? -34.154 36.912 12.345 1.00 41.69 373 ILE A O 1
ATOM 2974 N N . ASP A 1 374 ? -34.008 37.233 10.120 1.00 47.31 374 ASP A N 1
ATOM 2975 C CA . ASP A 1 374 ? -35.395 37.639 9.881 1.00 47.31 374 ASP A CA 1
ATOM 2976 C C . ASP A 1 374 ? -36.360 36.506 10.288 1.00 47.31 374 ASP A C 1
ATOM 2978 O O . ASP A 1 374 ? -36.261 35.369 9.805 1.00 47.31 374 ASP A O 1
ATOM 2982 N N . ASP A 1 375 ? -37.302 36.834 11.177 1.00 51.62 375 ASP A N 1
ATOM 2983 C CA . ASP A 1 375 ? -38.344 35.959 11.728 1.00 51.62 375 ASP A CA 1
ATOM 2984 C C . ASP A 1 375 ? -39.199 35.257 10.653 1.00 51.62 375 ASP A C 1
ATOM 2986 O O . ASP A 1 375 ? -39.840 34.241 10.935 1.00 51.62 375 ASP A O 1
ATOM 2990 N N . SER A 1 376 ? -39.157 35.736 9.408 1.00 45.50 376 SER A N 1
ATOM 2991 C CA . SER A 1 376 ? -39.786 35.119 8.236 1.00 45.50 376 SER A CA 1
ATOM 2992 C C . SER A 1 376 ? -39.266 33.700 7.923 1.00 45.50 376 SER A C 1
ATOM 2994 O O . SER A 1 376 ? -40.056 32.795 7.648 1.00 45.50 376 SER A O 1
ATOM 2996 N N . LYS A 1 377 ? -37.954 33.435 8.064 1.00 44.22 377 LYS A N 1
ATOM 2997 C CA . LYS A 1 377 ? -37.350 32.118 7.734 1.00 44.22 377 LYS A CA 1
ATOM 2998 C C . LYS A 1 377 ? -37.586 31.028 8.782 1.00 44.22 377 LYS A C 1
ATOM 3000 O O . LYS A 1 377 ? -37.374 29.848 8.507 1.00 44.22 377 LYS A O 1
ATOM 3005 N N . ARG A 1 378 ? -38.030 31.402 9.984 1.00 43.84 378 ARG A N 1
ATOM 3006 C CA . ARG A 1 378 ? -38.386 30.455 11.051 1.00 43.84 378 ARG A CA 1
ATOM 3007 C C . ARG A 1 378 ? -39.731 29.771 10.786 1.00 43.84 378 ARG A C 1
ATOM 3009 O O . ARG A 1 378 ? -39.902 28.625 11.187 1.00 43.84 378 ARG A O 1
ATOM 3016 N N . ASN A 1 379 ? -40.648 30.440 10.086 1.00 44.69 379 ASN A N 1
ATOM 3017 C CA . ASN A 1 379 ? -41.980 29.902 9.805 1.00 44.69 379 ASN A CA 1
ATOM 3018 C C . ASN A 1 379 ? -42.007 28.933 8.609 1.00 44.69 379 ASN A C 1
ATOM 3020 O O . ASN A 1 379 ? -42.813 28.008 8.622 1.00 44.69 379 ASN A O 1
ATOM 3024 N N . GLU A 1 380 ? -41.100 29.061 7.632 1.00 45.38 380 GLU A N 1
ATOM 3025 C CA . GLU A 1 380 ? -40.979 28.077 6.536 1.00 45.38 380 GLU A CA 1
ATOM 3026 C C . GLU A 1 380 ? -40.487 26.703 7.029 1.00 45.38 380 GLU A C 1
ATOM 3028 O O . GLU A 1 380 ? -40.967 25.677 6.565 1.00 45.38 380 GLU A O 1
ATOM 3033 N N . LEU A 1 381 ? -39.606 26.660 8.037 1.00 45.22 381 LEU A N 1
ATOM 3034 C CA . LEU A 1 381 ? -39.103 25.407 8.629 1.00 45.22 381 LEU A CA 1
ATOM 3035 C C . LEU A 1 381 ? -40.101 24.704 9.566 1.00 45.22 381 LEU A C 1
ATOM 3037 O O . LEU A 1 381 ? -39.895 23.538 9.900 1.00 45.22 381 LEU A O 1
ATOM 3041 N N . LEU A 1 382 ? -41.157 25.398 10.004 1.00 47.91 382 LEU A N 1
ATOM 3042 C CA . LEU A 1 382 ? -42.235 24.821 10.816 1.00 47.91 382 LEU A CA 1
ATOM 3043 C C . LEU A 1 382 ? -43.356 24.225 9.948 1.00 47.91 382 LEU A C 1
ATOM 3045 O O . LEU A 1 382 ? -43.972 23.249 10.362 1.00 47.91 382 LEU A O 1
ATOM 3049 N N . ALA A 1 383 ? -43.575 24.741 8.733 1.00 47.22 383 ALA A N 1
ATOM 3050 C CA . ALA A 1 383 ? -44.615 24.248 7.824 1.00 47.22 383 ALA A CA 1
ATOM 3051 C C . ALA A 1 383 ? -44.308 22.857 7.227 1.00 47.22 383 ALA A C 1
ATOM 3053 O O . ALA A 1 383 ? -45.230 22.096 6.938 1.00 47.22 383 ALA A O 1
ATOM 3054 N N . ASP A 1 384 ? -43.029 22.491 7.103 1.00 44.75 384 ASP A N 1
ATOM 3055 C CA . ASP A 1 384 ? -42.615 21.164 6.618 1.00 44.75 384 ASP A CA 1
ATOM 3056 C C . ASP A 1 384 ? -42.689 20.069 7.701 1.00 44.75 384 ASP A C 1
ATOM 3058 O O . ASP A 1 384 ? -42.591 18.886 7.384 1.00 44.75 384 ASP A O 1
ATOM 3062 N N . ALA A 1 385 ? -42.875 20.438 8.975 1.00 45.50 385 ALA A N 1
ATOM 3063 C CA . ALA A 1 385 ? -42.973 19.492 10.090 1.00 45.50 385 ALA A CA 1
ATOM 3064 C C . ALA A 1 385 ? -44.419 19.078 10.433 1.00 45.50 385 ALA A C 1
ATOM 3066 O O . ALA A 1 385 ? -44.600 18.068 11.111 1.00 45.50 385 ALA A O 1
ATOM 3067 N N . ASP A 1 386 ? -45.431 19.812 9.952 1.00 41.19 386 ASP A N 1
ATOM 3068 C CA . ASP A 1 386 ? -46.852 19.522 10.217 1.00 41.19 386 ASP A CA 1
ATOM 3069 C C . ASP A 1 386 ? -47.499 18.579 9.178 1.00 41.19 386 ASP A C 1
ATOM 3071 O O . ASP A 1 386 ? -48.566 18.031 9.437 1.00 41.19 386 ASP A O 1
ATOM 3075 N N . ASN A 1 387 ? -46.857 18.309 8.032 1.00 42.34 387 ASN A N 1
ATOM 3076 C CA . ASN A 1 387 ? -47.437 17.453 6.980 1.00 42.34 387 ASN A CA 1
ATOM 3077 C C . ASN A 1 387 ? -47.237 15.933 7.179 1.00 42.34 387 ASN A C 1
ATOM 3079 O O . ASN A 1 387 ? -47.754 15.156 6.380 1.00 42.34 387 ASN A O 1
ATOM 3083 N N . ASP A 1 388 ? -46.541 15.494 8.234 1.00 44.88 388 ASP A N 1
ATOM 3084 C CA . ASP A 1 388 ? -46.269 14.067 8.502 1.00 44.88 388 ASP A CA 1
ATOM 3085 C C . ASP A 1 388 ? -47.056 13.494 9.708 1.00 44.88 388 ASP A C 1
ATOM 3087 O O . ASP A 1 388 ? -46.743 12.404 10.192 1.00 44.88 388 ASP A O 1
ATOM 3091 N N . VAL A 1 389 ? -48.081 14.197 10.217 1.00 44.81 389 VAL A N 1
ATOM 3092 C CA . VAL A 1 389 ? -48.833 13.769 11.424 1.00 44.81 389 VAL A CA 1
ATOM 3093 C C . VAL A 1 389 ? -50.223 13.170 11.131 1.00 44.81 389 VAL A C 1
ATOM 3095 O O . VAL A 1 389 ? -50.819 12.572 12.024 1.00 44.81 389 VAL A O 1
ATOM 3098 N N . ASP A 1 390 ? -50.726 13.207 9.895 1.00 41.81 390 ASP A N 1
ATOM 3099 C CA . ASP A 1 390 ? -52.141 12.880 9.623 1.00 41.81 390 ASP A CA 1
ATOM 3100 C C . ASP A 1 390 ? -52.495 11.396 9.361 1.00 41.81 390 ASP A C 1
ATOM 3102 O O . ASP A 1 390 ? -53.645 11.102 9.049 1.00 41.81 390 ASP A O 1
ATOM 3106 N N . ASP A 1 391 ? -51.589 10.428 9.559 1.00 45.81 391 ASP A N 1
ATOM 3107 C CA . ASP A 1 391 ? -51.897 8.999 9.318 1.00 45.81 391 ASP A CA 1
ATOM 3108 C C . ASP A 1 391 ? -51.504 8.061 10.480 1.00 45.81 391 ASP A C 1
ATOM 3110 O O . ASP A 1 391 ? -50.726 7.116 10.335 1.00 45.81 391 ASP A O 1
ATOM 3114 N N . MET A 1 392 ? -52.089 8.275 11.663 1.00 38.12 392 MET A N 1
ATOM 3115 C CA . MET A 1 392 ? -52.087 7.271 12.740 1.00 38.12 392 MET A CA 1
ATOM 3116 C C . MET A 1 392 ? -53.521 6.947 13.193 1.00 38.12 392 MET A C 1
ATOM 3118 O O . MET A 1 392 ? -54.191 7.816 13.748 1.00 38.12 392 MET A O 1
ATOM 3122 N N . PRO A 1 393 ? -54.018 5.704 13.015 1.00 37.34 393 PRO A N 1
ATOM 3123 C CA . PRO A 1 393 ? -55.350 5.330 13.479 1.00 37.34 393 PRO A CA 1
ATOM 3124 C C . PRO A 1 393 ? -55.409 5.240 15.014 1.00 37.34 393 PRO A C 1
ATOM 3126 O O . PRO A 1 393 ? -54.542 4.641 15.655 1.00 37.34 393 PRO A O 1
ATOM 3129 N N . GLU A 1 394 ? -56.466 5.817 15.593 1.00 35.94 394 GLU A N 1
ATOM 3130 C CA . GLU A 1 394 ? -56.749 5.837 17.032 1.00 35.94 394 GLU A CA 1
ATOM 3131 C C . GLU A 1 394 ? -56.808 4.422 17.641 1.00 35.94 394 GLU A C 1
ATOM 3133 O O . GLU A 1 394 ? -57.705 3.624 17.360 1.00 35.94 394 GLU A O 1
ATOM 3138 N N . LEU A 1 395 ? -55.879 4.117 18.550 1.00 35.47 395 LEU A N 1
ATOM 3139 C CA . LEU A 1 395 ? -55.927 2.922 19.394 1.00 35.47 395 LEU A CA 1
ATOM 3140 C C . LEU A 1 395 ? -56.831 3.182 20.605 1.00 35.47 395 LEU A C 1
ATOM 3142 O O . LEU A 1 395 ? -56.415 3.743 21.619 1.00 35.47 395 LEU A O 1
ATOM 3146 N N . THR A 1 396 ? -58.089 2.751 20.507 1.00 35.31 396 THR A N 1
ATOM 3147 C CA . THR A 1 396 ? -59.033 2.757 21.630 1.00 35.31 396 THR A CA 1
ATOM 3148 C C . THR A 1 396 ? -58.610 1.720 22.676 1.00 35.31 396 THR A C 1
ATOM 3150 O O . THR A 1 396 ? -58.658 0.512 22.443 1.00 35.31 396 THR A O 1
ATOM 3153 N N . VAL A 1 397 ? -58.218 2.189 23.860 1.00 40.91 397 VAL A N 1
ATOM 3154 C CA . VAL A 1 397 ? -57.918 1.347 25.024 1.00 40.91 397 VAL A CA 1
ATOM 3155 C C . VAL A 1 397 ? -59.225 0.787 25.594 1.00 40.91 397 VAL A C 1
ATOM 3157 O O . VAL A 1 397 ? -60.089 1.544 26.035 1.00 40.91 397 VAL A O 1
ATOM 3160 N N . ARG A 1 398 ? -59.376 -0.543 25.627 1.00 33.50 398 ARG A N 1
ATOM 3161 C CA . ARG A 1 398 ? -60.388 -1.224 26.451 1.00 33.50 398 ARG A CA 1
ATOM 3162 C C . ARG A 1 398 ? -59.695 -1.991 27.569 1.00 33.50 398 ARG A C 1
ATOM 3164 O O . ARG A 1 398 ? -58.948 -2.926 27.307 1.00 33.50 398 ARG A O 1
ATOM 3171 N N . PHE A 1 399 ? -59.973 -1.582 28.802 1.00 37.78 399 PHE A N 1
ATOM 3172 C CA . PHE A 1 399 ? -59.664 -2.353 30.000 1.00 37.78 399 PHE A CA 1
ATOM 3173 C C . PHE A 1 399 ? -60.672 -3.500 30.144 1.00 37.78 399 PHE A C 1
ATOM 3175 O O . PHE A 1 399 ? -61.881 -3.253 30.157 1.00 37.78 399 PHE A O 1
ATOM 3182 N N . GLN A 1 400 ? -60.165 -4.724 30.284 1.00 45.66 400 GLN A N 1
ATOM 3183 C CA . GLN A 1 400 ? -60.792 -5.813 31.033 1.00 45.66 400 GLN A CA 1
ATOM 3184 C C . GLN A 1 400 ? -59.730 -6.504 31.875 1.00 45.66 400 GLN A C 1
ATOM 3186 O O . GLN A 1 400 ? -58.615 -6.708 31.342 1.00 45.66 400 GLN A O 1
#

Mean predicted aligned error: 14.24 Å

Secondary structure (DSSP, 8-state):
-HHHHHHHHTT---HHHHHHHHHTT-STT----HHHHHHHHHHH-S-HHHHHHH-PPPPPPPPP--B----THHHHTT-EEEEEEEEEEETTEEEEEEEESSS--EEEEE-S-HHHHHHHHHHHHHHTT-EEEEEEE-GGGTTS-HHHHHHHT-EEEEPPTT---HHHHHHHHHHHHHHHHHHHHSS-S---HHHHHHHHHHHHHHHTTS--TTSS-SSS-HHHHHH-B---HHHH-SS-TT-EEEEE-----SS---SEEEEEEEEEPPSSS--EEEEETTT--EEEESEEEE----HHHHHHHHHHHHTTT------B-TT--B----TT---TT--GGGG-HHHHHS-TT--------------S--S---THHHHHHHHTTSTT-S----------